Protein AF-A0A533XU72-F1 (afdb_monomer_lite)

pLDDT: mean 91.13, std 10.18, range [31.75, 98.75]

Radius of gyration: 27.31 Å; chains: 1; bounding box: 66×65×66 Å

Sequence (524 aa):
MLLQRDIQTVAKTREQRFLGKVPVTTARCHGGKHVENLREGPWLDWPNYWAAGDATSRAPARLLANAKLIGPNAQGINGALYELELQRIELIKFNLFDNNKTYEAYVRGRNGEAGPVLNTWPEMRLPQSHPDFKSVGGDRTQVCRGELIRFRTLTGICNDIRNPLMGSTHQLFARNVEFNSTFPDLGLNEMTRNRHGDRLGLLKPDPQVISRKLFTRAQSQPDRCREGYGLPGDATEAECEYKKAPFFNVLAAFWIQFMTHDWFAHLEEGHNRSEWIAVGCSTQLVKNIEQPLTGVDAKKLGCRPDDKIDAAYIAEGTEPRSFMQGGKTYLTRAPKTTANHVTAWWDASQLYGYDERSGQRVKHDPKDPAKLLLMQIGKGVGAGDKLGYLPVFEPGDPINPEWSGQEATAFPDNWSIGTSFYHNVFAREHNAFVDAFRKQATRTPDGDSGLRNPANPDHVIRYRDVTPNELFEVARLVVAAEIAKIHTIEWTTQLLYNEPLNRGMNANWSGVFEKQEVVADALQ

Structure (mmCIF, N/CA/C/O backbone):
data_AF-A0A533XU72-F1
#
_entry.id   AF-A0A533XU72-F1
#
loop_
_atom_site.group_PDB
_atom_site.id
_atom_site.type_symbol
_atom_site.label_atom_id
_atom_site.label_alt_id
_atom_site.label_comp_id
_atom_site.label_asym_id
_atom_site.label_entity_id
_atom_site.label_seq_id
_atom_site.pdbx_PDB_ins_code
_atom_site.Cartn_x
_atom_site.Cartn_y
_atom_site.Cartn_z
_atom_site.occupancy
_atom_site.B_iso_or_equiv
_atom_site.auth_seq_id
_atom_site.auth_comp_id
_atom_site.auth_asym_id
_atom_site.auth_atom_id
_atom_site.pdbx_PDB_model_num
ATOM 1 N N . MET A 1 1 ? 3.659 -31.323 29.103 1.00 31.75 1 MET A N 1
ATOM 2 C CA . MET A 1 1 ? 2.875 -32.315 28.342 1.00 31.75 1 MET A CA 1
ATOM 3 C C . MET A 1 1 ? 1.636 -31.581 27.851 1.00 31.75 1 MET A C 1
ATOM 5 O O . MET A 1 1 ? 0.726 -31.368 28.638 1.00 31.75 1 MET A O 1
ATOM 9 N N . LEU A 1 2 ? 1.672 -31.044 26.626 1.00 36.88 2 LEU A N 1
ATOM 10 C CA . LEU A 1 2 ? 0.485 -30.472 25.984 1.00 36.88 2 LEU A CA 1
ATOM 11 C C . LEU A 1 2 ? -0.472 -31.641 25.756 1.00 36.88 2 LEU A C 1
ATOM 13 O O . LEU A 1 2 ? -0.185 -32.526 24.952 1.00 36.88 2 LEU A O 1
ATOM 17 N N . LEU A 1 3 ? -1.547 -31.715 26.538 1.00 41.69 3 LEU A N 1
ATOM 18 C CA . LEU A 1 3 ? -2.625 -32.649 26.247 1.00 41.69 3 LEU A CA 1
ATOM 19 C C . LEU A 1 3 ? -3.185 -32.257 24.878 1.00 41.69 3 LEU A C 1
ATOM 21 O O . LEU A 1 3 ? -3.438 -31.084 24.621 1.00 41.69 3 LEU A O 1
ATOM 25 N N . GLN A 1 4 ? -3.409 -33.245 24.019 1.00 45.56 4 GLN A N 1
ATOM 26 C CA . GLN A 1 4 ? -3.935 -33.136 22.649 1.00 45.56 4 GLN A CA 1
ATOM 27 C C . GLN A 1 4 ? -5.249 -32.321 22.522 1.00 45.56 4 GLN A C 1
ATOM 29 O O . GLN A 1 4 ? -5.707 -32.064 21.416 1.00 45.56 4 GLN A O 1
ATOM 34 N N . ARG A 1 5 ? -5.858 -31.924 23.650 1.00 46.41 5 ARG A N 1
ATOM 35 C CA . ARG A 1 5 ? -7.073 -31.106 23.768 1.00 46.41 5 ARG A CA 1
ATOM 36 C C . ARG A 1 5 ? -6.841 -29.589 23.752 1.00 46.41 5 ARG A C 1
ATOM 38 O O . ARG A 1 5 ? -7.807 -28.874 23.523 1.00 46.41 5 ARG A O 1
ATOM 45 N N . ASP A 1 6 ? -5.611 -29.111 23.952 1.00 60.28 6 ASP A N 1
ATOM 46 C CA . ASP A 1 6 ? -5.319 -27.668 24.072 1.00 60.28 6 ASP A CA 1
ATOM 47 C C . ASP A 1 6 ? -4.704 -27.057 22.792 1.00 60.28 6 ASP A C 1
ATOM 49 O O . ASP A 1 6 ? -4.307 -25.893 22.789 1.00 60.28 6 ASP A O 1
ATOM 53 N N . ILE A 1 7 ? -4.633 -27.821 21.693 1.00 69.81 7 ILE A N 1
ATOM 54 C CA . ILE A 1 7 ? -4.212 -27.311 20.379 1.00 69.81 7 ILE A CA 1
ATOM 55 C C . ILE A 1 7 ? -5.422 -26.668 19.702 1.00 69.81 7 ILE A C 1
ATOM 57 O O . ILE A 1 7 ? -6.427 -27.333 19.447 1.00 69.81 7 ILE A O 1
ATOM 61 N N . GLN A 1 8 ? -5.321 -25.379 19.392 1.00 80.25 8 GLN A N 1
ATOM 62 C CA . GLN A 1 8 ? -6.350 -24.679 18.637 1.00 80.25 8 GLN A CA 1
ATOM 63 C C . GLN A 1 8 ? -6.306 -25.073 17.153 1.00 80.25 8 GLN A C 1
ATOM 65 O O . GLN A 1 8 ? -5.256 -25.269 16.543 1.00 80.25 8 GLN A O 1
ATOM 70 N N . THR A 1 9 ? -7.474 -25.222 16.544 1.00 85.50 9 THR A N 1
ATOM 71 C CA . THR A 1 9 ? -7.591 -25.586 15.128 1.00 85.50 9 THR A CA 1
ATOM 72 C C . THR A 1 9 ? -8.228 -24.450 14.358 1.00 85.50 9 THR A C 1
ATOM 74 O O . THR A 1 9 ? -9.149 -23.825 14.877 1.00 85.50 9 THR A O 1
ATOM 77 N N . VAL A 1 10 ? -7.810 -24.260 13.105 1.00 91.31 10 VAL A N 1
ATOM 78 C CA . VAL A 1 10 ? -8.425 -23.295 12.184 1.00 91.31 10 VAL A CA 1
ATOM 79 C C . VAL A 1 10 ? -9.934 -23.523 12.133 1.00 91.31 10 VAL A C 1
ATOM 81 O O . VAL A 1 10 ? -10.405 -24.617 11.798 1.00 91.31 10 VAL A O 1
ATOM 84 N N . ALA A 1 11 ? -10.692 -22.482 12.452 1.00 93.50 11 ALA A N 1
ATOM 85 C CA . ALA A 1 11 ? -12.137 -22.535 12.512 1.00 93.50 11 ALA A CA 1
ATOM 86 C C . ALA A 1 11 ? -12.748 -22.977 11.176 1.00 93.50 11 ALA A C 1
ATOM 88 O O . ALA A 1 11 ? -12.273 -22.651 10.079 1.00 93.50 11 ALA A O 1
ATOM 89 N N . LYS A 1 12 ? -13.845 -23.739 11.249 1.00 91.00 12 LYS A N 1
ATOM 90 C CA . LYS A 1 12 ? -14.588 -24.156 10.051 1.00 91.00 12 LYS A CA 1
ATOM 91 C C . LYS A 1 12 ? -15.447 -23.017 9.523 1.00 91.00 12 LYS A C 1
ATOM 93 O O . LYS A 1 12 ? -15.481 -22.819 8.310 1.00 91.00 12 LYS A O 1
ATOM 98 N N . THR A 1 13 ? -16.068 -22.262 10.425 1.00 90.12 13 THR A N 1
ATOM 99 C CA . THR A 1 13 ? -16.916 -21.109 10.109 1.00 90.12 13 THR A CA 1
ATOM 100 C C . THR A 1 13 ? -16.413 -19.843 10.799 1.00 90.12 13 THR A C 1
ATOM 102 O O . THR A 1 13 ? -15.652 -19.896 11.764 1.00 90.12 13 THR A O 1
ATOM 105 N N . ARG A 1 14 ? -16.854 -18.683 10.310 1.00 88.31 14 ARG A N 1
ATOM 106 C CA . ARG A 1 14 ? -16.415 -17.374 10.807 1.00 88.31 14 ARG A CA 1
ATOM 107 C C . ARG A 1 14 ? -16.878 -17.098 12.242 1.00 88.31 14 ARG A C 1
ATOM 109 O O . ARG A 1 14 ? -16.217 -16.355 12.964 1.00 88.31 14 ARG A O 1
ATOM 116 N N . GLU A 1 15 ? -18.001 -17.664 12.671 1.00 90.00 15 GLU A N 1
ATOM 117 C CA . GLU A 1 15 ? -18.548 -17.513 14.030 1.00 90.00 15 GLU A CA 1
ATOM 118 C C . GLU A 1 15 ? -17.663 -18.199 15.075 1.00 90.00 15 GLU A C 1
ATOM 120 O O . GLU A 1 15 ? -17.650 -17.793 16.231 1.00 90.00 15 GLU A O 1
ATOM 125 N N . GLN A 1 16 ? -16.905 -19.210 14.646 1.00 92.50 16 GLN A N 1
ATOM 126 C CA . GLN A 1 16 ? -15.986 -19.993 15.470 1.00 92.50 16 GLN A CA 1
ATOM 127 C C . GLN A 1 16 ? -14.553 -19.455 15.442 1.00 92.50 16 GLN A C 1
ATOM 129 O O . GLN A 1 16 ? -13.681 -20.057 16.064 1.00 92.50 16 GLN A O 1
ATOM 134 N N . ARG A 1 17 ? -14.300 -18.377 14.688 1.00 92.75 17 ARG A N 1
ATOM 135 C CA . ARG A 1 17 ? -12.955 -17.828 14.505 1.00 92.75 17 ARG A CA 1
ATOM 136 C C . ARG A 1 17 ? -12.302 -17.501 15.846 1.00 92.75 17 ARG A C 1
ATOM 138 O O . ARG A 1 17 ? -12.967 -17.057 16.783 1.00 92.75 17 ARG A O 1
ATOM 145 N N . PHE A 1 18 ? -10.995 -17.659 15.898 1.00 92.94 18 PHE A N 1
ATOM 146 C CA . PHE A 1 18 ? -10.149 -17.222 16.978 1.00 92.94 18 PHE A CA 1
ATOM 147 C C . PHE A 1 18 ? -10.288 -15.709 17.194 1.00 92.94 18 PHE A C 1
ATOM 149 O O . PHE A 1 18 ? -10.301 -14.901 16.258 1.00 92.94 18 PHE A O 1
ATOM 156 N N . LEU A 1 19 ? -10.456 -15.341 18.464 1.00 90.50 19 LEU A N 1
ATOM 157 C CA . LEU A 1 19 ? -10.659 -13.964 18.923 1.00 90.50 19 LEU A CA 1
ATOM 158 C C . LEU A 1 19 ? -9.496 -13.488 19.807 1.00 90.50 19 LEU A C 1
ATOM 160 O O . LEU A 1 19 ? -9.675 -12.575 20.610 1.00 90.50 19 LEU A O 1
ATOM 164 N N . GLY A 1 20 ? -8.326 -14.130 19.708 1.00 91.00 20 GLY A N 1
ATOM 165 C CA . GLY A 1 20 ? -7.174 -13.796 20.549 1.00 91.00 20 GLY A CA 1
ATOM 166 C C . GLY A 1 20 ? -7.291 -14.260 21.999 1.00 91.00 20 GLY A C 1
ATOM 167 O O . GLY A 1 20 ? -6.692 -13.636 22.875 1.00 91.00 20 GLY A O 1
ATOM 168 N N . LYS A 1 21 ? -8.111 -15.289 22.258 1.00 91.56 21 LYS A N 1
ATOM 169 C CA . LYS A 1 21 ? -8.429 -15.803 23.597 1.00 91.56 21 LYS A CA 1
ATOM 170 C C . LYS A 1 21 ? -8.148 -17.291 23.719 1.00 91.56 21 LYS A C 1
ATOM 172 O O . LYS A 1 21 ? -8.648 -18.080 22.914 1.00 91.56 21 LYS A O 1
ATOM 177 N N . VAL A 1 22 ? -7.413 -17.686 24.756 1.00 91.31 22 VAL A N 1
ATOM 178 C CA . VAL A 1 22 ? -7.031 -19.092 24.978 1.00 91.31 22 VAL A CA 1
ATOM 179 C C . VAL A 1 22 ? -7.660 -19.699 26.235 1.00 91.31 22 VAL A C 1
ATOM 181 O O . VAL A 1 22 ? -8.051 -18.976 27.151 1.00 91.31 22 VAL A O 1
ATOM 184 N N . PRO A 1 23 ? -7.766 -21.039 26.334 1.00 91.00 23 PRO A N 1
ATOM 185 C CA . PRO A 1 23 ? -8.190 -21.698 27.568 1.00 91.00 23 PRO A CA 1
ATOM 186 C C . PRO A 1 23 ? -7.336 -21.300 28.782 1.00 91.00 23 PRO A C 1
ATOM 188 O O . PRO A 1 23 ? -6.151 -20.995 28.656 1.00 91.00 23 PRO A O 1
ATOM 191 N N . VAL A 1 24 ? -7.922 -21.371 29.985 1.00 90.62 24 VAL A N 1
ATOM 192 C CA . VAL A 1 24 ? -7.244 -21.058 31.265 1.00 90.62 24 VAL A CA 1
ATOM 193 C C . VAL A 1 24 ? -5.912 -21.804 31.402 1.00 90.62 24 VAL A C 1
ATOM 195 O O . VAL A 1 24 ? -4.923 -21.231 31.858 1.00 90.62 24 VAL A O 1
ATOM 198 N N . THR A 1 25 ? -5.885 -23.082 31.015 1.00 90.00 25 THR A N 1
ATOM 199 C CA . THR A 1 25 ? -4.698 -23.945 31.080 1.00 90.00 25 THR A CA 1
ATOM 200 C C . THR A 1 25 ? -3.572 -23.407 30.202 1.00 90.00 25 THR A C 1
ATOM 202 O O . THR A 1 25 ? -2.445 -23.254 30.677 1.00 90.00 25 THR A O 1
ATOM 205 N N . THR A 1 26 ? -3.892 -23.042 28.962 1.00 90.44 26 THR A N 1
ATOM 206 C CA . THR A 1 26 ? -2.975 -22.444 27.986 1.00 90.44 26 THR A CA 1
ATOM 207 C C . THR A 1 26 ? -2.479 -21.070 28.442 1.00 90.44 26 THR A C 1
ATOM 209 O O . THR A 1 26 ? -1.271 -20.848 28.493 1.00 90.44 26 THR A O 1
ATOM 212 N N . ALA A 1 27 ? -3.375 -20.185 28.893 1.00 91.62 27 ALA A N 1
ATOM 213 C CA . ALA A 1 27 ? -3.014 -18.866 29.429 1.00 91.62 27 ALA A CA 1
ATOM 214 C C . ALA A 1 27 ? -2.029 -18.976 30.606 1.00 91.62 27 ALA A C 1
ATOM 216 O O . ALA A 1 27 ? -1.005 -18.287 30.652 1.00 91.62 27 ALA A O 1
ATOM 217 N N . ARG A 1 28 ? -2.297 -19.896 31.544 1.00 90.31 28 ARG A N 1
ATOM 218 C CA . ARG A 1 28 ? -1.421 -20.140 32.698 1.00 90.31 28 ARG A CA 1
ATOM 219 C C . ARG A 1 28 ? -0.064 -20.701 32.271 1.00 90.31 28 ARG A C 1
ATOM 221 O O . ARG A 1 28 ? 0.944 -20.378 32.898 1.00 90.31 28 ARG A O 1
ATOM 228 N N . CYS A 1 29 ? -0.021 -21.506 31.211 1.00 88.94 29 CYS A N 1
ATOM 229 C CA . CYS A 1 29 ? 1.227 -21.993 30.630 1.00 88.94 29 CYS A CA 1
ATOM 230 C C . CYS A 1 29 ? 2.047 -20.850 30.007 1.00 88.94 29 CYS A C 1
ATOM 232 O O . CYS A 1 29 ? 3.241 -20.741 30.280 1.00 88.94 29 CYS A O 1
ATOM 234 N N . HIS A 1 30 ? 1.415 -19.979 29.215 1.00 91.69 30 HIS A N 1
ATOM 235 C CA . HIS A 1 30 ? 2.110 -18.937 28.454 1.00 91.69 30 HIS A CA 1
ATOM 236 C C . HIS A 1 30 ? 2.485 -17.685 29.252 1.00 91.69 30 HIS A C 1
ATOM 238 O O . HIS A 1 30 ? 3.469 -17.041 28.899 1.00 91.69 30 HIS A O 1
ATOM 244 N N . GLY A 1 31 ? 1.777 -17.346 30.334 1.00 89.94 31 GLY A N 1
ATOM 245 C CA . GLY A 1 31 ? 2.104 -16.164 31.150 1.00 89.94 31 GLY A CA 1
ATOM 246 C C . GLY A 1 31 ? 1.722 -16.255 32.630 1.00 89.94 31 GLY A C 1
ATOM 247 O O . GLY A 1 31 ? 1.649 -15.250 33.338 1.00 89.94 31 GLY A O 1
ATOM 248 N N . GLY A 1 32 ? 1.485 -17.467 33.140 1.00 89.88 32 GLY A N 1
ATOM 249 C CA . GLY A 1 32 ? 1.190 -17.693 34.554 1.00 89.88 32 GLY A CA 1
ATOM 250 C C . GLY A 1 32 ? -0.150 -17.105 35.006 1.00 89.88 32 GLY A C 1
ATOM 251 O O . GLY A 1 32 ? -1.068 -16.882 34.221 1.00 89.88 32 GLY A O 1
ATOM 252 N N . LYS A 1 33 ? -0.265 -16.854 36.316 1.00 89.31 33 LYS A N 1
ATOM 253 C CA . LYS A 1 33 ? -1.503 -16.344 36.931 1.00 89.31 33 LYS A CA 1
ATOM 254 C C . LYS A 1 33 ? -1.839 -14.907 36.508 1.00 89.31 33 LYS A C 1
ATOM 256 O O . LYS A 1 33 ? -2.989 -14.501 36.594 1.00 89.31 33 LYS A O 1
ATOM 261 N N . HIS A 1 34 ? -0.846 -14.146 36.046 1.00 87.38 34 HIS A N 1
ATOM 262 C CA . HIS A 1 34 ? -1.050 -12.783 35.563 1.00 87.38 34 HIS A CA 1
ATOM 263 C C . HIS A 1 34 ? -1.992 -12.757 34.351 1.00 87.38 34 HIS A C 1
ATOM 265 O O . HIS A 1 34 ? -3.037 -12.114 34.400 1.00 87.38 34 HIS A O 1
ATOM 271 N N . VAL A 1 35 ? -1.679 -13.540 33.316 1.00 90.00 35 VAL A N 1
ATOM 272 C CA . VAL A 1 35 ? -2.502 -13.650 32.100 1.00 90.00 35 VAL A CA 1
ATOM 273 C C . VAL A 1 35 ? -3.868 -14.248 32.395 1.00 90.00 35 VAL A C 1
ATOM 275 O O . VAL A 1 35 ? -4.877 -13.774 31.885 1.00 90.00 35 VAL A O 1
ATOM 278 N N . GLU A 1 36 ? -3.918 -15.263 33.260 1.00 90.31 36 GLU A N 1
ATOM 279 C CA . GLU A 1 36 ? -5.178 -15.873 33.681 1.00 90.31 36 GLU A CA 1
ATOM 280 C C . GLU A 1 36 ? -6.178 -14.839 34.218 1.00 90.31 36 GLU A C 1
ATOM 282 O O . GLU A 1 36 ? -7.352 -14.907 33.855 1.00 90.31 36 GLU A O 1
ATOM 287 N N . ASN A 1 37 ? -5.706 -13.882 35.026 1.00 89.44 37 ASN A N 1
ATOM 288 C CA . ASN A 1 37 ? -6.533 -12.824 35.607 1.00 89.44 37 ASN A CA 1
ATOM 289 C C . ASN A 1 37 ? -6.968 -11.768 34.575 1.00 89.44 37 ASN A C 1
ATOM 291 O O . ASN A 1 37 ? -8.037 -11.185 34.714 1.00 89.44 37 ASN A O 1
ATOM 295 N N . LEU A 1 38 ? -6.150 -11.503 33.552 1.00 89.19 38 LEU A N 1
ATOM 296 C CA . LEU A 1 38 ? -6.453 -10.511 32.512 1.00 89.19 38 LEU A CA 1
ATOM 297 C C . LEU A 1 38 ? -7.372 -11.051 31.406 1.00 89.19 38 LEU A C 1
ATOM 299 O O . LEU A 1 38 ? -7.940 -10.270 30.641 1.00 89.19 38 LEU A O 1
ATOM 303 N N . ARG A 1 39 ? -7.554 -12.376 31.335 1.00 89.25 39 ARG A N 1
ATOM 304 C CA . ARG A 1 39 ? -8.305 -13.048 30.266 1.00 89.25 39 ARG A CA 1
ATOM 305 C C . ARG A 1 39 ? -9.759 -12.585 30.151 1.00 89.25 39 ARG A C 1
ATOM 307 O O . ARG A 1 39 ? -10.293 -12.566 29.046 1.00 89.25 39 ARG A O 1
ATOM 314 N N . GLU A 1 40 ? -10.395 -12.208 31.258 1.00 87.50 40 GLU A N 1
ATOM 315 C CA . GLU A 1 40 ? -11.791 -11.738 31.260 1.00 87.50 40 GLU A CA 1
ATOM 316 C C . GLU A 1 40 ? -11.978 -10.403 30.523 1.00 87.50 40 GLU A C 1
ATOM 318 O O . GLU A 1 40 ? -13.087 -10.077 30.102 1.00 87.50 40 GLU A O 1
ATOM 323 N N . GLY A 1 41 ? -10.897 -9.641 30.325 1.00 87.75 41 GLY A N 1
ATOM 324 C CA . GLY A 1 41 ? -10.925 -8.413 29.543 1.00 87.75 41 GLY A CA 1
ATOM 325 C C . GLY A 1 41 ? -11.154 -8.660 28.043 1.00 87.75 41 GLY A C 1
ATOM 326 O O . GLY A 1 41 ? -10.912 -9.755 27.538 1.00 87.75 41 GLY A O 1
ATOM 327 N N . PRO A 1 42 ? -11.561 -7.627 27.287 1.00 89.44 42 PRO A N 1
ATOM 328 C CA . PRO A 1 42 ? -11.845 -7.744 25.853 1.00 89.44 42 PRO A CA 1
ATOM 329 C C . PRO A 1 42 ? -10.586 -7.807 24.966 1.00 89.44 42 PRO A C 1
ATOM 331 O O . PRO A 1 42 ? -10.700 -7.958 23.753 1.00 89.44 42 PRO A O 1
ATOM 334 N N . TRP A 1 43 ? -9.396 -7.644 25.547 1.00 90.56 43 TRP A N 1
ATOM 335 C CA . TRP A 1 43 ? -8.120 -7.521 24.833 1.00 90.56 43 TRP A CA 1
ATOM 336 C C . TRP A 1 43 ? -7.504 -8.875 24.491 1.00 90.56 43 TRP A C 1
ATOM 338 O O . TRP A 1 43 ? -7.826 -9.861 25.135 1.00 90.56 43 TRP A O 1
ATOM 348 N N . LEU A 1 44 ? -6.589 -8.925 23.523 1.00 92.25 44 LEU A N 1
ATOM 349 C CA . LEU A 1 44 ? -5.843 -10.146 23.190 1.00 92.25 44 LEU A CA 1
ATOM 350 C C . LEU A 1 44 ? -5.049 -10.659 24.407 1.00 92.25 44 LEU A C 1
ATOM 352 O O . LEU A 1 44 ? -4.536 -9.858 25.191 1.00 92.25 44 LEU A O 1
ATOM 356 N N . ASP A 1 45 ? -4.910 -11.979 24.541 1.00 93.44 45 ASP A N 1
ATOM 357 C CA . ASP A 1 45 ? -4.172 -12.581 25.659 1.00 93.44 45 ASP A CA 1
ATOM 358 C C . ASP A 1 45 ? -2.649 -12.523 25.445 1.00 93.44 45 ASP A C 1
ATOM 360 O O . ASP A 1 45 ? -1.914 -12.171 26.375 1.00 93.44 45 ASP A O 1
ATOM 364 N N . TRP A 1 46 ? -2.180 -12.806 24.221 1.00 94.25 46 TRP A N 1
ATOM 365 C CA . TRP A 1 46 ? -0.755 -12.980 23.910 1.00 94.25 46 TRP A CA 1
ATOM 366 C C . TRP A 1 46 ? 0.184 -11.825 24.289 1.00 94.25 46 TRP A C 1
ATOM 368 O O . TRP A 1 46 ? 1.311 -12.127 24.687 1.00 94.25 46 TRP A O 1
ATOM 378 N N . PRO A 1 47 ? -0.208 -10.529 24.251 1.00 93.44 47 PRO A N 1
ATOM 379 C CA . PRO A 1 47 ? 0.688 -9.445 24.666 1.00 93.44 47 PRO A CA 1
ATOM 380 C C . PRO A 1 47 ? 1.118 -9.542 26.137 1.00 93.44 47 PRO A C 1
ATOM 382 O O . PRO A 1 47 ? 2.112 -8.941 26.532 1.00 93.44 47 PRO A O 1
ATOM 385 N N . ASN A 1 48 ? 0.382 -10.309 26.946 1.00 93.38 48 ASN A N 1
ATOM 386 C CA . ASN A 1 48 ? 0.659 -10.515 28.365 1.00 93.38 48 ASN A CA 1
ATOM 387 C C . ASN A 1 48 ? 1.478 -11.794 28.636 1.00 93.38 48 ASN A C 1
ATOM 389 O O . ASN A 1 48 ? 1.758 -12.112 29.793 1.00 93.38 48 ASN A O 1
ATOM 393 N N . TYR A 1 49 ? 1.839 -12.563 27.602 1.00 94.88 49 TYR A N 1
ATOM 394 C CA . TYR A 1 49 ? 2.634 -13.784 27.753 1.00 94.88 49 TYR A CA 1
ATOM 395 C C . TYR A 1 49 ? 4.066 -13.476 28.195 1.00 94.88 49 TYR A C 1
ATOM 397 O O . TYR A 1 49 ? 4.574 -12.364 28.034 1.00 94.88 49 TYR A O 1
ATOM 405 N N . TRP A 1 50 ? 4.745 -14.489 28.736 1.00 94.19 50 TRP A N 1
ATOM 406 C CA . TRP A 1 50 ? 6.139 -14.359 29.138 1.00 94.19 50 TRP A CA 1
ATOM 407 C C . TRP A 1 50 ? 7.006 -13.907 27.957 1.00 94.19 50 TRP A C 1
ATOM 409 O O . TRP A 1 50 ? 7.034 -14.560 26.915 1.00 94.19 50 TRP A O 1
ATOM 419 N N . ALA A 1 51 ? 7.739 -12.809 28.152 1.00 93.19 51 ALA A N 1
ATOM 420 C CA . ALA A 1 51 ? 8.608 -12.166 27.167 1.00 93.19 51 ALA A CA 1
ATOM 421 C C . ALA A 1 51 ? 7.914 -11.700 25.868 1.00 93.19 51 ALA A C 1
ATOM 423 O O . ALA A 1 51 ? 8.606 -11.418 24.890 1.00 93.19 51 ALA A O 1
ATOM 424 N N . ALA A 1 52 ? 6.580 -11.609 25.847 1.00 94.31 52 ALA A N 1
ATOM 425 C CA . ALA A 1 52 ? 5.826 -11.099 24.702 1.00 94.31 52 ALA A CA 1
ATOM 426 C C . ALA A 1 52 ? 5.581 -9.581 24.753 1.00 94.31 52 ALA A C 1
ATOM 428 O O . ALA A 1 52 ? 5.370 -8.968 23.709 1.00 94.31 52 ALA A O 1
ATOM 429 N N . GLY A 1 53 ? 5.620 -8.988 25.949 1.00 90.06 53 GLY A N 1
ATOM 430 C CA . GLY A 1 53 ? 5.528 -7.546 26.169 1.00 90.06 53 GLY A CA 1
ATOM 431 C C . GLY A 1 53 ? 6.908 -6.895 26.292 1.00 90.06 53 GLY A C 1
ATOM 432 O O . GLY A 1 53 ? 7.852 -7.247 25.586 1.00 90.06 53 GLY A O 1
ATOM 433 N N . ASP A 1 54 ? 7.046 -5.954 27.225 1.00 87.19 54 ASP A N 1
ATOM 434 C CA . ASP A 1 54 ? 8.328 -5.308 27.524 1.00 87.19 54 ASP A CA 1
ATOM 435 C C . ASP A 1 54 ? 9.233 -6.178 28.430 1.00 87.19 54 ASP A C 1
ATOM 437 O O . ASP A 1 54 ? 8.949 -7.344 28.720 1.00 87.19 54 ASP A O 1
ATOM 441 N N . ALA A 1 55 ? 10.346 -5.616 28.912 1.00 86.69 55 ALA A N 1
ATOM 442 C CA . ALA A 1 55 ? 11.276 -6.322 29.794 1.00 86.69 55 ALA A CA 1
ATOM 443 C C . ALA A 1 55 ? 10.635 -6.821 31.107 1.00 86.69 55 ALA A C 1
ATOM 445 O O . ALA A 1 55 ? 11.123 -7.801 31.677 1.00 86.69 55 ALA A O 1
ATOM 446 N N . THR A 1 56 ? 9.551 -6.190 31.571 1.00 88.56 56 THR A N 1
ATOM 447 C CA . THR A 1 56 ? 8.816 -6.585 32.784 1.00 88.56 56 THR A CA 1
ATOM 448 C C . THR A 1 56 ? 7.972 -7.839 32.567 1.00 88.56 56 THR A C 1
ATOM 450 O O . THR A 1 56 ? 7.689 -8.560 33.521 1.00 88.56 56 THR A O 1
ATOM 453 N N . SER A 1 57 ? 7.654 -8.169 31.309 1.00 90.94 57 SER A N 1
ATOM 454 C CA . SER A 1 57 ? 6.942 -9.398 30.945 1.00 90.94 57 SER A CA 1
ATOM 455 C C . SER A 1 57 ? 7.811 -10.656 31.023 1.00 90.94 57 SER A C 1
ATOM 457 O O . SER A 1 57 ? 7.327 -11.747 30.741 1.00 90.94 57 SER A O 1
ATOM 459 N N . ARG A 1 58 ? 9.105 -10.566 31.356 1.00 89.81 58 ARG A N 1
ATOM 460 C CA . ARG A 1 58 ? 9.981 -11.746 31.422 1.00 89.81 58 ARG A CA 1
ATOM 461 C C . ARG A 1 58 ? 9.670 -12.602 32.644 1.00 89.81 58 ARG A C 1
ATOM 463 O O . ARG A 1 58 ? 9.475 -12.103 33.749 1.00 89.81 58 ARG A O 1
ATOM 470 N N . ALA A 1 59 ? 9.709 -13.918 32.455 1.00 86.31 59 ALA A N 1
ATOM 471 C CA . ALA A 1 59 ? 9.598 -14.857 33.557 1.00 86.31 59 ALA A CA 1
ATOM 472 C C . ALA A 1 59 ? 10.709 -14.601 34.598 1.00 86.31 59 ALA A C 1
ATOM 474 O O . ALA A 1 59 ? 11.863 -14.382 34.208 1.00 86.31 59 ALA A O 1
ATOM 475 N N . PRO A 1 60 ? 10.400 -14.672 35.910 1.00 80.19 60 PRO A N 1
ATOM 476 C CA . PRO A 1 60 ? 11.391 -14.509 36.971 1.00 80.19 60 PRO A CA 1
ATOM 477 C C . PRO A 1 60 ? 12.589 -15.441 36.777 1.00 80.19 60 PRO A C 1
ATOM 479 O O . PRO A 1 60 ? 12.425 -16.552 36.265 1.00 80.19 60 PRO A O 1
ATOM 482 N N . ALA A 1 61 ? 13.776 -15.014 37.220 1.00 65.75 61 ALA A N 1
ATOM 483 C CA . ALA A 1 61 ? 15.028 -15.758 37.078 1.00 65.75 61 ALA A CA 1
ATOM 484 C C . ALA A 1 61 ? 14.940 -17.161 37.716 1.00 65.75 61 ALA A C 1
ATOM 486 O O . ALA A 1 61 ? 15.187 -17.359 38.903 1.00 65.75 61 ALA A O 1
ATOM 487 N N . ARG A 1 62 ? 14.559 -18.147 36.902 1.00 63.22 62 ARG A N 1
ATOM 488 C CA . ARG A 1 62 ? 14.544 -19.582 37.206 1.00 63.22 62 ARG A CA 1
ATOM 489 C C . ARG A 1 62 ? 15.578 -20.277 36.326 1.00 63.22 62 ARG A C 1
ATOM 491 O O . ARG A 1 62 ? 15.870 -19.793 35.235 1.00 63.22 62 ARG A O 1
ATOM 498 N N . LEU A 1 63 ? 16.056 -21.447 36.759 1.00 56.81 63 LEU A N 1
ATOM 499 C CA . LEU A 1 63 ? 17.122 -22.235 36.112 1.00 56.81 63 LEU A CA 1
ATOM 500 C C . LEU A 1 63 ? 16.929 -22.447 34.590 1.00 56.81 63 LEU A C 1
ATOM 502 O O . LEU A 1 63 ? 17.900 -22.621 33.866 1.00 56.81 63 LEU A O 1
ATOM 506 N N . LEU A 1 64 ? 15.683 -22.398 34.097 1.00 62.34 64 LEU A N 1
ATOM 507 C CA . LEU A 1 64 ? 15.321 -22.607 32.688 1.00 62.34 64 LEU A CA 1
ATOM 508 C C . LEU A 1 64 ? 14.676 -21.384 32.005 1.00 62.34 64 LEU A C 1
ATOM 510 O O . LEU A 1 64 ? 14.274 -21.490 30.851 1.00 62.34 64 LEU A O 1
ATOM 514 N N . ALA A 1 65 ? 14.566 -20.222 32.662 1.00 59.66 65 ALA A N 1
ATOM 515 C CA . ALA A 1 65 ? 13.888 -19.037 32.104 1.00 59.66 65 ALA A CA 1
ATOM 516 C C . ALA A 1 65 ? 14.514 -18.537 30.787 1.00 59.66 65 ALA A C 1
ATOM 518 O O . ALA A 1 65 ? 13.806 -18.035 29.915 1.00 59.66 65 ALA A O 1
ATOM 519 N N . ASN A 1 66 ? 15.823 -18.743 30.621 1.00 59.75 66 ASN A N 1
ATOM 520 C CA . ASN A 1 66 ? 16.591 -18.335 29.442 1.00 59.75 66 ASN A CA 1
ATOM 521 C C . ASN A 1 66 ? 16.864 -19.487 28.459 1.00 59.75 66 ASN A C 1
ATOM 523 O O . ASN A 1 66 ? 17.597 -19.301 27.487 1.00 59.75 66 ASN A O 1
ATOM 527 N N . ALA A 1 67 ? 16.307 -20.684 28.692 1.00 64.06 67 ALA A N 1
ATOM 528 C CA . ALA A 1 67 ? 16.445 -21.788 27.749 1.00 64.06 67 ALA A CA 1
ATOM 529 C C . ALA A 1 67 ? 15.724 -21.427 26.439 1.00 64.06 67 ALA A C 1
ATOM 531 O O . ALA A 1 67 ? 14.501 -21.283 26.422 1.00 64.06 67 ALA A O 1
ATOM 532 N N . LYS A 1 68 ? 16.491 -21.288 25.347 1.00 61.16 68 LYS A N 1
ATOM 533 C CA . LYS A 1 68 ? 16.051 -20.693 24.068 1.00 61.16 68 LYS A CA 1
ATOM 534 C C . LYS A 1 68 ? 14.845 -21.379 23.406 1.00 61.16 68 LYS A C 1
ATOM 536 O O . LYS A 1 68 ? 14.169 -20.738 22.612 1.00 61.16 68 LYS A O 1
ATOM 541 N N . LEU A 1 69 ? 14.579 -22.648 23.731 1.00 62.50 69 LEU A N 1
ATOM 542 C CA . LEU A 1 69 ? 13.536 -23.467 23.092 1.00 62.50 69 LEU A CA 1
ATOM 543 C C . LEU A 1 69 ? 12.440 -23.965 24.050 1.00 62.50 69 LEU A C 1
ATOM 545 O O . LEU A 1 69 ? 11.320 -24.199 23.612 1.00 62.50 69 LEU A O 1
ATOM 549 N N . ILE A 1 70 ? 12.737 -24.133 25.343 1.00 69.12 70 ILE A N 1
ATOM 550 C CA . ILE A 1 70 ? 11.846 -24.837 26.292 1.00 69.12 70 ILE A CA 1
ATOM 551 C C . ILE A 1 70 ? 11.539 -24.052 27.574 1.00 69.12 70 ILE A C 1
ATOM 553 O O . ILE A 1 70 ? 10.743 -24.509 28.394 1.00 69.12 70 ILE A O 1
ATOM 557 N N . GLY A 1 71 ? 12.158 -22.885 27.769 1.00 81.62 71 GLY A N 1
ATOM 558 C CA . GLY A 1 71 ? 11.922 -22.040 28.938 1.00 81.62 71 GLY A CA 1
ATOM 559 C C . GLY A 1 71 ? 10.570 -21.313 28.896 1.00 81.62 71 GLY A C 1
ATOM 560 O O . GLY A 1 71 ? 10.029 -21.120 27.809 1.00 81.62 71 GLY A O 1
ATOM 561 N N . PRO A 1 72 ? 10.044 -20.835 30.040 1.00 86.50 72 PRO A N 1
ATOM 562 C CA . PRO A 1 72 ? 8.814 -20.036 30.102 1.00 86.50 72 PRO A CA 1
ATOM 563 C C . PRO A 1 72 ? 8.752 -18.876 29.096 1.00 86.50 72 PRO A C 1
ATOM 565 O O . PRO A 1 72 ? 7.735 -18.701 28.439 1.00 86.50 72 PRO A O 1
ATOM 568 N N . ASN A 1 73 ? 9.854 -18.138 28.910 1.00 89.19 73 ASN A N 1
ATOM 569 C CA . ASN A 1 73 ? 9.932 -17.056 27.920 1.00 89.19 73 ASN A CA 1
ATOM 570 C C . ASN A 1 73 ? 9.800 -17.581 26.481 1.00 89.19 73 ASN A C 1
ATOM 572 O O . ASN A 1 73 ? 9.061 -17.020 25.681 1.00 89.19 73 ASN A O 1
ATOM 576 N N . ALA A 1 74 ? 10.482 -18.683 26.151 1.00 86.06 74 ALA A N 1
ATOM 577 C CA . ALA A 1 74 ? 10.365 -19.305 24.833 1.00 86.06 74 ALA A CA 1
ATOM 578 C C . ALA A 1 74 ? 8.940 -19.828 24.586 1.00 86.06 74 ALA A C 1
ATOM 580 O O . ALA A 1 74 ? 8.409 -19.662 23.495 1.00 86.06 74 ALA A O 1
ATOM 581 N N . GLN A 1 75 ? 8.295 -20.401 25.607 1.00 88.38 75 GLN A N 1
ATOM 582 C CA . GLN A 1 75 ? 6.904 -20.852 25.526 1.00 88.38 75 GLN A CA 1
ATOM 583 C C . GLN A 1 75 ? 5.915 -19.698 25.332 1.00 88.38 75 GLN A C 1
ATOM 585 O O . GLN A 1 75 ? 4.964 -19.863 24.574 1.00 88.38 75 GLN A O 1
ATOM 590 N N . GLY A 1 76 ? 6.117 -18.555 25.996 1.00 92.69 76 GLY A N 1
ATOM 591 C CA . GLY A 1 76 ? 5.285 -17.364 25.806 1.00 92.69 76 GLY A CA 1
ATOM 592 C C . GLY A 1 76 ? 5.408 -16.798 24.391 1.00 92.69 76 GLY A C 1
ATOM 593 O O . GLY A 1 76 ? 4.403 -16.622 23.708 1.00 92.69 76 GLY A O 1
ATOM 594 N N . ILE A 1 77 ? 6.639 -16.623 23.899 1.00 92.44 77 ILE A N 1
ATOM 595 C CA . ILE A 1 77 ? 6.897 -16.136 22.534 1.00 92.44 77 ILE A CA 1
ATOM 596 C C . ILE A 1 77 ? 6.344 -17.103 21.477 1.00 92.44 77 ILE A C 1
ATOM 598 O O . ILE A 1 77 ? 5.664 -16.674 20.548 1.00 92.44 77 ILE A O 1
ATOM 602 N N . ASN A 1 78 ? 6.597 -18.409 21.614 1.00 90.00 78 ASN A N 1
ATOM 603 C CA . ASN A 1 78 ? 6.107 -19.406 20.659 1.00 90.00 78 ASN A CA 1
ATOM 604 C C . ASN A 1 78 ? 4.573 -19.516 20.683 1.00 90.00 78 ASN A C 1
ATOM 606 O O . ASN A 1 78 ? 3.970 -19.700 19.629 1.00 90.00 78 ASN A O 1
ATOM 610 N N . GLY A 1 79 ? 3.945 -19.370 21.857 1.00 91.88 79 GLY A N 1
ATOM 611 C CA . GLY A 1 79 ? 2.487 -19.296 21.986 1.00 91.88 79 GLY A CA 1
ATOM 612 C C . GLY A 1 79 ? 1.907 -18.092 21.243 1.00 91.88 79 GLY A C 1
ATOM 613 O O . GLY A 1 79 ? 0.978 -18.248 20.457 1.00 91.88 79 GLY A O 1
ATOM 614 N N . ALA A 1 80 ? 2.519 -16.914 21.401 1.00 94.44 80 ALA A N 1
ATOM 615 C CA . ALA A 1 80 ? 2.116 -15.710 20.675 1.00 94.44 80 ALA A CA 1
ATOM 616 C C . ALA A 1 80 ? 2.247 -15.875 19.149 1.00 94.44 80 ALA A C 1
ATOM 618 O O . ALA A 1 80 ? 1.320 -15.544 18.416 1.00 94.44 80 ALA A O 1
ATOM 619 N N . LEU A 1 81 ? 3.365 -16.428 18.663 1.00 93.31 81 LEU A N 1
ATOM 620 C CA . LEU A 1 81 ? 3.571 -16.691 17.231 1.00 93.31 81 LEU A CA 1
ATOM 621 C C . LEU A 1 81 ? 2.533 -17.668 16.663 1.00 93.31 81 LEU A C 1
ATOM 623 O O . LEU A 1 81 ? 2.000 -17.440 15.581 1.00 93.31 81 LEU A O 1
ATOM 627 N N . TYR A 1 82 ? 2.223 -18.731 17.404 1.00 91.94 82 TYR A N 1
ATOM 628 C CA . TYR A 1 82 ? 1.203 -19.702 17.019 1.00 91.94 82 TYR A CA 1
ATOM 629 C C . TYR A 1 82 ? -0.195 -19.072 16.918 1.00 91.94 82 TYR A C 1
ATOM 631 O O . TYR A 1 82 ? -0.911 -19.305 15.945 1.00 91.94 82 TYR A O 1
ATOM 639 N N . GLU A 1 83 ? -0.570 -18.231 17.881 1.00 92.75 83 GLU A N 1
ATOM 640 C CA . GLU A 1 83 ? -1.851 -17.518 17.871 1.00 92.75 83 GLU A CA 1
ATOM 641 C C . GLU A 1 83 ? -1.956 -16.486 16.748 1.00 92.75 83 GLU A C 1
ATOM 643 O O . GLU A 1 83 ? -3.001 -16.378 16.105 1.00 92.75 83 GLU A O 1
ATOM 648 N N . LEU A 1 84 ? -0.875 -15.747 16.480 1.00 94.06 84 LEU A N 1
ATOM 649 C CA . LEU A 1 84 ? -0.805 -14.816 15.353 1.00 94.06 84 LEU A CA 1
ATOM 650 C C . LEU A 1 84 ? -0.977 -15.552 14.018 1.00 94.06 84 LEU A C 1
ATOM 652 O O . LEU A 1 84 ? -1.715 -15.080 13.154 1.00 94.06 84 LEU A O 1
ATOM 656 N N . GLU A 1 85 ? -0.355 -16.722 13.865 1.00 93.56 85 GLU A N 1
ATOM 657 C CA . GLU A 1 85 ? -0.478 -17.540 12.659 1.00 93.56 85 GLU A CA 1
ATOM 658 C C . GLU A 1 85 ? -1.887 -18.122 12.494 1.00 93.56 85 GLU A C 1
ATOM 660 O O . GLU A 1 85 ? -2.462 -18.064 11.405 1.00 93.56 85 GLU A O 1
ATOM 665 N N . LEU A 1 86 ? -2.494 -18.605 13.583 1.00 93.12 86 LEU A N 1
ATOM 666 C CA . LEU A 1 86 ? -3.885 -19.056 13.576 1.00 93.12 86 LEU A CA 1
ATOM 667 C C . LEU A 1 86 ? -4.831 -17.925 13.151 1.00 93.12 86 LEU A C 1
ATOM 669 O O . LEU A 1 86 ? -5.656 -18.109 12.252 1.00 93.12 86 LEU A O 1
ATOM 673 N N . GLN A 1 87 ? -4.672 -16.738 13.746 1.00 93.69 87 GLN A N 1
ATOM 674 C CA . GLN A 1 87 ? -5.451 -15.556 13.385 1.00 93.69 87 GLN A CA 1
ATOM 675 C C . GLN A 1 87 ? -5.246 -15.188 11.909 1.00 93.69 87 GLN A C 1
ATOM 677 O O . GLN A 1 87 ? -6.218 -14.891 11.216 1.00 93.69 87 GLN A O 1
ATOM 682 N N . ARG A 1 88 ? -4.004 -15.226 11.407 1.00 95.19 88 ARG A N 1
ATOM 683 C CA . ARG A 1 88 ? -3.670 -14.911 10.010 1.00 95.19 88 ARG A CA 1
ATOM 684 C C . ARG A 1 88 ? -4.357 -15.862 9.031 1.00 95.19 88 ARG A C 1
ATOM 686 O O . ARG A 1 88 ? -4.980 -15.394 8.079 1.00 95.19 88 ARG A O 1
ATOM 693 N N . ILE A 1 89 ? -4.290 -17.173 9.274 1.00 94.94 89 ILE A N 1
ATOM 694 C CA . ILE A 1 89 ? -4.941 -18.187 8.427 1.00 94.94 89 ILE A CA 1
ATOM 695 C C . ILE A 1 89 ? -6.457 -17.963 8.387 1.00 94.94 89 ILE A C 1
ATOM 697 O O . ILE A 1 89 ? -7.079 -18.027 7.325 1.00 94.94 89 ILE A O 1
ATOM 701 N N . GLU A 1 90 ? -7.067 -17.664 9.530 1.00 95.44 90 GLU A N 1
ATOM 702 C CA . GLU A 1 90 ? -8.504 -17.415 9.593 1.00 95.44 90 GLU A CA 1
ATOM 703 C C . GLU A 1 90 ? -8.917 -16.090 8.949 1.00 95.44 90 GLU A C 1
ATOM 705 O O . GLU A 1 90 ? -9.966 -16.035 8.308 1.00 95.44 90 GLU A O 1
ATOM 710 N N . LEU A 1 91 ? -8.090 -15.044 9.037 1.00 95.31 91 LEU A N 1
ATOM 711 C CA . LEU A 1 91 ? -8.307 -13.803 8.290 1.00 95.31 91 LEU A CA 1
ATOM 712 C C . LEU A 1 91 ? -8.254 -14.058 6.775 1.00 95.31 91 LEU A C 1
ATOM 714 O O . LEU A 1 91 ? -9.137 -13.603 6.053 1.00 95.31 91 LEU A O 1
ATOM 718 N N . ILE A 1 92 ? -7.298 -14.848 6.280 1.00 93.88 92 ILE A N 1
ATOM 719 C CA . ILE A 1 92 ? -7.257 -15.236 4.857 1.00 93.88 92 ILE A CA 1
ATOM 720 C C . ILE A 1 92 ? -8.542 -15.978 4.464 1.00 93.88 92 ILE A C 1
ATOM 722 O O . ILE A 1 92 ? -9.121 -15.723 3.410 1.00 93.88 92 ILE A O 1
ATOM 726 N N . LYS A 1 93 ? -9.025 -16.868 5.334 1.00 92.25 93 LYS A N 1
ATOM 727 C CA . LYS A 1 93 ? -10.214 -17.682 5.074 1.00 92.25 93 LYS A CA 1
ATOM 728 C C . LYS A 1 93 ? -11.529 -16.896 5.122 1.00 92.25 93 LYS A C 1
ATOM 730 O O . LYS A 1 93 ? -12.457 -17.229 4.390 1.00 92.25 93 LYS A O 1
ATOM 735 N N . PHE A 1 94 ? -11.649 -15.902 6.002 1.00 93.19 94 PHE A N 1
ATOM 736 C CA . PHE A 1 94 ? -12.936 -15.265 6.316 1.00 93.19 94 PHE A CA 1
ATOM 737 C C . PHE A 1 94 ? -13.002 -13.762 6.025 1.00 93.19 94 PHE A C 1
ATOM 739 O O . PHE A 1 94 ? -14.076 -13.171 6.191 1.00 93.19 94 PHE A O 1
ATOM 746 N N . ASN A 1 95 ? -11.894 -13.135 5.622 1.00 95.19 95 ASN A N 1
ATOM 747 C CA . ASN A 1 95 ? -11.757 -11.682 5.517 1.00 95.19 95 ASN A CA 1
ATOM 748 C C . ASN A 1 95 ? -11.160 -11.212 4.182 1.00 95.19 95 ASN A C 1
ATOM 750 O O . ASN A 1 95 ? -10.521 -10.164 4.147 1.00 95.19 95 ASN A O 1
ATOM 754 N N . LEU A 1 96 ? -11.379 -11.936 3.083 1.00 95.00 96 LEU A N 1
ATOM 755 C CA . LEU A 1 96 ? -11.011 -11.493 1.734 1.00 95.00 96 LEU A CA 1
ATOM 756 C C . LEU A 1 96 ? -12.262 -11.455 0.847 1.00 95.00 96 LEU A C 1
ATOM 758 O O . LEU A 1 96 ? -12.864 -12.488 0.559 1.00 95.00 96 LEU A O 1
ATOM 762 N N . PHE A 1 97 ? -12.675 -10.250 0.450 1.00 96.19 97 PHE A N 1
ATOM 763 C CA . PHE A 1 97 ? -13.869 -10.008 -0.362 1.00 96.19 97 PHE A CA 1
ATOM 764 C C . PHE A 1 97 ? -13.509 -9.100 -1.538 1.00 96.19 97 PHE A C 1
ATOM 766 O O . PHE A 1 97 ? -13.253 -7.910 -1.355 1.00 96.19 97 PHE A O 1
ATOM 773 N N . ASP A 1 98 ? -13.482 -9.649 -2.746 1.00 95.94 98 ASP A N 1
ATOM 774 C CA . ASP A 1 98 ? -13.063 -8.913 -3.938 1.00 95.94 98 ASP A CA 1
ATOM 775 C C . ASP A 1 98 ? -14.241 -8.225 -4.649 1.00 95.94 98 ASP A C 1
ATOM 777 O O . ASP A 1 98 ? -15.291 -8.827 -4.882 1.00 95.94 98 ASP A O 1
ATOM 781 N N . ASN A 1 99 ? -14.061 -6.946 -4.994 1.00 96.94 99 ASN A N 1
ATOM 782 C CA . ASN A 1 99 ? -15.087 -6.126 -5.643 1.00 96.94 99 ASN A CA 1
ATOM 783 C C . ASN A 1 99 ? -15.088 -6.248 -7.172 1.00 96.94 99 ASN A C 1
ATOM 785 O O . ASN A 1 99 ? -16.044 -5.795 -7.805 1.00 96.94 99 ASN A O 1
ATOM 789 N N . ASN A 1 100 ? -14.092 -6.901 -7.774 1.00 94.56 100 ASN A N 1
ATOM 790 C CA . ASN A 1 100 ? -13.982 -7.099 -9.221 1.00 94.56 100 ASN A CA 1
ATOM 791 C C . ASN A 1 100 ? -14.886 -8.246 -9.711 1.00 94.56 100 ASN A C 1
ATOM 793 O O . ASN A 1 100 ? -14.548 -8.973 -10.634 1.00 94.56 100 ASN A O 1
ATOM 797 N N . LYS A 1 101 ? -16.062 -8.414 -9.086 1.00 92.56 101 LYS A N 1
ATOM 798 C CA . LYS A 1 101 ? -17.122 -9.381 -9.435 1.00 92.56 101 LYS A CA 1
ATOM 799 C C . LYS A 1 101 ? -16.708 -10.861 -9.373 1.00 92.56 101 LYS A C 1
ATOM 801 O O . LYS A 1 101 ? -17.507 -11.724 -9.724 1.00 92.56 101 LYS A O 1
ATOM 806 N N . THR A 1 102 ? -15.538 -11.175 -8.819 1.00 95.38 102 THR A N 1
ATOM 807 C CA . THR A 1 102 ? -15.057 -12.554 -8.629 1.00 95.38 102 THR A CA 1
ATOM 808 C C . THR A 1 102 ? -15.737 -13.275 -7.455 1.00 95.38 102 THR A C 1
ATOM 810 O O . THR A 1 102 ? -15.833 -14.506 -7.430 1.00 95.38 102 THR A O 1
ATOM 813 N N . TYR A 1 103 ? -16.263 -12.519 -6.482 1.00 95.88 103 TYR A N 1
ATOM 814 C CA . TYR A 1 103 ? -16.706 -13.054 -5.192 1.00 95.88 103 TYR A CA 1
ATOM 815 C C . TYR A 1 103 ? -17.838 -14.088 -5.283 1.00 95.88 103 TYR A C 1
ATOM 817 O O . TYR A 1 103 ? -17.887 -15.035 -4.500 1.00 95.88 103 TYR A O 1
ATOM 825 N N . GLU A 1 104 ? -18.746 -13.967 -6.252 1.00 96.00 104 GLU A N 1
ATOM 826 C CA . GLU A 1 104 ? -19.810 -14.963 -6.410 1.00 96.00 104 GLU A CA 1
ATOM 827 C C . GLU A 1 104 ? -19.257 -16.340 -6.789 1.00 96.00 104 GLU A C 1
ATOM 829 O O . GLU A 1 104 ? -19.663 -17.343 -6.201 1.00 96.00 104 GLU A O 1
ATOM 834 N N . ALA A 1 105 ? -18.305 -16.397 -7.722 1.00 96.06 105 ALA A N 1
ATOM 835 C CA . ALA A 1 105 ? -17.649 -17.647 -8.092 1.00 96.06 105 ALA A CA 1
ATOM 836 C C . ALA A 1 105 ? -16.775 -18.183 -6.945 1.00 96.06 105 ALA A C 1
ATOM 838 O O . ALA A 1 105 ? -16.730 -19.394 -6.735 1.00 96.06 105 ALA A O 1
ATOM 839 N N . TYR A 1 106 ? -16.174 -17.306 -6.132 1.00 95.31 106 TYR A N 1
ATOM 840 C CA . TYR A 1 106 ? -15.507 -17.705 -4.887 1.00 95.31 106 TYR A CA 1
ATOM 841 C C . TYR A 1 106 ? -16.464 -18.378 -3.879 1.00 95.31 106 TYR A C 1
ATOM 843 O O . TYR A 1 106 ? -16.073 -19.304 -3.172 1.00 95.31 106 TYR A O 1
ATOM 851 N N . VAL A 1 107 ? -17.733 -17.962 -3.817 1.00 95.12 107 VAL A N 1
ATOM 852 C CA . VAL A 1 107 ? -18.729 -18.566 -2.912 1.00 95.12 107 VAL A CA 1
ATOM 853 C C . VAL A 1 107 ? -19.367 -19.828 -3.505 1.00 95.12 107 VAL A C 1
ATOM 855 O O . VAL A 1 107 ? -19.566 -20.813 -2.794 1.00 95.12 107 VAL A O 1
ATOM 858 N N . ARG A 1 108 ? -19.718 -19.812 -4.795 1.00 95.62 108 ARG A N 1
ATOM 859 C CA . ARG A 1 108 ? -20.468 -20.894 -5.460 1.00 95.62 108 ARG A CA 1
ATOM 860 C C . ARG A 1 108 ? -19.587 -22.011 -6.009 1.00 95.62 108 ARG A C 1
ATOM 862 O O . ARG A 1 108 ? -20.067 -23.131 -6.166 1.00 95.62 108 ARG A O 1
ATOM 869 N N . GLY A 1 109 ? -18.322 -21.719 -6.293 1.00 95.81 109 GLY A N 1
ATOM 870 C CA . GLY A 1 109 ? -17.504 -22.561 -7.154 1.00 95.81 109 GLY A CA 1
ATOM 871 C C . GLY A 1 109 ? -17.868 -22.411 -8.630 1.00 95.81 109 GLY A C 1
ATOM 872 O O . GLY A 1 109 ? -18.795 -21.688 -9.006 1.00 95.81 109 GLY A O 1
ATOM 873 N N . ARG A 1 110 ? -17.108 -23.093 -9.486 1.00 95.56 110 ARG A N 1
ATOM 874 C CA . ARG A 1 110 ? -17.309 -23.099 -10.940 1.00 95.56 110 ARG A CA 1
ATOM 875 C C . ARG A 1 110 ? -16.832 -24.433 -11.507 1.00 95.56 110 ARG A C 1
ATOM 877 O O . ARG A 1 110 ? -15.785 -24.922 -11.111 1.00 95.56 110 ARG A O 1
ATOM 884 N N . ASN A 1 111 ? -17.588 -25.017 -12.439 1.00 93.00 111 ASN A N 1
ATOM 885 C CA . ASN A 1 111 ? -17.229 -26.264 -13.137 1.00 93.00 111 ASN A CA 1
ATOM 886 C C . ASN A 1 111 ? -16.916 -27.461 -12.212 1.00 93.00 111 ASN A C 1
ATOM 888 O O . ASN A 1 111 ? -16.040 -28.264 -12.510 1.00 93.00 111 ASN A O 1
ATOM 892 N N . GLY A 1 112 ? -17.627 -27.584 -11.086 1.00 92.56 112 GLY A N 1
ATOM 893 C CA . GLY A 1 112 ? -17.412 -28.662 -10.111 1.00 92.56 112 GLY A CA 1
ATOM 894 C C . GLY A 1 112 ? -16.249 -28.425 -9.141 1.00 92.56 112 GLY A C 1
ATOM 895 O O . GLY A 1 112 ? -16.101 -29.187 -8.189 1.00 92.56 112 GLY A O 1
ATOM 896 N N . GLU A 1 113 ? -15.471 -27.355 -9.321 1.00 95.88 113 GLU A N 1
ATOM 897 C CA . GLU A 1 113 ? -14.444 -26.930 -8.371 1.00 95.88 113 GLU A CA 1
ATOM 898 C C . GLU A 1 113 ? -15.027 -25.985 -7.318 1.00 95.88 113 GLU A C 1
ATOM 900 O O . GLU A 1 113 ? -15.849 -25.111 -7.617 1.00 95.88 113 GLU A O 1
ATOM 905 N N . ALA A 1 114 ? -14.581 -26.141 -6.070 1.00 94.25 114 ALA A N 1
ATOM 906 C CA . ALA A 1 114 ? -14.946 -25.234 -4.992 1.00 94.25 114 ALA A CA 1
ATOM 907 C C . ALA A 1 114 ? -14.331 -23.845 -5.226 1.00 94.25 114 ALA A C 1
ATOM 909 O O . ALA A 1 114 ? -13.190 -23.718 -5.659 1.00 94.25 114 ALA A O 1
ATOM 910 N N . GLY A 1 115 ? -15.063 -22.789 -4.883 1.00 93.94 115 GLY A N 1
ATOM 911 C CA . GLY A 1 115 ? -14.611 -21.421 -5.133 1.00 93.94 115 GLY A CA 1
ATOM 912 C C . GLY A 1 115 ? -13.239 -21.059 -4.534 1.00 93.94 115 GLY A C 1
ATOM 913 O O . GLY A 1 115 ? -12.437 -20.461 -5.248 1.00 93.94 115 GLY A O 1
ATOM 914 N N . PRO A 1 116 ? -12.894 -21.481 -3.298 1.00 91.62 116 PRO A N 1
ATOM 915 C CA . PRO A 1 116 ? -11.580 -21.207 -2.708 1.00 91.62 116 PRO A CA 1
ATOM 916 C C . PRO A 1 116 ? -10.377 -21.849 -3.411 1.00 91.62 116 PRO A C 1
ATOM 918 O O . PRO A 1 116 ? -9.250 -21.488 -3.086 1.00 91.62 116 PRO A O 1
ATOM 921 N N . VAL A 1 117 ? -10.585 -22.802 -4.330 1.00 94.12 117 VAL A N 1
ATOM 922 C CA . VAL A 1 117 ? -9.495 -23.402 -5.124 1.00 94.12 117 VAL A CA 1
ATOM 923 C C . VAL A 1 117 ? -9.409 -22.837 -6.546 1.00 94.12 117 VAL A C 1
ATOM 925 O O . VAL A 1 117 ? -8.496 -23.197 -7.289 1.00 94.12 117 VAL A O 1
ATOM 928 N N . LEU A 1 118 ? -10.322 -21.935 -6.928 1.00 95.38 118 LEU A N 1
ATOM 929 C CA . LEU A 1 118 ? -10.274 -21.263 -8.224 1.00 95.38 118 LEU A CA 1
ATOM 930 C C . LEU A 1 118 ? -9.035 -20.365 -8.310 1.00 95.38 118 LEU A C 1
ATOM 932 O O . LEU A 1 118 ? -8.752 -19.575 -7.413 1.00 95.38 118 LEU A O 1
ATOM 936 N N . ASN A 1 119 ? -8.319 -20.463 -9.428 1.00 94.38 119 ASN A N 1
ATOM 937 C CA . ASN A 1 119 ? -7.056 -19.753 -9.667 1.00 94.38 119 ASN A CA 1
ATOM 938 C C . ASN A 1 119 ? -7.068 -18.887 -10.941 1.00 94.38 119 ASN A C 1
ATOM 940 O O . ASN A 1 119 ? -6.035 -18.355 -11.342 1.00 94.38 119 ASN A O 1
ATOM 944 N N . THR A 1 120 ? -8.222 -18.771 -11.598 1.00 95.19 120 THR A N 1
ATOM 945 C CA . THR A 1 120 ? -8.421 -17.985 -12.822 1.00 95.19 120 THR A CA 1
ATOM 946 C C . THR A 1 120 ? -9.752 -17.249 -12.759 1.00 95.19 120 THR A C 1
ATOM 948 O O . THR A 1 120 ? -10.778 -17.832 -12.392 1.00 95.19 120 THR A O 1
ATOM 951 N N . TRP A 1 121 ? -9.767 -15.988 -13.176 1.00 95.75 121 TRP A N 1
ATOM 952 C CA . TRP A 1 121 ? -10.938 -15.118 -13.090 1.00 95.75 121 TRP A CA 1
ATOM 953 C C . TRP A 1 121 ? -11.177 -14.428 -14.438 1.00 95.75 121 TRP A C 1
ATOM 955 O O . TRP A 1 121 ? -10.315 -13.671 -14.887 1.00 95.75 121 TRP A O 1
ATOM 965 N N . PRO A 1 122 ? -12.313 -14.676 -15.122 1.00 95.25 122 PRO A N 1
ATOM 966 C CA . PRO A 1 122 ? -12.667 -13.975 -16.357 1.00 95.25 122 PRO A CA 1
ATOM 967 C C . PRO A 1 122 ? -12.630 -12.451 -16.222 1.00 95.25 122 PRO A C 1
ATOM 969 O O . PRO A 1 122 ? -12.293 -11.755 -17.174 1.00 95.25 122 PRO A O 1
ATOM 972 N N . GLU A 1 123 ? -12.938 -11.954 -15.030 1.00 95.94 123 GLU A N 1
ATOM 973 C CA . GLU A 1 123 ? -12.941 -10.542 -14.671 1.00 95.94 123 GLU A CA 1
ATOM 974 C C . GLU A 1 123 ? -11.529 -9.936 -14.612 1.00 95.94 123 GLU A C 1
ATOM 976 O O . GLU A 1 123 ? -11.388 -8.727 -14.751 1.00 95.94 123 GLU A O 1
ATOM 981 N N . MET A 1 124 ? -10.484 -10.763 -14.475 1.00 97.31 124 MET A N 1
ATOM 982 C CA . MET A 1 124 ? -9.079 -10.334 -14.398 1.00 97.31 124 MET A CA 1
ATOM 983 C C . MET A 1 124 ? -8.330 -10.463 -15.732 1.00 97.31 124 MET A C 1
ATOM 985 O O . MET A 1 124 ? -7.099 -10.458 -15.770 1.00 97.31 124 MET A O 1
ATOM 989 N N . ARG A 1 125 ? -9.056 -10.620 -16.841 1.00 97.94 125 ARG A N 1
ATOM 990 C CA . ARG A 1 125 ? -8.493 -10.709 -18.195 1.00 97.94 125 ARG A CA 1
ATOM 991 C C . ARG A 1 125 ? -8.241 -9.320 -18.769 1.00 97.94 125 ARG A C 1
ATOM 993 O O . ARG A 1 125 ? -9.048 -8.420 -18.568 1.00 97.94 125 ARG A O 1
ATOM 1000 N N . LEU A 1 126 ? -7.199 -9.171 -19.586 1.00 98.12 126 LEU A N 1
ATOM 1001 C CA . LEU A 1 126 ? -7.035 -7.973 -20.408 1.00 98.12 126 LEU A CA 1
ATOM 1002 C C . LEU A 1 126 ? -8.240 -7.832 -21.356 1.00 98.12 126 LEU A C 1
ATOM 1004 O O . LEU A 1 126 ? -8.633 -8.830 -21.979 1.00 98.12 126 LEU A O 1
ATOM 1008 N N . PRO A 1 127 ? -8.822 -6.627 -21.494 1.00 96.88 127 PRO A N 1
ATOM 1009 C CA . PRO A 1 127 ? -9.904 -6.381 -22.440 1.00 96.88 127 PRO A CA 1
ATOM 1010 C C . PRO A 1 127 ? -9.394 -6.427 -23.887 1.00 96.88 127 PRO A C 1
ATOM 1012 O O . PRO A 1 127 ? -8.212 -6.215 -24.143 1.00 96.88 127 PRO A O 1
ATOM 1015 N N . GLN A 1 128 ? -10.297 -6.644 -24.851 1.00 97.25 128 GLN A N 1
ATOM 1016 C CA . GLN A 1 128 ? -9.962 -6.696 -26.287 1.00 97.25 128 GLN A CA 1
ATOM 1017 C C . GLN A 1 128 ? -9.269 -5.428 -26.811 1.00 97.25 128 GLN A C 1
ATOM 1019 O O . GLN A 1 128 ? -8.521 -5.496 -27.783 1.00 97.25 128 GLN A O 1
ATOM 1024 N N . SER A 1 129 ? -9.511 -4.281 -26.172 1.00 96.81 129 SER A N 1
ATOM 1025 C CA . SER A 1 129 ? -8.884 -2.998 -26.495 1.00 96.81 129 SER A CA 1
ATOM 1026 C C . SER A 1 129 ? -7.435 -2.873 -26.014 1.00 96.81 129 SER A C 1
ATOM 1028 O O . SER A 1 129 ? -6.744 -1.953 -26.442 1.00 96.81 129 SER A O 1
ATOM 1030 N N . HIS A 1 130 ? -6.967 -3.753 -25.125 1.00 97.31 130 HIS A N 1
ATOM 1031 C CA . HIS A 1 130 ? -5.618 -3.673 -24.573 1.00 97.31 130 HIS A CA 1
ATOM 1032 C C . HIS A 1 130 ? -4.571 -4.097 -25.621 1.00 97.31 130 HIS A C 1
ATOM 1034 O O . HIS A 1 130 ? -4.767 -5.126 -26.276 1.00 97.31 130 HIS A O 1
ATOM 1040 N N . PRO A 1 131 ? -3.432 -3.387 -25.757 1.00 96.19 131 PRO A N 1
ATOM 1041 C CA . PRO A 1 131 ? -2.399 -3.715 -26.749 1.00 96.19 131 PRO A CA 1
ATOM 1042 C C . PRO A 1 131 ? -1.891 -5.162 -26.632 1.00 96.19 131 PRO A C 1
ATOM 1044 O O . PRO A 1 131 ? -1.786 -5.870 -27.633 1.00 96.19 131 PRO A O 1
ATOM 1047 N N . ASP A 1 132 ? -1.681 -5.645 -25.405 1.00 96.81 132 ASP A N 1
ATOM 1048 C CA . ASP A 1 132 ? -1.220 -7.017 -25.145 1.00 96.81 132 ASP A CA 1
ATOM 1049 C C . ASP A 1 132 ? -2.305 -8.101 -25.172 1.00 96.81 132 ASP A C 1
ATOM 1051 O O . ASP A 1 132 ? -2.001 -9.269 -24.922 1.00 96.81 132 ASP A O 1
ATOM 1055 N N . PHE A 1 133 ? -3.563 -7.771 -25.496 1.00 97.81 133 PHE A N 1
ATOM 1056 C CA . PHE A 1 133 ? -4.674 -8.733 -25.479 1.00 97.81 133 PHE A CA 1
ATOM 1057 C C . PHE A 1 133 ? -4.354 -10.007 -26.268 1.00 97.81 133 PHE A C 1
ATOM 1059 O O . PHE A 1 133 ? -4.532 -11.121 -25.773 1.00 97.81 133 PHE A O 1
ATOM 1066 N N . LYS A 1 134 ? -3.840 -9.852 -27.494 1.00 96.94 134 LYS A N 1
ATOM 1067 C CA . LYS A 1 134 ? -3.456 -10.986 -28.346 1.00 96.94 134 LYS A CA 1
ATOM 1068 C C . LYS A 1 134 ? -2.244 -11.730 -27.786 1.00 96.94 134 LYS A C 1
ATOM 1070 O O . LYS A 1 134 ? -2.247 -12.959 -27.804 1.00 96.94 134 LYS A O 1
ATOM 1075 N N . SER A 1 135 ? -1.257 -11.002 -27.263 1.00 94.94 135 SER A N 1
ATOM 1076 C CA . SER A 1 135 ? -0.006 -11.545 -26.716 1.00 94.94 135 SER A CA 1
ATOM 1077 C C . SER A 1 135 ? -0.243 -12.484 -25.535 1.00 94.94 135 SER A C 1
ATOM 1079 O O . SER A 1 135 ? 0.434 -13.503 -25.415 1.00 94.94 135 SER A O 1
ATOM 1081 N N . VAL A 1 136 ? -1.246 -12.195 -24.701 1.00 96.94 136 VAL A N 1
ATOM 1082 C CA . VAL A 1 136 ? -1.610 -13.05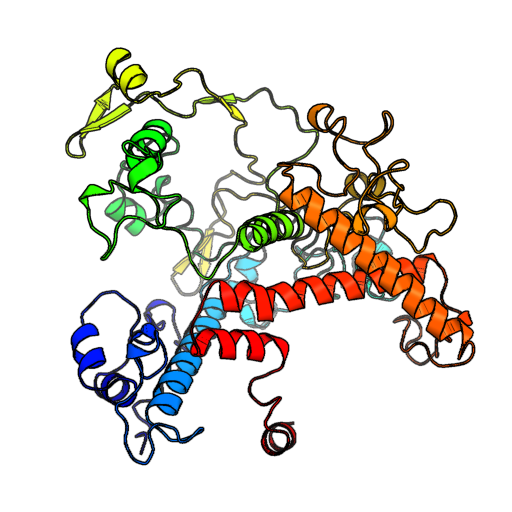9 -23.570 1.00 96.94 136 VAL A CA 1
ATOM 1083 C C . VAL A 1 136 ? -2.539 -14.215 -23.955 1.00 96.94 136 VAL A C 1
ATOM 1085 O O . VAL A 1 136 ? -2.790 -15.070 -23.119 1.00 96.94 136 VAL A O 1
ATOM 1088 N N . GLY A 1 137 ? -3.048 -14.290 -25.192 1.00 96.56 137 GLY A N 1
ATOM 1089 C CA . GLY A 1 137 ? -3.907 -15.391 -25.670 1.00 96.56 137 GLY A CA 1
ATOM 1090 C C . GLY A 1 137 ? -5.258 -14.970 -26.265 1.00 96.56 137 GLY A C 1
ATOM 1091 O O . GLY A 1 137 ? -6.002 -15.820 -26.764 1.00 96.56 137 GLY A O 1
ATOM 1092 N N . GLY A 1 138 ? -5.580 -13.676 -26.254 1.00 96.00 138 GLY A N 1
ATOM 1093 C CA . GLY A 1 138 ? -6.792 -13.119 -26.849 1.00 96.00 138 GLY A CA 1
ATOM 1094 C C . GLY A 1 138 ? -8.067 -13.641 -26.193 1.00 96.00 138 GLY A C 1
ATOM 1095 O O . GLY A 1 138 ? -8.175 -13.661 -24.968 1.00 96.00 138 GLY A O 1
ATOM 1096 N N . ASP A 1 139 ? -9.031 -14.084 -27.005 1.00 95.25 139 ASP A N 1
ATOM 1097 C CA . ASP A 1 139 ? -10.313 -14.638 -26.539 1.00 95.25 139 ASP A CA 1
ATOM 1098 C C . ASP A 1 139 ? -10.180 -16.028 -25.889 1.00 95.25 139 ASP A C 1
ATOM 1100 O O . ASP A 1 139 ? -11.099 -16.493 -25.216 1.00 95.25 139 ASP A O 1
ATOM 1104 N N . ARG A 1 140 ? -9.029 -16.698 -26.042 1.00 93.44 140 ARG A N 1
ATOM 1105 C CA . ARG A 1 140 ? -8.737 -17.973 -25.362 1.00 93.44 140 ARG A CA 1
ATOM 1106 C C . ARG A 1 140 ? -8.339 -17.723 -23.906 1.00 93.44 140 ARG A C 1
ATOM 1108 O O . ARG A 1 140 ? -8.350 -16.589 -23.430 1.00 93.44 140 ARG A O 1
ATOM 1115 N N . THR A 1 141 ? -7.985 -18.771 -23.164 1.00 93.81 141 THR A N 1
ATOM 1116 C CA . THR A 1 141 ? -7.384 -18.621 -21.828 1.00 93.81 141 THR A CA 1
ATOM 1117 C C . THR A 1 141 ? -6.178 -17.693 -21.905 1.00 93.81 141 THR A C 1
ATOM 1119 O O . THR A 1 141 ? -5.259 -17.955 -22.682 1.00 93.81 141 THR A O 1
ATOM 1122 N N . GLN A 1 142 ? -6.200 -16.617 -21.116 1.00 97.81 142 GLN A N 1
ATOM 1123 C CA . GLN A 1 142 ? -5.092 -15.679 -21.077 1.00 97.81 142 GLN A CA 1
ATOM 1124 C C . GLN A 1 142 ? -4.026 -16.172 -20.105 1.00 97.81 142 GLN A C 1
ATOM 1126 O O . GLN A 1 142 ? -4.340 -16.524 -18.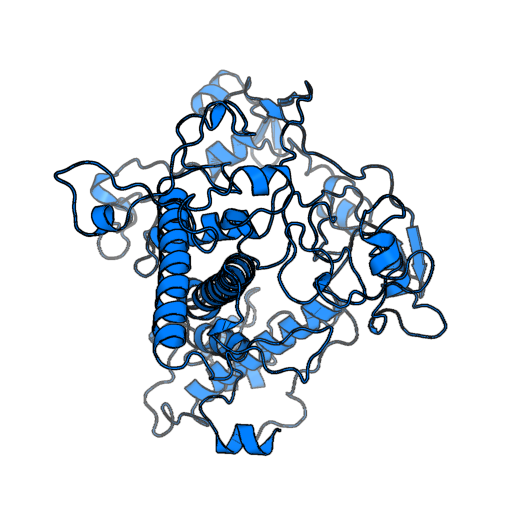970 1.00 97.81 142 GLN A O 1
ATOM 1131 N N . VAL A 1 143 ? -2.781 -16.225 -20.568 1.00 97.56 143 VAL A N 1
ATOM 1132 C CA . VAL A 1 143 ? -1.604 -16.529 -19.758 1.00 97.56 143 VAL A CA 1
ATOM 1133 C C . VAL A 1 143 ? -0.470 -15.612 -20.200 1.00 97.56 143 VAL A C 1
ATOM 1135 O O . VAL A 1 143 ? -0.042 -15.678 -21.353 1.00 97.56 143 VAL A O 1
ATOM 1138 N N . CYS A 1 144 ? 0.034 -14.783 -19.292 1.00 97.50 144 CYS A N 1
ATOM 1139 C CA . CYS A 1 144 ? 1.173 -13.909 -19.551 1.00 97.50 144 CYS A CA 1
ATOM 1140 C C . CYS A 1 144 ? 2.465 -14.717 -19.709 1.00 97.50 144 CYS A C 1
ATOM 1142 O O . CYS A 1 144 ? 2.686 -15.708 -19.009 1.00 97.50 144 CYS A O 1
ATOM 1144 N N . ARG A 1 145 ? 3.303 -14.320 -20.673 1.00 94.94 145 ARG A N 1
ATOM 1145 C CA . ARG A 1 145 ? 4.535 -15.022 -21.072 1.00 94.94 145 ARG A CA 1
ATOM 1146 C C . ARG A 1 145 ? 5.554 -14.039 -21.650 1.00 94.94 145 ARG A C 1
ATOM 1148 O O . ARG A 1 145 ? 5.196 -12.920 -22.012 1.00 94.94 145 ARG A O 1
ATOM 1155 N N . GLY A 1 146 ? 6.798 -14.495 -21.799 1.00 92.62 146 GLY A N 1
ATOM 1156 C CA . GLY A 1 146 ? 7.869 -13.728 -22.440 1.00 92.62 146 GLY A CA 1
ATOM 1157 C C . GLY A 1 146 ? 8.176 -12.433 -21.690 1.00 92.62 146 GLY A C 1
ATOM 1158 O O . GLY A 1 146 ? 8.286 -12.446 -20.465 1.00 92.62 146 GLY A O 1
ATOM 1159 N N . GLU A 1 147 ? 8.277 -11.320 -22.419 1.00 90.50 147 GLU A N 1
ATOM 1160 C CA . GLU A 1 147 ? 8.648 -10.015 -21.852 1.00 90.50 147 GLU A CA 1
ATOM 1161 C C . GLU A 1 147 ? 7.664 -9.514 -20.778 1.00 90.50 147 GLU A C 1
ATOM 1163 O O . GLU A 1 147 ? 8.091 -8.897 -19.807 1.00 90.50 147 GLU A O 1
ATOM 1168 N N . LEU A 1 148 ? 6.374 -9.867 -20.865 1.00 95.31 148 LEU A N 1
ATOM 1169 C CA . LEU A 1 148 ? 5.349 -9.459 -19.887 1.00 95.31 148 LEU A CA 1
ATOM 1170 C C . LEU A 1 148 ? 5.551 -10.040 -18.480 1.00 95.31 148 LEU A C 1
ATOM 1172 O O . LEU A 1 148 ? 4.909 -9.584 -17.540 1.00 95.31 148 LEU A O 1
ATOM 1176 N N . ILE A 1 149 ? 6.395 -11.064 -18.342 1.00 95.38 149 ILE A N 1
ATOM 1177 C CA . ILE A 1 149 ? 6.720 -11.702 -17.056 1.00 95.38 149 ILE A CA 1
ATOM 1178 C C . ILE A 1 149 ? 8.222 -11.643 -16.756 1.00 95.38 149 ILE A C 1
ATOM 1180 O O . ILE A 1 149 ? 8.709 -12.338 -15.867 1.00 95.38 149 ILE A O 1
ATOM 1184 N N . ARG A 1 150 ? 8.974 -10.857 -17.536 1.00 94.56 150 ARG A N 1
ATOM 1185 C CA . ARG A 1 150 ? 10.421 -10.704 -17.372 1.00 94.56 150 ARG A CA 1
ATOM 1186 C C . ARG A 1 150 ? 10.763 -9.638 -16.335 1.00 94.56 150 ARG A C 1
ATOM 1188 O O . ARG A 1 150 ? 11.686 -9.828 -15.549 1.00 94.56 150 ARG A O 1
ATOM 1195 N N . PHE A 1 151 ? 9.999 -8.550 -16.330 1.00 96.06 151 PHE A N 1
ATOM 1196 C CA . PHE A 1 151 ? 10.156 -7.405 -15.437 1.00 96.06 151 PHE A CA 1
ATOM 1197 C C . PHE A 1 151 ? 8.797 -6.969 -14.881 1.00 96.06 151 PHE A C 1
ATOM 1199 O O . PHE A 1 151 ? 7.753 -7.483 -15.287 1.00 96.06 151 PHE A O 1
ATOM 1206 N N . ARG A 1 152 ? 8.800 -6.012 -13.948 1.00 97.50 152 ARG A N 1
ATOM 1207 C CA . ARG A 1 152 ? 7.557 -5.393 -13.472 1.00 97.50 152 ARG A CA 1
ATOM 1208 C C . ARG A 1 152 ? 7.041 -4.450 -14.551 1.00 97.50 152 ARG A C 1
ATOM 1210 O O . ARG A 1 152 ? 7.739 -3.523 -14.942 1.00 97.50 152 ARG A O 1
ATOM 1217 N N . THR A 1 153 ? 5.827 -4.680 -15.033 1.00 97.88 153 THR A N 1
ATOM 1218 C CA . THR A 1 153 ? 5.222 -3.803 -16.041 1.00 97.88 153 THR A CA 1
ATOM 1219 C C . THR A 1 153 ? 4.847 -2.454 -15.423 1.00 97.88 153 THR A C 1
ATOM 1221 O O . THR A 1 153 ? 4.582 -2.361 -14.224 1.00 97.88 153 THR A O 1
ATOM 1224 N N . LEU A 1 154 ? 4.823 -1.392 -16.234 1.00 97.94 154 LEU A N 1
ATOM 1225 C CA . LEU A 1 154 ? 4.498 -0.034 -15.777 1.00 97.94 154 LEU A CA 1
ATOM 1226 C C . LEU A 1 154 ? 3.133 0.041 -15.077 1.00 97.94 154 LEU A C 1
ATOM 1228 O O . LEU A 1 154 ? 3.013 0.694 -14.056 1.00 97.94 154 LEU A O 1
ATOM 1232 N N . THR A 1 155 ? 2.126 -0.665 -15.592 1.00 98.12 155 THR A N 1
ATOM 1233 C CA . THR A 1 155 ? 0.758 -0.668 -15.049 1.00 98.12 155 THR A CA 1
ATOM 1234 C C . THR A 1 155 ? 0.481 -1.817 -14.080 1.00 98.12 155 THR A C 1
ATOM 1236 O O . THR A 1 155 ? -0.662 -2.000 -13.662 1.00 98.12 155 THR A O 1
ATOM 1239 N N . GLY A 1 156 ? 1.485 -2.633 -13.740 1.00 98.31 156 GLY A N 1
ATOM 1240 C CA . GLY A 1 156 ? 1.343 -3.768 -12.823 1.00 98.31 156 GLY A CA 1
ATOM 1241 C C . GLY A 1 156 ? 0.594 -4.982 -13.392 1.00 98.31 156 GLY A C 1
ATOM 1242 O O . GLY A 1 156 ? 0.301 -5.921 -12.649 1.00 98.31 156 GLY A O 1
ATOM 1243 N N . ILE A 1 157 ? 0.285 -4.995 -14.693 1.00 98.50 157 ILE A N 1
ATOM 1244 C CA . ILE A 1 157 ? -0.301 -6.164 -15.358 1.00 98.50 157 ILE A CA 1
ATOM 1245 C C . ILE A 1 157 ? 0.666 -7.356 -15.366 1.00 98.50 157 ILE A C 1
ATOM 1247 O O . ILE A 1 157 ? 1.886 -7.196 -15.299 1.00 98.50 157 ILE A O 1
ATOM 1251 N N . CYS A 1 158 ? 0.114 -8.557 -15.529 1.00 98.25 158 CYS A N 1
ATOM 1252 C CA . CYS A 1 158 ? 0.852 -9.804 -15.743 1.00 98.25 158 CYS A CA 1
ATOM 1253 C C . CYS A 1 158 ? 1.768 -10.267 -14.599 1.00 98.25 158 CYS A C 1
ATOM 1255 O O . CYS A 1 158 ? 2.534 -11.212 -14.785 1.00 98.25 158 CYS A O 1
ATOM 1257 N N . ASN A 1 159 ? 1.643 -9.679 -13.407 1.00 98.00 159 ASN A N 1
ATOM 1258 C CA . ASN A 1 159 ? 2.306 -10.183 -12.205 1.00 98.00 159 ASN A CA 1
ATOM 1259 C C . ASN A 1 159 ? 1.710 -11.542 -11.777 1.00 98.00 159 ASN A C 1
ATOM 1261 O O . ASN A 1 159 ? 2.434 -12.526 -11.634 1.00 98.00 159 ASN A O 1
ATOM 1265 N N . ASP A 1 160 ? 0.375 -11.647 -11.715 1.00 98.00 160 ASP A N 1
ATOM 1266 C CA . ASP A 1 160 ? -0.291 -12.951 -11.785 1.00 98.00 160 ASP A CA 1
ATOM 1267 C C . ASP A 1 160 ? -0.403 -13.373 -13.255 1.00 98.00 160 ASP A C 1
ATOM 1269 O O . ASP A 1 160 ? -1.191 -12.831 -14.036 1.00 98.00 160 ASP A O 1
ATOM 1273 N N . ILE A 1 161 ? 0.375 -14.388 -13.629 1.00 97.06 161 ILE A N 1
ATOM 1274 C CA . ILE A 1 161 ? 0.465 -14.848 -15.015 1.00 97.06 161 ILE A CA 1
ATOM 1275 C C . ILE A 1 161 ? -0.855 -15.402 -15.563 1.00 97.06 161 ILE A C 1
ATOM 1277 O O . ILE A 1 161 ? -0.989 -15.526 -16.776 1.00 97.06 161 ILE A O 1
ATOM 1281 N N . ARG A 1 162 ? -1.812 -15.785 -14.711 1.00 97.75 162 ARG A N 1
ATOM 1282 C CA . ARG A 1 162 ? -3.120 -16.336 -15.107 1.00 97.75 162 ARG A CA 1
ATOM 1283 C C . ARG A 1 162 ? -4.248 -15.313 -15.002 1.00 97.75 162 ARG A C 1
ATOM 1285 O O . ARG A 1 162 ? -5.314 -15.534 -15.575 1.00 97.75 162 ARG A O 1
ATOM 1292 N N . ASN A 1 163 ? -4.012 -14.212 -14.293 1.00 98.12 163 ASN A N 1
ATOM 1293 C CA . ASN A 1 163 ? -4.970 -13.141 -14.049 1.00 98.12 163 ASN A CA 1
ATOM 1294 C C . ASN A 1 163 ? -4.317 -11.793 -14.402 1.00 98.12 163 ASN A C 1
ATOM 1296 O O . ASN A 1 163 ? -3.948 -11.048 -13.497 1.00 98.12 163 ASN A O 1
ATOM 1300 N N . PRO A 1 164 ? -4.151 -11.475 -15.703 1.00 98.38 164 PRO A N 1
ATOM 1301 C CA . PRO A 1 164 ? -3.322 -10.356 -16.154 1.00 98.38 164 PRO A CA 1
ATOM 1302 C C . PRO A 1 164 ? -3.622 -8.986 -15.532 1.00 98.38 164 PRO A C 1
ATOM 1304 O O . PRO A 1 164 ? -2.705 -8.183 -15.424 1.00 98.38 164 PRO A O 1
ATOM 1307 N N . LEU A 1 165 ? -4.867 -8.698 -15.141 1.00 98.31 165 LEU A N 1
ATOM 1308 C CA . LEU A 1 165 ? -5.246 -7.431 -14.501 1.00 98.31 165 LEU A CA 1
ATOM 1309 C C . LEU A 1 165 ? -5.043 -7.410 -12.980 1.00 98.31 165 LEU A C 1
ATOM 1311 O O . LEU A 1 165 ? -5.206 -6.365 -12.360 1.00 98.31 165 LEU A O 1
ATOM 1315 N N . MET A 1 166 ? -4.725 -8.537 -12.343 1.00 98.06 166 MET A N 1
ATOM 1316 C CA . MET A 1 166 ? -4.644 -8.598 -10.886 1.00 98.06 166 MET A CA 1
ATOM 1317 C C . MET A 1 166 ? -3.589 -7.625 -10.352 1.00 98.06 166 MET A C 1
ATOM 1319 O O . MET A 1 166 ? -2.438 -7.647 -10.779 1.00 98.06 166 MET A O 1
ATOM 1323 N N . GLY A 1 167 ? -4.005 -6.767 -9.417 1.00 97.38 167 GLY A N 1
ATOM 1324 C CA . GLY A 1 167 ? -3.144 -5.764 -8.789 1.00 97.38 167 GLY A CA 1
ATOM 1325 C C . GLY A 1 167 ? -2.678 -4.634 -9.713 1.00 97.38 167 GLY A C 1
ATOM 1326 O O . GLY A 1 167 ? -1.897 -3.794 -9.270 1.00 97.38 167 GLY A O 1
ATOM 1327 N N . SER A 1 168 ? -3.145 -4.588 -10.965 1.00 98.31 168 SER A N 1
ATOM 1328 C CA . SER A 1 168 ? -2.815 -3.506 -11.889 1.00 98.31 168 SER A CA 1
ATOM 1329 C C . SER A 1 168 ? -3.455 -2.186 -11.457 1.00 98.31 168 SER A C 1
ATOM 1331 O O . SER A 1 168 ? -4.419 -2.153 -10.685 1.00 98.31 168 SER A O 1
ATOM 1333 N N . THR A 1 169 ? -2.980 -1.090 -12.035 1.00 97.38 169 THR A N 1
ATOM 1334 C CA . THR A 1 169 ? -3.647 0.212 -11.938 1.00 97.38 169 THR A CA 1
ATOM 1335 C C . THR A 1 169 ? -5.110 0.107 -12.390 1.00 97.38 169 THR A C 1
ATOM 1337 O O . THR A 1 169 ? -5.446 -0.675 -13.288 1.00 97.38 169 THR A O 1
ATOM 1340 N N . HIS A 1 170 ? -5.986 0.871 -11.737 1.00 95.81 170 HIS A N 1
ATOM 1341 C CA . HIS A 1 170 ? -7.446 0.930 -11.897 1.00 95.81 170 HIS A CA 1
ATOM 1342 C C . HIS A 1 170 ? -8.256 -0.282 -11.412 1.00 95.81 170 HIS A C 1
ATOM 1344 O O . HIS A 1 170 ? -9.482 -0.279 -11.553 1.00 95.81 170 HIS A O 1
ATOM 1350 N N . GLN A 1 171 ? -7.639 -1.293 -10.790 1.00 97.25 171 GLN A N 1
ATOM 1351 C CA . GLN A 1 171 ? -8.415 -2.356 -10.142 1.00 97.25 171 GLN A CA 1
ATOM 1352 C C . GLN A 1 171 ? -9.205 -1.833 -8.937 1.00 97.25 171 GLN A C 1
ATOM 1354 O O . GLN A 1 171 ? -8.777 -0.918 -8.229 1.00 97.25 171 GLN A O 1
ATOM 1359 N N . LEU A 1 172 ? -10.372 -2.429 -8.674 1.00 97.38 172 LEU A N 1
ATOM 1360 C CA . LEU A 1 172 ? -11.196 -2.036 -7.531 1.00 97.38 172 LEU A CA 1
ATOM 1361 C C . LEU A 1 172 ? -10.567 -2.497 -6.216 1.00 97.38 172 LEU A C 1
ATOM 1363 O O . LEU A 1 172 ? -10.128 -3.643 -6.098 1.00 97.38 172 LEU A O 1
ATOM 1367 N N . PHE A 1 173 ? -10.622 -1.644 -5.189 1.00 97.69 173 PHE A N 1
ATOM 1368 C CA . PHE A 1 173 ? -10.230 -2.042 -3.839 1.00 97.69 173 PHE A CA 1
ATOM 1369 C C . PHE A 1 173 ? -11.099 -3.194 -3.346 1.00 97.69 173 PHE A C 1
ATOM 1371 O O . PHE A 1 173 ? -12.329 -3.093 -3.318 1.00 97.69 173 PHE A O 1
ATOM 1378 N N . ALA A 1 174 ? -10.460 -4.258 -2.870 1.00 96.56 174 ALA A N 1
ATOM 1379 C CA . ALA A 1 174 ? -11.122 -5.313 -2.117 1.00 96.56 174 ALA A CA 1
ATOM 1380 C C . ALA A 1 174 ? -11.598 -4.813 -0.733 1.00 96.56 174 ALA A C 1
ATOM 1382 O O . ALA A 1 174 ? -11.412 -3.657 -0.332 1.00 96.56 174 ALA A O 1
ATOM 1383 N N . ARG A 1 175 ? -12.260 -5.691 0.018 1.00 97.44 175 ARG A N 1
ATOM 1384 C CA . ARG A 1 175 ? -12.706 -5.457 1.397 1.00 97.44 175 ARG A CA 1
ATOM 1385 C C . ARG A 1 175 ? -12.223 -6.590 2.291 1.00 97.44 175 ARG A C 1
ATOM 1387 O O . ARG A 1 175 ? -12.152 -7.740 1.865 1.00 97.44 175 ARG A O 1
ATOM 1394 N N . ASN A 1 176 ? -11.990 -6.271 3.564 1.00 96.50 176 ASN A N 1
ATOM 1395 C CA . ASN A 1 176 ? -11.715 -7.273 4.600 1.00 96.50 176 ASN A CA 1
ATOM 1396 C C . ASN A 1 176 ? -12.914 -7.583 5.505 1.00 96.50 176 ASN A C 1
ATOM 1398 O O . ASN A 1 176 ? -12.816 -8.333 6.479 1.00 96.50 176 ASN A O 1
ATOM 1402 N N . VAL A 1 177 ? -14.070 -7.011 5.186 1.00 93.12 177 VAL A N 1
ATOM 1403 C CA . VAL A 1 177 ? -15.333 -7.211 5.898 1.00 93.12 177 VAL A CA 1
ATOM 1404 C C . VAL A 1 177 ? -16.430 -7.549 4.894 1.00 93.12 177 VAL A C 1
ATOM 1406 O O . VAL A 1 177 ? -16.341 -7.164 3.729 1.00 93.12 177 VAL A O 1
ATOM 1409 N N . GLU A 1 178 ? -17.457 -8.273 5.346 1.00 92.12 178 GLU A N 1
ATOM 1410 C CA . GLU A 1 178 ? -18.578 -8.676 4.491 1.00 92.12 178 GLU A CA 1
ATOM 1411 C C . GLU A 1 178 ? -19.257 -7.447 3.869 1.00 92.12 178 GLU A C 1
ATOM 1413 O O . GLU A 1 178 ? -19.492 -6.445 4.545 1.00 92.12 178 GLU A O 1
ATOM 1418 N N . PHE A 1 179 ? -19.618 -7.533 2.586 1.00 94.62 179 PHE A N 1
ATOM 1419 C CA . PHE A 1 179 ? -20.185 -6.411 1.826 1.00 94.62 179 PHE A CA 1
ATOM 1420 C C . PHE A 1 179 ? -21.449 -5.802 2.441 1.00 94.62 179 PHE A C 1
ATOM 1422 O O . PHE A 1 179 ? -21.660 -4.596 2.361 1.00 94.62 179 PHE A O 1
ATOM 1429 N N . ASN A 1 180 ? -22.279 -6.610 3.102 1.00 89.06 180 ASN A N 1
ATOM 1430 C CA . ASN A 1 180 ? -23.484 -6.131 3.785 1.00 89.06 180 ASN A CA 1
ATOM 1431 C C . ASN A 1 180 ? -23.184 -5.270 5.031 1.00 89.06 180 ASN A C 1
ATOM 1433 O O . ASN A 1 180 ? -24.107 -4.693 5.602 1.00 89.06 180 ASN A O 1
ATOM 1437 N N . SER A 1 181 ? -21.917 -5.203 5.449 1.00 90.38 181 SER A N 1
ATOM 1438 C CA . SER A 1 181 ? -21.436 -4.498 6.638 1.00 90.38 181 SER A CA 1
ATOM 1439 C C . SER A 1 181 ? -20.478 -3.346 6.305 1.00 90.38 181 SER A C 1
ATOM 1441 O O . SER A 1 181 ? -20.061 -2.639 7.217 1.00 90.38 181 SER A O 1
ATOM 1443 N N . THR A 1 182 ? -20.120 -3.125 5.031 1.00 92.62 182 THR A N 1
ATOM 1444 C CA . THR A 1 182 ? -19.168 -2.064 4.637 1.00 92.62 182 THR A CA 1
ATOM 1445 C C . THR A 1 182 ? -19.772 -0.656 4.669 1.00 92.62 182 THR A C 1
ATOM 1447 O O . THR A 1 182 ? -19.021 0.308 4.725 1.00 92.62 182 THR A O 1
ATOM 1450 N N . PHE A 1 183 ? -21.104 -0.536 4.622 1.00 92.69 183 PHE A N 1
ATOM 1451 C CA . PHE A 1 183 ? -21.845 0.735 4.679 1.00 92.69 183 PHE A CA 1
ATOM 1452 C C . PHE A 1 183 ? -22.985 0.623 5.704 1.00 92.69 183 PHE A C 1
ATOM 1454 O O . PHE A 1 183 ? -24.138 0.385 5.333 1.00 92.69 183 PHE A O 1
ATOM 1461 N N . PRO A 1 184 ? -22.668 0.668 7.012 1.00 92.38 184 PRO A N 1
ATOM 1462 C CA . PRO A 1 184 ? -23.656 0.455 8.070 1.00 92.38 184 PRO A CA 1
ATOM 1463 C C . PRO A 1 184 ? -24.735 1.547 8.129 1.00 92.38 184 PRO A C 1
ATOM 1465 O O . PRO A 1 184 ? -25.831 1.269 8.609 1.00 92.38 184 PRO A O 1
ATOM 1468 N N . ASP A 1 185 ? -24.453 2.742 7.607 1.00 92.19 185 ASP A N 1
ATOM 1469 C CA . ASP A 1 185 ? -25.390 3.862 7.443 1.00 92.19 185 ASP A CA 1
ATOM 1470 C C . ASP A 1 185 ? -26.554 3.534 6.495 1.00 92.19 185 ASP A C 1
ATOM 1472 O O . ASP A 1 185 ? -27.661 4.030 6.679 1.00 92.19 185 ASP A O 1
ATOM 1476 N N . LEU A 1 186 ? -26.344 2.632 5.531 1.00 91.44 186 LEU A N 1
ATOM 1477 C CA . LEU A 1 186 ? -27.398 2.180 4.618 1.00 91.44 186 LEU A CA 1
ATOM 1478 C C . LEU A 1 186 ? -28.385 1.197 5.268 1.00 91.44 186 LEU A C 1
ATOM 1480 O O . LEU A 1 186 ? -29.382 0.836 4.648 1.00 91.44 186 LEU A O 1
ATOM 1484 N N . GLY A 1 187 ? -28.106 0.703 6.483 1.00 89.81 187 GLY A N 1
ATOM 1485 C CA . GLY A 1 187 ? -29.022 -0.183 7.207 1.00 89.81 187 GLY A CA 1
ATOM 1486 C C . GLY A 1 187 ? -29.408 -1.457 6.440 1.00 89.81 187 GLY A C 1
ATOM 1487 O O . GLY A 1 187 ? -30.523 -1.954 6.597 1.00 89.81 187 GLY A O 1
ATOM 1488 N N . LEU A 1 188 ? -28.514 -1.990 5.596 1.00 86.69 188 LEU A N 1
ATOM 1489 C CA . LEU A 1 188 ? -28.831 -3.076 4.651 1.00 86.69 188 LEU A CA 1
ATOM 1490 C C . LEU A 1 188 ? -29.162 -4.421 5.312 1.00 86.69 188 LEU A C 1
ATOM 1492 O O . LEU A 1 188 ? -29.704 -5.312 4.661 1.00 86.69 188 LEU A O 1
ATOM 1496 N N . ASN A 1 189 ? -28.853 -4.600 6.595 1.00 86.00 189 ASN A N 1
ATOM 1497 C CA . ASN A 1 189 ? -29.199 -5.808 7.332 1.00 86.00 189 ASN A CA 1
ATOM 1498 C C . ASN A 1 189 ? -29.704 -5.475 8.742 1.00 86.00 189 ASN A C 1
ATOM 1500 O O . ASN A 1 189 ? -29.541 -4.364 9.244 1.00 86.00 189 ASN A O 1
ATOM 1504 N N . GLU A 1 190 ? -30.357 -6.444 9.379 1.00 89.50 190 GLU A N 1
ATOM 1505 C CA . GLU A 1 190 ? -30.950 -6.257 10.703 1.00 89.50 190 GLU A CA 1
ATOM 1506 C C . GLU A 1 190 ? -29.908 -5.885 11.765 1.00 89.50 190 GLU A C 1
ATOM 1508 O O . GLU A 1 190 ? -30.151 -4.995 12.575 1.00 89.50 190 GLU A O 1
ATOM 1513 N N . MET A 1 191 ? -28.722 -6.500 11.732 1.00 87.56 191 MET A N 1
ATOM 1514 C CA . MET A 1 191 ? -27.663 -6.212 12.696 1.00 87.56 191 MET A CA 1
ATOM 1515 C C . MET A 1 191 ? -27.183 -4.762 12.586 1.00 87.56 191 MET A C 1
ATOM 1517 O O . MET A 1 191 ? -27.014 -4.105 13.612 1.00 87.56 191 MET A O 1
ATOM 1521 N N . THR A 1 192 ? -26.984 -4.237 11.373 1.00 89.25 192 THR A N 1
ATOM 1522 C CA . THR A 1 192 ? -26.552 -2.844 11.186 1.00 89.25 192 THR A CA 1
ATOM 1523 C C . THR A 1 192 ? -27.640 -1.863 11.608 1.00 89.25 192 THR A C 1
ATOM 1525 O O . THR A 1 192 ? -27.329 -0.912 12.325 1.00 89.25 192 THR A O 1
ATOM 1528 N N . ARG A 1 193 ? -28.912 -2.135 11.283 1.00 91.38 193 ARG A N 1
ATOM 1529 C CA . ARG A 1 193 ? -30.051 -1.324 11.753 1.00 91.38 193 ARG A CA 1
ATOM 1530 C C . ARG A 1 193 ? -30.171 -1.318 13.274 1.00 91.38 193 ARG A C 1
ATOM 1532 O O . ARG A 1 193 ? -30.208 -0.247 13.867 1.00 91.38 193 ARG A O 1
ATOM 1539 N N . ASN A 1 194 ? -30.158 -2.488 13.911 1.00 93.56 194 ASN A N 1
ATOM 1540 C CA . ASN A 1 194 ? -30.303 -2.609 15.364 1.00 93.56 194 ASN A CA 1
ATOM 1541 C C . ASN A 1 194 ? -29.108 -2.001 16.106 1.00 93.56 194 ASN A C 1
ATOM 1543 O O . ASN A 1 194 ? -29.271 -1.374 17.150 1.00 93.56 194 ASN A O 1
ATOM 1547 N N . ARG A 1 195 ? -27.892 -2.172 15.571 1.00 90.94 195 ARG A N 1
ATOM 1548 C CA . ARG A 1 195 ? -26.679 -1.647 16.198 1.00 90.94 195 ARG A CA 1
ATOM 1549 C C . ARG A 1 195 ? -26.561 -0.143 16.035 1.00 90.94 195 ARG A C 1
ATOM 1551 O O . ARG A 1 195 ? -26.147 0.510 16.985 1.00 90.94 195 ARG A O 1
ATOM 1558 N N . HIS A 1 196 ? -26.845 0.410 14.860 1.00 90.75 196 HIS A N 1
ATOM 1559 C CA . HIS A 1 196 ? -26.507 1.800 14.546 1.00 90.75 196 HIS A CA 1
ATOM 1560 C C . HIS A 1 196 ? -27.716 2.732 14.493 1.00 90.75 196 HIS A C 1
ATOM 1562 O O . HIS A 1 196 ? -27.568 3.881 14.908 1.00 90.75 196 HIS A O 1
ATOM 1568 N N . GLY A 1 197 ? -28.894 2.255 14.088 1.00 87.56 197 GLY A N 1
ATOM 1569 C CA . GLY A 1 197 ? -30.078 3.093 13.897 1.00 87.56 197 GLY A CA 1
ATOM 1570 C C . GLY A 1 197 ? -29.803 4.223 12.905 1.00 87.56 197 GLY A C 1
ATOM 1571 O O . GLY A 1 197 ? -29.170 4.013 11.876 1.00 87.56 197 GLY A O 1
ATOM 1572 N N . ASP A 1 198 ? -30.219 5.435 13.253 1.00 87.12 198 ASP A N 1
ATOM 1573 C CA . ASP A 1 198 ? -30.016 6.665 12.481 1.00 87.12 198 ASP A CA 1
ATOM 1574 C C . ASP A 1 198 ? -28.751 7.445 12.900 1.00 87.12 198 ASP A C 1
ATOM 1576 O O . ASP A 1 198 ? -28.592 8.615 12.551 1.00 87.12 198 ASP A O 1
ATOM 1580 N N . ARG A 1 199 ? -27.852 6.834 13.686 1.00 89.25 199 ARG A N 1
ATOM 1581 C CA . ARG A 1 199 ? -26.714 7.531 14.322 1.00 89.25 199 ARG A CA 1
ATOM 1582 C C . ARG A 1 199 ? -25.523 7.789 13.401 1.00 89.25 199 ARG A C 1
ATOM 1584 O O . ARG A 1 199 ? -24.573 8.431 13.839 1.00 89.25 199 ARG A O 1
ATOM 1591 N N . LEU A 1 200 ? -25.540 7.249 12.185 1.00 91.06 200 LEU A N 1
ATOM 1592 C CA . LEU A 1 200 ? -24.435 7.322 11.233 1.00 91.06 200 LEU A CA 1
ATOM 1593 C C . LEU A 1 200 ? -24.869 8.016 9.945 1.00 91.06 200 LEU A C 1
ATOM 1595 O O . LEU A 1 200 ? -25.978 7.811 9.460 1.00 91.06 200 LEU A O 1
ATOM 1599 N N . GLY A 1 201 ? -23.956 8.786 9.374 1.00 90.69 201 GLY A N 1
ATOM 1600 C CA . GLY A 1 201 ? -24.064 9.384 8.052 1.00 90.69 201 GLY A CA 1
ATOM 1601 C C . GLY A 1 201 ? -22.785 10.146 7.724 1.00 90.69 201 GLY A C 1
ATOM 1602 O O . GLY A 1 201 ? -21.933 10.341 8.587 1.00 90.69 201 GLY A O 1
ATOM 1603 N N . LEU A 1 202 ? -22.652 10.610 6.481 1.00 90.81 202 LEU A N 1
ATOM 1604 C CA . LEU A 1 202 ? -21.445 11.318 6.037 1.00 90.81 202 LEU A CA 1
ATOM 1605 C C . LEU A 1 202 ? -21.122 12.553 6.901 1.00 90.81 202 LEU A C 1
ATOM 1607 O O . LEU A 1 202 ? -19.959 12.808 7.193 1.00 90.81 202 LEU A O 1
ATOM 1611 N N . LEU A 1 203 ? -22.155 13.285 7.334 1.00 93.75 203 LEU A N 1
ATOM 1612 C CA . LEU A 1 203 ? -22.047 14.458 8.211 1.00 93.75 203 LEU A CA 1
ATOM 1613 C C . LEU A 1 203 ? -22.647 14.215 9.609 1.00 93.75 203 LEU A C 1
ATOM 1615 O O . LEU A 1 203 ? -22.972 15.170 10.309 1.00 93.75 203 LEU A O 1
ATOM 1619 N N . LYS A 1 204 ? -22.835 12.947 10.006 1.00 92.50 204 LYS A N 1
ATOM 1620 C CA . LYS A 1 204 ? -23.485 12.572 11.270 1.00 92.50 204 LYS A CA 1
ATOM 1621 C C . LYS A 1 204 ? -22.710 11.454 11.986 1.00 92.50 204 LYS A C 1
ATOM 1623 O O . LYS A 1 204 ? -22.724 10.317 11.510 1.00 92.50 204 LYS A O 1
ATOM 1628 N N . PRO A 1 205 ? -22.098 11.724 13.155 1.00 94.00 205 PRO A N 1
ATOM 1629 C CA . PRO A 1 205 ? -21.915 13.043 13.768 1.00 94.00 205 PRO A CA 1
ATOM 1630 C C . PRO A 1 205 ? -21.037 13.974 12.917 1.00 94.00 205 PRO A C 1
ATOM 1632 O O . PRO A 1 205 ? -20.289 13.519 12.056 1.00 94.00 205 PRO A O 1
ATOM 1635 N N . ASP A 1 206 ? -21.132 15.279 13.172 1.00 96.38 206 ASP A N 1
ATOM 1636 C CA . ASP A 1 206 ? -20.462 16.308 12.376 1.00 96.38 206 ASP A CA 1
ATOM 1637 C C . ASP A 1 206 ? -18.920 16.148 12.371 1.00 96.38 206 ASP A C 1
ATOM 1639 O O . ASP A 1 206 ? -18.289 16.246 13.433 1.00 96.38 206 ASP A O 1
ATOM 1643 N N . PRO A 1 207 ? -18.284 15.909 11.206 1.00 95.75 207 PRO A N 1
ATOM 1644 C CA . PRO A 1 207 ? -16.870 15.537 11.130 1.00 95.75 207 PRO A CA 1
ATOM 1645 C C . PRO A 1 207 ? -15.920 16.665 11.542 1.00 95.75 207 PRO A C 1
ATOM 1647 O O . PRO A 1 207 ? -14.882 16.402 12.157 1.00 95.75 207 PRO A O 1
ATOM 1650 N N . GLN A 1 208 ? -16.274 17.925 11.279 1.00 96.06 208 GLN A N 1
ATOM 1651 C CA . GLN A 1 208 ? -15.480 19.062 11.737 1.00 96.06 208 GLN A CA 1
ATOM 1652 C C . GLN A 1 208 ? -15.542 19.206 13.255 1.00 96.06 208 GLN A C 1
ATOM 1654 O O . GLN A 1 208 ? -14.506 19.405 13.892 1.00 96.06 208 GLN A O 1
ATOM 1659 N N . VAL A 1 209 ? -16.721 19.045 13.860 1.00 96.38 209 VAL A N 1
ATOM 1660 C CA . VAL A 1 209 ? -16.848 19.082 15.325 1.00 96.38 209 VAL A CA 1
ATOM 1661 C C . VAL A 1 209 ? -16.092 17.924 15.976 1.00 96.38 209 VAL A C 1
ATOM 1663 O O . VAL A 1 209 ? -15.428 18.138 16.992 1.00 96.38 209 VAL A O 1
ATOM 1666 N N . ILE A 1 210 ? -16.130 16.725 15.382 1.00 95.44 210 ILE A N 1
ATOM 1667 C CA . ILE A 1 210 ? -15.311 15.579 15.809 1.00 95.44 210 ILE A CA 1
ATOM 1668 C C . ILE A 1 210 ? -13.822 15.940 15.760 1.00 95.44 210 ILE A C 1
ATOM 1670 O O . ILE A 1 210 ? -13.131 15.788 16.766 1.00 95.44 210 ILE A O 1
ATOM 1674 N N . SER A 1 211 ? -13.332 16.459 14.628 1.00 95.12 211 SER A N 1
ATOM 1675 C CA . SER A 1 211 ? -11.937 16.891 14.468 1.00 95.12 211 SER A CA 1
ATOM 1676 C C . SER A 1 211 ? -11.536 17.908 15.535 1.00 95.12 211 SER A C 1
ATOM 1678 O O . SER A 1 211 ? -10.566 17.697 16.269 1.00 95.12 211 SER A O 1
ATOM 1680 N N . ARG A 1 212 ? -12.338 18.964 15.708 1.00 94.06 212 ARG A N 1
ATOM 1681 C CA . ARG A 1 212 ? -12.046 20.037 16.660 1.00 94.06 212 ARG A CA 1
ATOM 1682 C C . ARG A 1 212 ? -12.047 19.576 18.112 1.00 94.06 212 ARG A C 1
ATOM 1684 O O . ARG A 1 212 ? -11.165 20.003 18.852 1.00 94.06 212 ARG A O 1
ATOM 1691 N N . LYS A 1 213 ? -12.982 18.710 18.515 1.00 92.19 213 LYS A N 1
ATOM 1692 C CA . LYS A 1 213 ? -13.109 18.257 19.910 1.00 92.19 213 LYS A CA 1
ATOM 1693 C C . LYS A 1 213 ? -12.199 17.081 20.271 1.00 92.19 213 LYS A C 1
ATOM 1695 O O . LYS A 1 213 ? -11.810 16.994 21.428 1.00 92.19 213 LYS A O 1
ATOM 1700 N N . LEU A 1 214 ? -11.908 16.173 19.335 1.00 92.38 214 LEU A N 1
ATOM 1701 C CA . LEU A 1 214 ? -11.234 14.899 19.640 1.00 92.38 214 LEU A CA 1
ATOM 1702 C C . LEU A 1 214 ? -9.832 14.757 19.040 1.00 92.38 214 LEU A C 1
ATOM 1704 O O . LEU A 1 214 ? -9.047 13.967 19.555 1.00 92.38 214 LEU A O 1
ATOM 1708 N N . PHE A 1 215 ? -9.512 15.476 17.961 1.00 93.19 215 PHE A N 1
ATOM 1709 C CA . PHE A 1 215 ? -8.242 15.306 17.245 1.00 93.19 215 PHE A CA 1
ATOM 1710 C C . PHE A 1 215 ? -7.319 16.529 17.318 1.00 93.19 215 PHE A C 1
ATOM 1712 O O . PHE A 1 215 ? -6.127 16.407 17.026 1.00 93.19 215 PHE A O 1
ATOM 1719 N N . THR A 1 216 ? -7.826 17.694 17.734 1.00 90.81 216 THR A N 1
ATOM 1720 C CA . THR A 1 216 ? -6.987 18.872 17.991 1.00 90.81 216 THR A CA 1
ATOM 1721 C C . THR A 1 216 ? -6.017 18.586 19.134 1.00 90.81 216 THR A C 1
ATOM 1723 O O . THR A 1 216 ? -6.434 18.349 20.262 1.00 90.81 216 THR A O 1
ATOM 1726 N N . ARG A 1 217 ? -4.715 18.686 18.861 1.00 87.88 217 ARG A N 1
ATOM 1727 C CA . ARG A 1 217 ? -3.659 18.613 19.881 1.00 87.88 217 ARG A CA 1
ATOM 1728 C C . ARG A 1 217 ? -3.357 20.017 20.394 1.00 87.88 217 ARG A C 1
ATOM 1730 O O . ARG A 1 217 ? -2.445 20.678 19.901 1.00 87.88 217 ARG A O 1
ATOM 1737 N N . ALA A 1 218 ? -4.181 20.513 21.311 1.00 83.62 218 ALA A N 1
ATOM 1738 C CA . ALA A 1 218 ? -3.930 21.804 21.943 1.00 83.62 218 ALA A CA 1
ATOM 1739 C C . ALA A 1 218 ? -2.705 21.686 22.857 1.00 83.62 218 ALA A C 1
ATOM 1741 O O . ALA A 1 218 ? -2.643 20.779 23.668 1.00 83.62 218 ALA A O 1
ATOM 1742 N N . GLN A 1 219 ? -1.732 22.588 22.754 1.00 85.88 219 GLN A N 1
ATOM 1743 C CA . GLN A 1 219 ? -0.582 22.569 23.657 1.00 85.88 219 GLN A CA 1
ATOM 1744 C C . GLN A 1 219 ? -0.585 23.833 24.511 1.00 85.88 219 GLN A C 1
ATOM 1746 O O . GLN A 1 219 ? 0.047 24.826 24.162 1.00 85.88 219 GLN A O 1
ATOM 1751 N N . SER A 1 220 ? -1.335 23.799 25.618 1.00 86.31 220 SER A N 1
ATOM 1752 C CA . SER A 1 220 ? -1.477 24.920 26.561 1.00 86.31 220 SER A CA 1
ATOM 1753 C C . SER A 1 220 ? -0.168 25.243 27.286 1.00 86.31 220 SER A C 1
ATOM 1755 O O . SER A 1 220 ? 0.087 26.404 27.598 1.00 86.31 220 SER A O 1
ATOM 1757 N N . GLN A 1 221 ? 0.670 24.229 27.536 1.00 89.19 221 GLN A N 1
ATOM 1758 C CA . GLN A 1 221 ? 1.935 24.357 28.270 1.00 89.19 221 GLN A CA 1
ATOM 1759 C C . GLN A 1 221 ? 3.112 23.740 27.490 1.00 89.19 221 GLN A C 1
ATOM 1761 O O . GLN A 1 221 ? 3.641 22.697 27.885 1.00 89.19 221 GLN A O 1
ATOM 1766 N N . PRO A 1 222 ? 3.528 24.326 26.350 1.00 90.06 222 PRO A N 1
ATOM 1767 C CA . PRO A 1 222 ? 4.556 23.737 25.483 1.00 90.06 222 PRO A CA 1
ATOM 1768 C C . PRO A 1 222 ? 5.896 23.528 26.200 1.00 90.06 222 PRO A C 1
ATOM 1770 O O . PRO A 1 222 ? 6.503 22.466 26.054 1.00 90.06 222 PRO A O 1
ATOM 1773 N N . ASP A 1 223 ? 6.295 24.470 27.057 1.00 92.62 223 ASP A N 1
ATOM 1774 C CA . ASP A 1 223 ? 7.540 24.383 27.829 1.00 92.62 223 ASP A CA 1
ATOM 1775 C C . ASP A 1 223 ? 7.548 23.189 28.794 1.00 92.62 223 ASP A C 1
ATOM 1777 O O . ASP A 1 223 ? 8.571 22.526 28.960 1.00 92.62 223 ASP A O 1
ATOM 1781 N N . ARG A 1 224 ? 6.401 22.872 29.415 1.00 91.31 224 ARG A N 1
ATOM 1782 C CA . ARG A 1 224 ? 6.288 21.727 30.337 1.00 91.31 224 ARG A CA 1
ATOM 1783 C C . ARG A 1 224 ? 6.119 20.400 29.613 1.00 91.31 224 ARG A C 1
ATOM 1785 O O . ARG A 1 224 ? 6.591 19.376 30.103 1.00 91.31 224 ARG A O 1
ATOM 1792 N N . CYS A 1 225 ? 5.494 20.419 28.440 1.00 90.19 225 CYS A N 1
ATOM 1793 C CA . CYS A 1 225 ? 5.400 19.247 27.580 1.00 90.19 225 CYS A CA 1
ATOM 1794 C C . CYS A 1 225 ? 6.763 18.830 27.018 1.00 90.19 225 CYS A C 1
ATOM 1796 O O . CYS A 1 225 ? 6.938 17.654 26.705 1.00 90.19 225 CYS A O 1
ATOM 1798 N N . ARG A 1 226 ? 7.742 19.751 26.946 1.00 90.06 226 ARG A N 1
ATOM 1799 C CA . ARG A 1 226 ? 9.132 19.476 26.537 1.00 90.06 226 ARG A CA 1
ATOM 1800 C C . ARG A 1 226 ? 9.177 18.618 25.273 1.00 90.06 226 ARG A C 1
ATOM 1802 O O . ARG A 1 226 ? 9.677 17.505 25.312 1.00 90.06 226 ARG A O 1
ATOM 1809 N N . GLU A 1 227 ? 8.573 19.082 24.182 1.00 87.50 227 GLU A N 1
ATOM 1810 C CA . GLU A 1 227 ? 8.524 18.344 22.902 1.00 87.50 227 GLU A CA 1
ATOM 1811 C C . GLU A 1 227 ? 7.946 16.912 23.000 1.00 87.50 227 GLU A C 1
ATOM 1813 O O . GLU A 1 227 ? 8.383 15.986 22.309 1.00 87.50 227 GLU A O 1
ATOM 1818 N N . GLY A 1 228 ? 6.971 16.701 23.887 1.00 87.44 228 GLY A N 1
ATOM 1819 C CA . GLY A 1 228 ? 6.333 15.399 24.089 1.00 87.44 228 GLY A CA 1
ATOM 1820 C C . GLY A 1 228 ? 7.021 14.501 25.118 1.00 87.44 228 GLY A C 1
ATOM 1821 O O . GLY A 1 228 ? 6.577 13.368 25.306 1.00 87.44 228 GLY A O 1
ATOM 1822 N N . TYR A 1 229 ? 8.094 14.962 25.773 1.00 88.00 229 TYR A N 1
ATOM 1823 C CA . TYR A 1 229 ? 8.759 14.233 26.862 1.00 88.00 229 TYR A CA 1
ATOM 1824 C C . TYR A 1 229 ? 8.057 14.387 28.221 1.00 88.00 229 TYR A C 1
ATOM 1826 O O . TYR A 1 229 ? 8.388 13.660 29.157 1.00 88.00 229 TYR A O 1
ATOM 1834 N N . GLY A 1 230 ? 7.116 15.326 28.351 1.00 89.00 230 GLY A N 1
ATOM 1835 C CA . GLY A 1 230 ? 6.384 15.587 29.590 1.00 89.00 230 GLY A CA 1
ATOM 1836 C C . GLY A 1 230 ? 7.297 15.966 30.760 1.00 89.00 230 GLY A C 1
ATOM 1837 O O . GLY A 1 230 ? 8.461 16.329 30.577 1.00 89.00 230 GLY A O 1
ATOM 1838 N N . LEU A 1 231 ? 6.784 15.870 31.985 1.00 90.12 231 LEU A N 1
ATOM 1839 C CA . LEU A 1 231 ? 7.545 16.036 33.229 1.00 90.12 231 LEU A CA 1
ATOM 1840 C C . LEU A 1 231 ? 7.970 14.668 33.803 1.00 90.12 231 LEU A C 1
ATOM 1842 O O . LEU A 1 231 ? 7.403 13.645 33.414 1.00 90.12 231 LEU A O 1
ATOM 1846 N N . PRO A 1 232 ? 8.967 14.606 34.711 1.00 88.94 232 PRO A N 1
ATOM 1847 C CA . PRO A 1 232 ? 9.366 13.349 35.347 1.00 88.94 232 PRO A CA 1
ATOM 1848 C C . PRO A 1 232 ? 8.174 12.602 35.960 1.00 88.94 232 PRO A C 1
ATOM 1850 O O . PRO A 1 232 ? 7.350 13.206 36.640 1.00 88.94 232 PRO A O 1
ATOM 1853 N N . GLY A 1 233 ? 8.101 11.289 35.727 1.00 85.44 233 GLY A N 1
ATOM 1854 C CA . GLY A 1 233 ? 7.012 10.450 36.236 1.00 85.44 233 GLY A CA 1
ATOM 1855 C C . GLY A 1 233 ? 5.669 10.634 35.522 1.00 85.44 233 GLY A C 1
ATOM 1856 O O . GLY A 1 233 ? 4.649 10.286 36.106 1.00 85.44 233 GLY A O 1
ATOM 1857 N N . ASP A 1 234 ? 5.655 11.174 34.295 1.00 84.25 234 ASP A N 1
ATOM 1858 C CA . ASP A 1 234 ? 4.434 11.454 33.523 1.00 84.25 234 ASP A CA 1
ATOM 1859 C C . ASP A 1 234 ? 3.445 12.371 34.269 1.00 84.25 234 ASP A C 1
ATOM 1861 O O . ASP A 1 234 ? 2.227 12.213 34.171 1.00 84.25 234 ASP A O 1
ATOM 1865 N N . ALA A 1 235 ? 3.980 13.336 35.025 1.00 87.06 235 ALA A N 1
ATOM 1866 C CA . ALA A 1 235 ? 3.187 14.251 35.839 1.00 87.06 235 ALA A CA 1
ATOM 1867 C C . ALA A 1 235 ? 2.155 15.010 34.975 1.00 87.06 235 ALA A C 1
ATOM 1869 O O . ALA A 1 235 ? 2.503 15.639 33.967 1.00 87.06 235 ALA A O 1
ATOM 1870 N N . THR A 1 236 ? 0.875 14.929 35.353 1.00 87.38 236 THR A N 1
ATOM 1871 C CA . THR A 1 236 ? -0.256 15.445 34.561 1.00 87.38 236 THR A CA 1
ATOM 1872 C C . THR A 1 236 ? -0.256 16.967 34.417 1.00 87.38 236 THR A C 1
ATOM 1874 O O . THR A 1 236 ? -0.846 17.499 33.482 1.00 87.38 236 THR A O 1
ATOM 1877 N N . GLU A 1 237 ? 0.462 17.671 35.291 1.00 88.75 237 GLU A N 1
ATOM 1878 C CA . GLU A 1 237 ? 0.656 19.125 35.284 1.00 88.75 237 GLU A CA 1
ATOM 1879 C C . GLU A 1 237 ? 1.387 19.628 34.033 1.00 88.75 237 GLU A C 1
ATOM 1881 O O . GLU A 1 237 ? 1.410 20.834 33.775 1.00 88.75 237 GLU A O 1
ATOM 1886 N N . ALA A 1 238 ? 2.012 18.720 33.274 1.00 85.75 238 ALA A N 1
ATOM 1887 C CA . ALA A 1 238 ? 2.622 19.031 31.991 1.00 85.75 238 ALA A CA 1
ATOM 1888 C C . ALA A 1 238 ? 1.593 19.387 30.906 1.00 85.75 238 ALA A C 1
ATOM 1890 O O . ALA A 1 238 ? 1.985 20.020 29.927 1.00 85.75 238 ALA A O 1
ATOM 1891 N N . GLU A 1 239 ? 0.329 18.950 31.051 1.00 87.19 239 GLU A N 1
ATOM 1892 C CA . GLU A 1 239 ? -0.746 19.114 30.051 1.00 87.19 239 GLU A CA 1
ATOM 1893 C C . GLU A 1 239 ? -0.249 18.828 28.621 1.00 87.19 239 GLU A C 1
ATOM 1895 O O . GLU A 1 239 ? -0.399 19.611 27.683 1.00 87.19 239 GLU A O 1
ATOM 1900 N N . CYS A 1 240 ? 0.478 17.722 28.483 1.00 87.75 240 CYS A N 1
ATOM 1901 C CA . CYS A 1 240 ? 1.136 17.333 27.246 1.00 87.75 240 CYS A CA 1
ATOM 1902 C C . CYS A 1 240 ? 0.190 16.406 26.476 1.00 87.75 240 CYS A C 1
ATOM 1904 O O . CYS A 1 240 ? 0.151 15.201 26.723 1.00 87.75 240 CYS A O 1
ATOM 1906 N N . GLU A 1 241 ? -0.601 16.985 25.566 1.00 86.81 241 GLU A N 1
ATOM 1907 C CA . GLU A 1 241 ? -1.652 16.285 24.801 1.00 86.81 241 GLU A CA 1
ATOM 1908 C C . GLU A 1 241 ? -1.096 15.254 23.800 1.00 86.81 241 GLU A C 1
ATOM 1910 O O . GLU A 1 241 ? -1.840 14.498 23.174 1.00 86.81 241 GLU A O 1
ATOM 1915 N N . TYR A 1 242 ? 0.226 15.199 23.629 1.00 87.56 242 TYR A N 1
ATOM 1916 C CA . TYR A 1 242 ? 0.906 14.152 22.880 1.00 87.56 242 TYR A CA 1
ATOM 1917 C C . TYR A 1 242 ? 2.116 13.638 23.655 1.00 87.56 242 TYR A C 1
ATOM 1919 O O . TYR A 1 242 ? 2.836 14.396 24.296 1.00 87.56 242 TYR A O 1
ATOM 1927 N N . LYS A 1 243 ? 2.375 12.334 23.548 1.00 84.44 243 LYS A N 1
ATOM 1928 C CA . LYS A 1 243 ? 3.592 11.711 24.070 1.00 84.44 243 LYS A CA 1
ATOM 1929 C C . LYS A 1 243 ? 4.501 11.334 22.914 1.00 84.44 243 LYS A C 1
ATOM 1931 O O . LYS A 1 243 ? 4.048 10.762 21.920 1.00 84.44 243 LYS A O 1
ATOM 1936 N N . LYS A 1 244 ? 5.787 11.644 23.043 1.00 85.81 244 LYS A N 1
ATOM 1937 C CA . LYS A 1 244 ? 6.793 11.226 22.068 1.00 85.81 244 LYS A CA 1
ATOM 1938 C C . LYS A 1 244 ? 6.976 9.709 22.134 1.00 85.81 244 LYS A C 1
ATOM 1940 O O . LYS A 1 244 ? 7.095 9.150 23.220 1.00 85.81 244 LYS A O 1
ATOM 1945 N N . ALA A 1 245 ? 7.054 9.049 20.980 1.00 86.69 245 ALA A N 1
ATOM 1946 C CA . ALA A 1 245 ? 7.506 7.663 20.897 1.00 86.69 245 ALA A CA 1
ATOM 1947 C C . ALA A 1 245 ? 9.048 7.646 20.939 1.00 86.69 245 ALA A C 1
ATOM 1949 O O . ALA A 1 245 ? 9.678 8.090 19.980 1.00 86.69 245 ALA A O 1
ATOM 1950 N N . PRO A 1 246 ? 9.696 7.177 22.023 1.00 82.62 246 PRO A N 1
ATOM 1951 C CA . PRO A 1 246 ? 11.147 7.319 22.178 1.00 82.62 246 PRO A CA 1
ATOM 1952 C C . PRO A 1 246 ? 11.952 6.416 21.231 1.00 82.62 246 PRO A C 1
ATOM 1954 O O . PRO A 1 246 ? 13.128 6.676 21.000 1.00 82.62 246 PRO A O 1
ATOM 1957 N N . PHE A 1 247 ? 11.324 5.373 20.685 1.00 84.69 247 PHE A N 1
ATOM 1958 C CA . PHE A 1 247 ? 11.937 4.388 19.789 1.00 84.69 247 PHE A CA 1
ATOM 1959 C C . PHE A 1 247 ? 11.605 4.613 18.303 1.00 84.69 247 PHE A C 1
ATOM 1961 O O . PHE A 1 247 ? 12.200 3.965 17.450 1.00 84.69 247 PHE A O 1
ATOM 1968 N N . PHE A 1 248 ? 10.676 5.521 17.971 1.00 87.50 248 PHE A N 1
ATOM 1969 C CA . PHE A 1 248 ? 10.184 5.715 16.603 1.00 87.50 248 PHE A CA 1
ATOM 1970 C C . PHE A 1 248 ? 10.415 7.161 16.156 1.00 87.50 248 PHE A C 1
ATOM 1972 O O . PHE A 1 248 ? 9.862 8.101 16.727 1.00 87.50 248 PHE A O 1
ATOM 1979 N N . ASN A 1 249 ? 11.284 7.351 15.162 1.00 91.94 249 ASN A N 1
ATOM 1980 C CA . ASN A 1 249 ? 11.711 8.677 14.713 1.00 91.94 249 ASN A CA 1
ATOM 1981 C C . ASN A 1 249 ? 10.839 9.216 13.559 1.00 91.94 249 ASN A C 1
ATOM 1983 O O . ASN A 1 249 ? 9.973 8.526 13.024 1.00 91.94 249 ASN A O 1
ATOM 1987 N N . VAL A 1 250 ? 11.081 10.469 13.158 1.00 92.94 250 VAL A N 1
ATOM 1988 C CA . VAL A 1 250 ? 10.314 11.124 12.083 1.00 92.94 250 VAL A CA 1
ATOM 1989 C C . VAL A 1 250 ? 10.540 10.489 10.707 1.00 92.94 250 VAL A C 1
ATOM 1991 O O . VAL A 1 250 ? 9.624 10.477 9.890 1.00 92.94 250 VAL A O 1
ATOM 1994 N N . LEU A 1 251 ? 11.715 9.899 10.459 1.00 96.12 251 LEU A N 1
ATOM 1995 C CA . LEU A 1 251 ? 11.982 9.185 9.208 1.00 96.12 251 LEU A CA 1
ATOM 1996 C C . LEU A 1 251 ? 11.028 8.000 9.062 1.00 96.12 251 LEU A C 1
ATOM 1998 O O . LEU A 1 251 ? 10.467 7.796 7.995 1.00 96.12 251 LEU A O 1
ATOM 2002 N N . ALA A 1 252 ? 10.737 7.289 10.151 1.00 95.88 252 ALA A N 1
ATOM 2003 C CA . ALA A 1 252 ? 9.767 6.205 10.129 1.00 95.88 252 ALA A CA 1
ATOM 2004 C C . ALA A 1 252 ? 8.330 6.689 9.825 1.00 95.88 252 ALA A C 1
ATOM 2006 O O . ALA A 1 252 ? 7.568 5.970 9.180 1.00 95.88 252 ALA A O 1
ATOM 2007 N N . ALA A 1 253 ? 7.961 7.915 10.213 1.00 94.88 253 ALA A N 1
ATOM 2008 C CA . ALA A 1 253 ? 6.686 8.518 9.810 1.00 94.88 253 ALA A CA 1
ATOM 2009 C C . ALA A 1 253 ? 6.667 8.897 8.316 1.00 94.88 253 ALA A C 1
ATOM 2011 O O . ALA A 1 253 ? 5.677 8.665 7.627 1.00 94.88 253 ALA A O 1
ATOM 2012 N N . PHE A 1 254 ? 7.773 9.424 7.792 1.00 97.44 254 PHE A N 1
ATOM 2013 C CA . PHE A 1 254 ? 7.909 9.710 6.362 1.00 97.44 254 PHE A CA 1
ATOM 2014 C C . PHE A 1 254 ? 7.978 8.440 5.507 1.00 97.44 254 PHE A C 1
ATOM 2016 O O . PHE A 1 254 ? 7.451 8.426 4.399 1.00 97.44 254 PHE A O 1
ATOM 2023 N N . TRP A 1 255 ? 8.557 7.358 6.034 1.00 98.25 255 TRP A N 1
ATOM 2024 C CA . TRP A 1 255 ? 8.628 6.064 5.361 1.00 98.25 255 TRP A CA 1
ATOM 2025 C C . TRP A 1 255 ? 7.234 5.554 5.036 1.00 98.25 255 TRP A C 1
ATOM 2027 O O . TRP A 1 255 ? 6.969 5.188 3.899 1.00 98.25 255 TRP A O 1
ATOM 2037 N N . ILE A 1 256 ? 6.316 5.563 6.008 1.00 97.69 256 ILE A N 1
ATOM 2038 C CA . ILE A 1 256 ? 4.973 5.036 5.759 1.00 97.69 256 ILE A CA 1
ATOM 2039 C C . ILE A 1 256 ? 4.190 5.897 4.768 1.00 97.69 256 ILE A C 1
ATOM 2041 O O . ILE A 1 256 ? 3.461 5.337 3.958 1.00 97.69 256 ILE A O 1
ATOM 2045 N N . GLN A 1 257 ? 4.403 7.219 4.743 1.00 97.38 257 GLN A N 1
ATOM 2046 C CA . GLN A 1 257 ? 3.859 8.067 3.679 1.00 97.38 257 GLN A CA 1
ATOM 2047 C C . GLN A 1 257 ? 4.428 7.661 2.307 1.00 97.38 257 GLN A C 1
ATOM 2049 O O . GLN A 1 257 ? 3.670 7.404 1.372 1.00 97.38 257 GLN A O 1
ATOM 2054 N N . PHE A 1 258 ? 5.752 7.515 2.206 1.00 98.25 258 PHE A N 1
ATOM 2055 C CA . PHE A 1 258 ? 6.426 7.064 0.987 1.00 98.25 258 PHE A CA 1
ATOM 2056 C C . PHE A 1 258 ? 5.924 5.687 0.509 1.00 98.25 258 PHE A C 1
ATOM 2058 O O . PHE A 1 258 ? 5.789 5.475 -0.691 1.00 98.25 258 PHE A O 1
ATOM 2065 N N . MET A 1 259 ? 5.580 4.775 1.426 1.00 98.50 259 MET A N 1
ATOM 2066 C CA . MET A 1 259 ? 4.978 3.476 1.089 1.00 98.50 259 MET A CA 1
ATOM 2067 C C . MET A 1 259 ? 3.530 3.601 0.616 1.00 98.50 259 MET A C 1
ATOM 2069 O O . MET A 1 259 ? 3.136 2.927 -0.327 1.00 98.50 259 MET A O 1
ATOM 2073 N N . THR A 1 260 ? 2.722 4.469 1.234 1.00 97.75 260 THR A N 1
ATOM 2074 C CA . THR A 1 260 ? 1.334 4.663 0.782 1.00 97.75 260 THR A CA 1
ATOM 2075 C C . THR A 1 260 ? 1.255 5.173 -0.656 1.00 97.75 260 THR A C 1
ATOM 2077 O O . THR A 1 260 ? 0.332 4.783 -1.362 1.00 97.75 260 THR A O 1
ATOM 2080 N N . HIS A 1 261 ? 2.247 5.951 -1.110 1.00 97.62 261 HIS A N 1
ATOM 2081 C CA . HIS A 1 261 ? 2.347 6.411 -2.501 1.00 97.62 261 HIS A CA 1
ATOM 2082 C C . HIS A 1 261 ? 2.664 5.271 -3.494 1.00 97.62 261 HIS A C 1
ATOM 2084 O O . HIS A 1 261 ? 2.423 5.439 -4.684 1.00 97.62 261 HIS A O 1
ATOM 2090 N N . ASP A 1 262 ? 3.196 4.135 -3.021 1.00 98.50 262 ASP A N 1
ATOM 2091 C CA . ASP A 1 262 ? 3.393 2.908 -3.814 1.00 98.50 262 ASP A CA 1
ATOM 2092 C C . ASP A 1 262 ? 2.105 2.081 -3.885 1.00 98.50 262 ASP A C 1
ATOM 2094 O O . ASP A 1 262 ? 1.740 1.545 -4.918 1.00 98.50 262 ASP A O 1
ATOM 2098 N N . TRP A 1 263 ? 1.410 1.952 -2.751 1.00 98.19 263 TRP A N 1
ATOM 2099 C CA . TRP A 1 263 ? 0.385 0.923 -2.589 1.00 98.19 263 TRP A CA 1
ATOM 2100 C C . TRP A 1 263 ? -0.994 1.329 -3.085 1.00 98.19 263 TRP A C 1
ATOM 2102 O O . TRP A 1 263 ? -1.751 0.478 -3.568 1.00 98.19 263 TRP A O 1
ATOM 2112 N N . PHE A 1 264 ? -1.396 2.581 -2.842 1.00 96.94 264 PHE A N 1
ATOM 2113 C CA . PHE A 1 264 ? -2.759 2.987 -3.140 1.00 96.94 264 PHE A CA 1
ATOM 2114 C C . PHE A 1 264 ? -2.990 4.491 -3.297 1.00 96.94 264 PHE A C 1
ATOM 2116 O O . PHE A 1 264 ? -2.495 5.311 -2.531 1.00 96.94 264 PHE A O 1
ATOM 2123 N N . ALA A 1 265 ? -3.902 4.837 -4.206 1.00 95.31 265 ALA A N 1
ATOM 2124 C CA . ALA A 1 265 ? -4.482 6.166 -4.329 1.00 95.31 265 ALA A CA 1
ATOM 2125 C C . ALA A 1 265 ? -5.948 6.081 -4.760 1.00 95.31 265 ALA A C 1
ATOM 2127 O O . ALA A 1 265 ? -6.306 5.339 -5.671 1.00 95.31 265 ALA A O 1
ATOM 2128 N N . HIS A 1 266 ? -6.799 6.869 -4.101 1.00 93.62 266 HIS A N 1
ATOM 2129 C CA . HIS A 1 266 ? -8.182 7.101 -4.539 1.00 93.62 266 HIS A CA 1
ATOM 2130 C C . HIS A 1 266 ? -8.300 8.319 -5.468 1.00 93.62 266 HIS A C 1
ATOM 2132 O O . HIS A 1 266 ? -9.379 8.571 -5.996 1.00 93.62 266 HIS A O 1
ATOM 2138 N N . LEU A 1 267 ? -7.224 9.099 -5.616 1.00 86.50 267 LEU A N 1
ATOM 2139 C CA . LEU A 1 267 ? -7.193 10.280 -6.467 1.00 86.50 267 LEU A CA 1
ATOM 2140 C C . LEU A 1 267 ? -7.150 9.860 -7.938 1.00 86.50 267 LEU A C 1
ATOM 2142 O O . LEU A 1 267 ? -6.284 9.083 -8.330 1.00 86.50 267 LEU A O 1
ATOM 2146 N N . GLU A 1 268 ? -8.040 10.430 -8.744 1.00 85.94 268 GLU A N 1
ATOM 2147 C CA . GLU A 1 268 ? -7.994 10.339 -10.200 1.00 85.94 268 GLU A CA 1
ATOM 2148 C C . GLU A 1 268 ? -7.449 11.654 -10.765 1.00 85.94 268 GLU A C 1
ATOM 2150 O O . GLU A 1 268 ? -8.103 12.698 -10.717 1.00 85.94 268 GLU A O 1
ATOM 2155 N N . GLU A 1 269 ? -6.215 11.628 -11.261 1.00 80.88 269 GLU A N 1
ATOM 2156 C CA . GLU A 1 269 ? -5.552 12.838 -11.736 1.00 80.88 269 GLU A CA 1
ATOM 2157 C C . GLU A 1 269 ? -6.187 13.393 -13.022 1.00 80.88 269 GLU A C 1
ATOM 2159 O O . GLU A 1 269 ? -6.464 12.665 -13.974 1.00 80.88 269 GLU A O 1
ATOM 2164 N N . GLY A 1 270 ? -6.350 14.719 -13.084 1.00 74.06 270 GLY A N 1
ATOM 2165 C CA . GLY A 1 270 ? -6.904 15.411 -14.251 1.00 74.06 270 GLY A CA 1
ATOM 2166 C C . GLY A 1 270 ? -8.430 15.393 -14.302 1.00 74.06 270 GLY A C 1
ATOM 2167 O O . GLY A 1 270 ? -9.023 15.900 -15.257 1.00 74.06 270 GLY A O 1
ATOM 2168 N N . HIS A 1 271 ? -9.073 14.847 -13.271 1.00 74.31 271 HIS A N 1
ATOM 2169 C CA . HIS A 1 271 ? -10.517 14.826 -13.152 1.00 74.31 271 HIS A CA 1
ATOM 2170 C C . HIS A 1 271 ? -11.037 16.069 -12.425 1.00 74.31 271 HIS A C 1
ATOM 2172 O O . HIS A 1 271 ? -10.993 16.168 -11.204 1.00 74.31 271 HIS A O 1
ATOM 2178 N N . ASN A 1 272 ? -11.572 17.018 -13.194 1.00 68.62 272 ASN A N 1
ATOM 2179 C CA . ASN A 1 272 ? -12.139 18.265 -12.679 1.00 68.62 272 ASN A CA 1
ATOM 2180 C C . ASN A 1 272 ? -13.674 18.195 -12.669 1.00 68.62 272 ASN A C 1
ATOM 2182 O O . ASN A 1 272 ? -14.324 18.621 -13.628 1.00 68.62 272 ASN A O 1
ATOM 2186 N N . ARG A 1 273 ? -14.278 17.664 -11.596 1.00 71.38 273 ARG A N 1
ATOM 2187 C CA . ARG A 1 273 ? -15.726 17.822 -11.358 1.00 71.38 273 ARG A CA 1
ATOM 2188 C C . ARG A 1 273 ? -16.003 19.083 -10.547 1.00 71.38 273 ARG A C 1
ATOM 2190 O O . ARG A 1 273 ? -15.209 19.494 -9.719 1.00 71.38 273 ARG A O 1
ATOM 2197 N N . SER A 1 274 ? -17.163 19.694 -10.775 1.00 72.12 274 SER A N 1
ATOM 2198 C CA . SER A 1 274 ? -17.621 20.880 -10.037 1.00 72.12 274 SER A CA 1
ATOM 2199 C C . SER A 1 274 ? -18.395 20.544 -8.753 1.00 72.12 274 SER A C 1
ATOM 2201 O O . SER A 1 274 ? -18.942 21.441 -8.109 1.00 72.12 274 SER A O 1
ATOM 2203 N N . GLU A 1 275 ? -18.488 19.262 -8.392 1.00 85.56 275 GLU A N 1
ATOM 2204 C CA . GLU A 1 275 ? -19.286 18.780 -7.264 1.00 85.56 275 GLU A CA 1
ATOM 2205 C C . GLU A 1 275 ? -18.488 18.826 -5.960 1.00 85.56 275 GLU A C 1
ATOM 2207 O O . GLU A 1 275 ? -17.780 17.890 -5.591 1.00 85.56 275 GLU A O 1
ATOM 2212 N N . TRP A 1 276 ? -18.669 19.924 -5.236 1.00 89.69 276 TRP A N 1
ATOM 2213 C CA . TRP A 1 276 ? -18.112 20.130 -3.907 1.00 89.69 276 TRP A CA 1
ATOM 2214 C C . TRP A 1 276 ? -19.134 19.764 -2.830 1.00 89.69 276 TRP A C 1
ATOM 2216 O O . TRP A 1 276 ? -20.285 20.210 -2.882 1.00 89.69 276 TRP A O 1
ATOM 2226 N N . ILE A 1 277 ? -18.711 19.017 -1.813 1.00 93.31 277 ILE A N 1
ATOM 2227 C CA . ILE A 1 277 ? -19.530 18.681 -0.643 1.00 93.31 277 ILE A CA 1
ATOM 2228 C C . ILE A 1 277 ? -19.070 19.463 0.588 1.00 93.31 277 ILE A C 1
ATOM 2230 O O . ILE A 1 277 ? -17.884 19.742 0.762 1.00 93.31 277 ILE A O 1
ATOM 2234 N N . ALA A 1 278 ? -20.015 19.825 1.457 1.00 94.75 278 ALA A N 1
ATOM 2235 C CA . ALA A 1 278 ? -19.701 20.449 2.739 1.00 94.75 278 ALA A CA 1
ATOM 2236 C C . ALA A 1 278 ? -18.965 19.464 3.657 1.00 94.75 278 ALA A C 1
ATOM 2238 O O . ALA A 1 278 ? -19.248 18.266 3.634 1.00 94.75 278 ALA A O 1
ATOM 2239 N N . VAL A 1 279 ? -18.080 19.976 4.517 1.00 95.12 279 VAL A N 1
ATOM 2240 C CA . VAL A 1 279 ? -17.318 19.156 5.480 1.00 95.12 279 VAL A CA 1
ATOM 2241 C C . VAL A 1 279 ? -17.800 19.314 6.928 1.00 95.12 279 VAL A C 1
ATOM 2243 O O . VAL A 1 279 ? -17.046 19.080 7.864 1.00 95.12 279 VAL A O 1
ATOM 2246 N N . GLY A 1 280 ? -19.058 19.708 7.145 1.00 95.25 280 GLY A N 1
ATOM 2247 C CA . GLY A 1 280 ? -19.681 19.803 8.476 1.00 95.25 280 GLY A CA 1
ATOM 2248 C C . GLY A 1 280 ? -19.698 21.220 9.058 1.00 95.25 280 GLY A C 1
ATOM 2249 O O . GLY A 1 280 ? -19.897 22.184 8.327 1.00 95.25 280 GLY 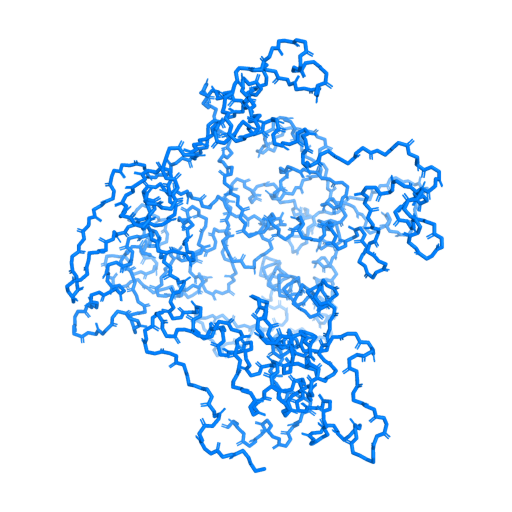A O 1
ATOM 2250 N N . CYS A 1 281 ? -19.507 21.341 10.374 1.00 95.75 281 CYS A N 1
ATOM 2251 C CA . CYS A 1 281 ? -19.699 22.543 11.192 1.00 95.75 281 CYS A CA 1
ATOM 2252 C C . CYS A 1 281 ? -21.167 23.028 11.290 1.00 95.75 281 CYS A C 1
ATOM 2254 O O . CYS A 1 281 ? -21.451 24.221 11.390 1.00 95.75 281 CYS A O 1
ATOM 2256 N N . SER A 1 282 ? -22.128 22.110 11.293 1.00 95.56 282 SER A N 1
ATOM 2257 C CA . SER A 1 282 ? -23.560 22.446 11.342 1.00 95.56 282 SER A CA 1
ATOM 2258 C C . SER A 1 282 ? -24.267 21.941 12.598 1.00 95.56 282 SER A C 1
ATOM 2260 O O . SER A 1 282 ? -25.193 22.591 13.090 1.00 95.56 282 SER A O 1
ATOM 2262 N N . THR A 1 283 ? -23.817 20.820 13.162 1.00 96.06 283 THR A N 1
ATOM 2263 C CA . THR A 1 283 ? -24.440 20.197 14.335 1.00 96.06 283 THR A CA 1
ATOM 2264 C C . THR A 1 283 ? -23.400 19.760 15.360 1.00 96.06 283 THR A C 1
ATOM 2266 O O . THR A 1 283 ? -22.209 19.648 15.081 1.00 96.06 283 THR A O 1
ATOM 2269 N N . GLN A 1 284 ? -23.842 19.524 16.593 1.00 95.56 284 GLN A N 1
ATOM 2270 C CA . GLN A 1 284 ? -23.042 18.891 17.635 1.00 95.56 284 GLN A CA 1
ATOM 2271 C C . GLN A 1 284 ? -23.891 17.942 18.476 1.00 95.56 284 GLN A C 1
ATOM 2273 O O . GLN A 1 284 ? -25.095 18.130 18.627 1.00 95.56 284 GLN A O 1
ATOM 2278 N N . LEU A 1 285 ? -23.243 16.951 19.087 1.00 92.81 285 LEU A N 1
ATOM 2279 C CA . LEU A 1 285 ? -23.876 16.108 20.095 1.00 92.81 285 LEU A CA 1
ATOM 2280 C C . LEU A 1 285 ? -23.692 16.717 21.490 1.00 92.81 285 LEU A C 1
ATOM 2282 O O . LEU A 1 285 ? -22.563 16.914 21.947 1.00 92.81 285 LEU A O 1
ATOM 2286 N N . VAL A 1 286 ? -24.801 16.952 22.190 1.00 91.50 286 VAL A N 1
ATOM 2287 C CA . VAL A 1 286 ? -24.834 17.311 23.614 1.00 91.50 286 VAL A CA 1
ATOM 2288 C C . VAL A 1 286 ? -25.611 16.224 24.344 1.00 91.50 286 VAL A C 1
ATOM 2290 O O . VAL A 1 286 ? -26.792 16.018 24.085 1.00 91.50 286 VAL A O 1
ATOM 2293 N N . LYS A 1 287 ? -24.939 15.486 25.240 1.00 91.00 287 LYS A N 1
ATOM 2294 C CA . LYS A 1 287 ? -25.508 14.300 25.916 1.00 91.00 287 LYS A CA 1
ATOM 2295 C C . LYS A 1 287 ? -26.123 13.291 24.926 1.00 91.00 287 LYS A C 1
ATOM 2297 O O . LYS A 1 287 ? -27.204 12.767 25.163 1.00 91.00 287 LYS A O 1
ATOM 2302 N N . ASN A 1 288 ? -25.421 13.035 23.817 1.00 87.12 288 ASN A N 1
ATOM 2303 C CA . ASN A 1 288 ? -25.849 12.169 22.706 1.00 87.12 288 ASN A CA 1
ATOM 2304 C C . ASN A 1 288 ? -27.107 12.628 21.947 1.00 87.12 288 ASN A C 1
ATOM 2306 O O . ASN A 1 288 ? -27.641 11.858 21.154 1.00 87.12 288 ASN A O 1
ATOM 2310 N N . ILE A 1 289 ? -27.555 13.867 22.147 1.00 90.12 289 ILE A N 1
ATOM 2311 C CA . ILE A 1 289 ? -28.642 14.469 21.376 1.00 90.12 289 ILE A CA 1
ATOM 2312 C C . ILE A 1 289 ? -28.030 15.443 20.377 1.00 90.12 289 ILE A C 1
ATOM 2314 O O . ILE A 1 289 ? -27.242 16.310 20.759 1.00 90.12 289 ILE A O 1
ATOM 2318 N N . GLU A 1 290 ? -28.371 15.281 19.102 1.00 92.56 290 GLU A N 1
ATOM 2319 C CA . GLU A 1 290 ? -27.956 16.196 18.041 1.00 92.56 290 GLU A CA 1
ATOM 2320 C C . GLU A 1 290 ? -28.660 17.544 18.190 1.00 92.56 290 GLU A C 1
ATOM 2322 O O . GLU A 1 290 ? -29.873 17.619 18.380 1.00 92.56 290 GLU A O 1
ATOM 2327 N N . GLN A 1 291 ? -27.873 18.614 18.147 1.00 94.94 291 GLN A N 1
ATOM 2328 C CA . GLN A 1 291 ? -28.330 19.991 18.272 1.00 94.94 291 GLN A CA 1
ATOM 2329 C C . GLN A 1 291 ? -27.627 20.851 17.216 1.00 94.94 291 GLN A C 1
ATOM 2331 O O . GLN A 1 291 ? -26.461 20.585 16.905 1.00 94.94 291 GLN A O 1
ATOM 2336 N N . PRO A 1 292 ? -28.283 21.899 16.687 1.00 96.50 292 PRO A N 1
ATOM 2337 C CA . PRO A 1 292 ? -27.622 22.867 15.820 1.00 96.50 292 PRO A CA 1
ATOM 2338 C C . PRO A 1 292 ? -26.400 23.492 16.502 1.00 96.50 292 PRO A C 1
ATOM 2340 O O . PRO A 1 292 ? -26.430 23.815 17.693 1.00 96.50 292 PRO A O 1
ATOM 2343 N N . LEU A 1 293 ? -25.324 23.686 15.743 1.00 95.81 293 LEU A N 1
ATOM 2344 C CA . LEU A 1 293 ? -24.147 24.415 16.199 1.00 95.81 293 LEU A CA 1
ATOM 2345 C C . LEU A 1 293 ? -24.323 25.901 15.868 1.00 95.81 293 LEU A C 1
ATOM 2347 O O . LEU A 1 293 ? -24.415 26.278 14.702 1.00 95.81 293 LEU A O 1
ATOM 2351 N N . THR A 1 294 ? -24.390 26.759 16.889 1.00 94.31 294 THR A N 1
ATOM 2352 C CA . THR A 1 294 ? -24.527 28.205 16.666 1.00 94.31 294 THR A CA 1
ATOM 2353 C C . THR A 1 294 ? -23.249 28.786 16.056 1.00 94.31 294 THR A C 1
ATOM 2355 O O . THR A 1 294 ? -22.158 28.263 16.277 1.00 94.31 294 THR A O 1
ATOM 2358 N N . GLY A 1 295 ? -23.343 29.917 15.346 1.00 93.06 295 GLY A N 1
ATOM 2359 C CA . GLY A 1 295 ? -22.156 30.584 14.790 1.00 93.06 295 GLY A CA 1
ATOM 2360 C C . GLY A 1 295 ? -21.124 30.990 15.854 1.00 93.06 295 GLY A C 1
ATOM 2361 O O . GLY A 1 295 ? -19.920 30.953 15.601 1.00 93.06 295 GLY A O 1
ATOM 2362 N N . VAL A 1 296 ? -21.579 31.317 17.070 1.00 94.75 296 VAL A N 1
ATOM 2363 C CA . VAL A 1 296 ? -20.699 31.621 18.212 1.00 94.75 296 VAL A CA 1
ATOM 2364 C C . VAL A 1 296 ? -19.935 30.373 18.654 1.00 94.75 296 VAL A C 1
ATOM 2366 O O . VAL A 1 296 ? -18.718 30.434 18.837 1.00 94.75 296 VAL A O 1
ATOM 2369 N N . ASP A 1 297 ? -20.619 29.235 18.773 1.00 94.56 297 ASP A N 1
ATOM 2370 C CA . ASP A 1 297 ? -19.998 27.973 19.184 1.00 94.56 297 ASP A CA 1
ATOM 2371 C C . ASP A 1 297 ? -19.072 27.409 18.102 1.00 94.56 297 ASP A C 1
ATOM 2373 O O . ASP A 1 297 ? -17.969 26.958 18.411 1.00 94.56 297 ASP A O 1
ATOM 2377 N N . ALA A 1 298 ? -19.474 27.495 16.832 1.00 95.19 298 ALA A N 1
ATOM 2378 C CA . ALA A 1 298 ? -18.645 27.134 15.686 1.00 95.19 298 ALA A CA 1
ATOM 2379 C C . ALA A 1 298 ? -17.326 27.916 15.689 1.00 95.19 298 ALA A C 1
ATOM 2381 O O . ALA A 1 298 ? -16.248 27.320 15.614 1.00 95.19 298 ALA A O 1
ATOM 2382 N N . LYS A 1 299 ? -17.402 29.242 15.875 1.00 95.00 299 LYS A N 1
ATOM 2383 C CA . LYS A 1 299 ? -16.222 30.108 15.979 1.00 95.00 299 LYS A CA 1
ATOM 2384 C C . LYS A 1 299 ? -15.368 29.764 17.198 1.00 95.00 299 LYS A C 1
ATOM 2386 O O . LYS A 1 299 ? -14.148 29.703 17.079 1.00 95.00 299 LYS A O 1
ATOM 2391 N N . LYS A 1 300 ? -15.987 29.495 18.352 1.00 94.69 300 LYS A N 1
ATOM 2392 C CA . LYS A 1 300 ? -15.280 29.085 19.577 1.00 94.69 300 LYS A CA 1
ATOM 2393 C C . LYS A 1 300 ? -14.520 27.767 19.396 1.00 94.69 300 LYS A C 1
ATOM 2395 O O . LYS A 1 300 ? -13.426 27.626 19.928 1.00 94.69 300 LYS A O 1
ATOM 2400 N N . LEU A 1 301 ? -15.076 26.823 18.638 1.00 93.75 301 LEU A N 1
ATOM 2401 C CA . LEU A 1 301 ? -14.421 25.558 18.287 1.00 93.75 301 LEU A CA 1
ATOM 2402 C C . LEU A 1 301 ? -13.383 25.705 17.160 1.00 93.75 301 LEU A C 1
ATOM 2404 O O . LEU A 1 301 ? -12.666 24.750 16.868 1.00 93.75 301 LEU A O 1
ATOM 2408 N N . GLY A 1 302 ? -13.313 26.865 16.501 1.00 94.25 302 GLY A N 1
ATOM 2409 C CA . GLY A 1 302 ? -12.469 27.087 15.328 1.00 94.25 302 GLY A CA 1
ATOM 2410 C C . GLY A 1 302 ? -12.953 26.345 14.080 1.00 94.25 302 GLY A C 1
ATOM 2411 O O . GLY A 1 302 ? -12.158 26.058 13.187 1.00 94.25 302 GLY A O 1
ATOM 2412 N N . CYS A 1 303 ? -14.224 25.966 14.009 1.00 95.06 303 CYS A N 1
ATOM 2413 C CA . CYS A 1 303 ? -14.762 25.297 12.831 1.00 95.06 303 CYS A CA 1
ATOM 2414 C C . CYS A 1 303 ? -14.875 26.269 11.635 1.00 95.06 303 CYS A C 1
ATOM 2416 O O . CYS A 1 303 ? -14.937 27.487 11.813 1.00 95.06 303 CYS A O 1
ATOM 2418 N N . ARG A 1 304 ? -14.883 25.721 10.418 1.00 95.31 304 ARG A N 1
ATOM 2419 C CA . ARG A 1 304 ? -14.909 26.438 9.138 1.00 95.31 304 ARG A CA 1
ATOM 2420 C C . ARG A 1 304 ? -16.121 25.954 8.319 1.00 95.31 304 ARG A C 1
ATOM 2422 O O . ARG A 1 304 ? -16.013 24.969 7.593 1.00 95.31 304 ARG A O 1
ATOM 2429 N N . PRO A 1 305 ? -17.302 26.581 8.475 1.00 93.75 305 PRO A N 1
ATO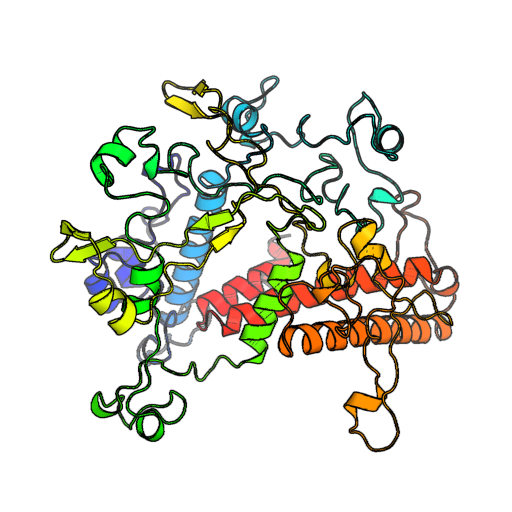M 2430 C CA . PRO A 1 305 ? -18.548 26.099 7.861 1.00 93.75 305 PRO A CA 1
ATOM 2431 C C . PRO A 1 305 ? -18.580 26.215 6.335 1.00 93.75 305 PRO A C 1
ATOM 2433 O O . PRO A 1 305 ? -19.326 25.485 5.689 1.00 93.75 305 PRO A O 1
ATOM 2436 N N . ASP A 1 306 ? -17.761 27.098 5.766 1.00 94.81 306 ASP A N 1
ATOM 2437 C CA . ASP A 1 306 ? -17.690 27.316 4.321 1.00 94.81 306 ASP A CA 1
ATOM 2438 C C . ASP A 1 306 ? -16.710 26.365 3.615 1.00 94.81 306 ASP A C 1
ATOM 2440 O O . ASP A 1 306 ? -16.683 26.329 2.383 1.00 94.81 306 ASP A O 1
ATOM 2444 N N . ASP A 1 307 ? -15.920 25.591 4.373 1.00 95.06 307 ASP A N 1
ATOM 2445 C CA . ASP A 1 307 ? -15.009 24.600 3.805 1.00 95.06 307 ASP A CA 1
ATOM 2446 C C . ASP A 1 307 ? -15.796 23.542 3.025 1.00 95.06 307 ASP A C 1
ATOM 2448 O O . ASP A 1 307 ? -16.815 22.998 3.477 1.00 95.06 307 ASP A O 1
ATOM 2452 N N . LYS A 1 308 ? -15.260 23.199 1.858 1.00 93.06 308 LYS A N 1
ATOM 2453 C CA . LYS A 1 308 ? -15.765 22.124 1.015 1.00 93.06 308 LYS A CA 1
ATOM 2454 C C . LYS A 1 308 ? -14.617 21.244 0.551 1.00 93.06 308 LYS A C 1
ATOM 2456 O O . LYS A 1 308 ? -13.464 21.664 0.553 1.00 93.06 308 LYS A O 1
ATOM 2461 N N . ILE A 1 309 ? -14.960 20.030 0.154 1.00 91.06 309 ILE A N 1
ATOM 2462 C CA . ILE A 1 309 ? -14.043 19.060 -0.441 1.00 91.06 309 ILE A CA 1
ATOM 2463 C C . ILE A 1 309 ? -14.707 18.428 -1.660 1.00 91.06 309 ILE A C 1
ATOM 2465 O O . ILE A 1 309 ? -15.937 18.440 -1.769 1.00 91.06 309 ILE A O 1
ATOM 2469 N N . ASP A 1 310 ? -13.909 17.880 -2.565 1.00 87.75 310 ASP A N 1
ATOM 2470 C CA . ASP A 1 310 ? -14.415 17.070 -3.664 1.00 87.75 310 ASP A CA 1
ATOM 2471 C C . ASP A 1 310 ? -15.213 15.868 -3.149 1.00 87.75 310 ASP A C 1
ATOM 2473 O O . ASP A 1 310 ? -14.877 15.230 -2.142 1.00 87.75 310 ASP A O 1
ATOM 2477 N N . ALA A 1 311 ? -16.293 15.540 -3.855 1.00 88.75 311 ALA A N 1
ATOM 2478 C CA . ALA A 1 311 ? -17.012 14.302 -3.607 1.00 88.75 311 ALA A CA 1
ATOM 2479 C C . ALA A 1 311 ? -16.122 13.088 -3.932 1.00 88.75 311 ALA A C 1
ATOM 2481 O O . ALA A 1 311 ? -15.468 13.038 -4.971 1.00 88.75 311 ALA A O 1
ATOM 2482 N N . ALA A 1 312 ? -16.140 12.073 -3.062 1.00 88.12 312 ALA A N 1
ATOM 2483 C CA . ALA A 1 312 ? -15.373 10.850 -3.280 1.00 88.12 312 ALA A CA 1
ATOM 2484 C C . ALA A 1 312 ? -15.772 10.146 -4.590 1.00 88.12 312 ALA A C 1
ATOM 2486 O O . ALA A 1 312 ? -16.960 9.970 -4.879 1.00 88.12 312 ALA A O 1
ATOM 2487 N N . TYR A 1 313 ? -14.778 9.668 -5.339 1.00 88.62 313 TYR A N 1
ATOM 2488 C CA . TYR A 1 313 ? -14.992 8.974 -6.605 1.00 88.62 313 TYR A CA 1
ATOM 2489 C C . TYR A 1 313 ? -15.508 7.557 -6.389 1.00 88.62 313 TYR A C 1
ATOM 2491 O O . TYR A 1 313 ? -14.807 6.682 -5.886 1.00 88.62 313 TYR A O 1
ATOM 2499 N N . ILE A 1 314 ? -16.759 7.326 -6.778 1.00 93.00 314 ILE A N 1
ATOM 2500 C CA . ILE A 1 314 ? -17.388 6.011 -6.700 1.00 93.00 314 ILE A CA 1
ATOM 2501 C C . ILE A 1 314 ? -17.358 5.371 -8.086 1.00 93.00 314 ILE A C 1
ATOM 2503 O O . ILE A 1 314 ? -18.040 5.836 -8.996 1.00 93.00 314 ILE A O 1
ATOM 2507 N N . ALA A 1 315 ? -16.598 4.284 -8.223 1.00 94.25 315 ALA A N 1
ATOM 2508 C CA . ALA A 1 315 ? -16.497 3.525 -9.467 1.00 94.25 315 ALA A CA 1
ATOM 2509 C C . ALA A 1 315 ? -17.820 2.812 -9.794 1.00 94.25 315 ALA A C 1
ATOM 2511 O O . ALA A 1 315 ? -18.293 2.838 -10.928 1.00 94.25 315 ALA A O 1
ATOM 2512 N N . GLU A 1 316 ? -18.460 2.209 -8.788 1.00 95.19 316 GLU A N 1
ATOM 2513 C CA . GLU A 1 316 ? -19.795 1.627 -8.914 1.00 95.19 316 GLU A CA 1
ATOM 2514 C C . GLU A 1 316 ? -20.611 1.902 -7.644 1.00 95.19 316 GLU A C 1
ATOM 2516 O O . GLU A 1 316 ? -20.212 1.513 -6.546 1.00 95.19 316 GLU A O 1
ATOM 2521 N N . GLY A 1 317 ? -21.742 2.601 -7.789 1.00 93.56 317 GLY A N 1
ATOM 2522 C CA . GLY A 1 317 ? -22.607 3.022 -6.675 1.00 93.56 317 GLY A CA 1
ATOM 2523 C C . GLY A 1 317 ? -24.070 2.592 -6.800 1.00 93.56 317 GLY A C 1
ATOM 2524 O O . GLY A 1 317 ? -24.882 2.943 -5.947 1.00 93.56 317 GLY A O 1
ATOM 2525 N N . THR A 1 318 ? -24.420 1.856 -7.858 1.00 93.50 318 THR A N 1
ATOM 2526 C CA . THR A 1 318 ? -25.750 1.252 -8.017 1.00 93.50 318 THR A CA 1
ATOM 2527 C C . THR A 1 318 ? -25.952 0.121 -7.010 1.00 93.50 318 THR A C 1
ATOM 2529 O O . THR A 1 318 ? -24.980 -0.426 -6.480 1.00 93.50 318 THR A O 1
ATOM 2532 N N . GLU A 1 319 ? -27.206 -0.251 -6.748 1.00 93.81 319 GLU A N 1
ATOM 2533 C CA . GLU A 1 319 ? -27.516 -1.352 -5.835 1.00 93.81 319 GLU A CA 1
ATOM 2534 C C . GLU A 1 319 ? -26.837 -2.657 -6.301 1.00 93.81 319 GLU A C 1
ATOM 2536 O O . GLU A 1 319 ? -26.994 -3.056 -7.461 1.00 93.81 319 GLU A O 1
ATOM 2541 N N . PRO A 1 320 ? -26.043 -3.320 -5.440 1.00 95.25 320 PRO A N 1
ATOM 2542 C CA . PRO A 1 320 ? -25.349 -4.538 -5.820 1.00 95.25 320 PRO A CA 1
ATOM 2543 C C . PRO A 1 320 ? -26.340 -5.694 -5.948 1.00 95.25 320 PRO A C 1
ATOM 2545 O O . PRO A 1 320 ? -27.227 -5.874 -5.114 1.00 95.25 320 PRO A O 1
ATOM 2548 N N . ARG A 1 321 ? -26.140 -6.548 -6.955 1.00 95.50 321 ARG A N 1
ATOM 2549 C CA . ARG A 1 321 ? -26.926 -7.776 -7.088 1.00 95.50 321 ARG A CA 1
ATOM 2550 C C . ARG A 1 321 ? -26.698 -8.687 -5.877 1.00 95.50 321 ARG A C 1
ATOM 2552 O O . ARG A 1 321 ? -25.576 -8.824 -5.382 1.00 95.50 321 ARG A O 1
ATOM 2559 N N . SER A 1 322 ? -27.759 -9.361 -5.445 1.00 95.31 322 SER A N 1
ATOM 2560 C CA . SER A 1 322 ? -27.698 -10.407 -4.428 1.00 95.31 322 SER A CA 1
ATOM 2561 C C . SER A 1 322 ? -27.795 -11.810 -5.033 1.00 95.31 322 SER A C 1
ATOM 2563 O O . SER A 1 322 ? -28.268 -12.006 -6.156 1.00 95.31 322 SER A O 1
ATOM 2565 N N . PHE A 1 323 ? -27.309 -12.806 -4.295 1.00 95.81 323 PHE A N 1
ATOM 2566 C CA . PHE A 1 323 ? -27.433 -14.217 -4.650 1.00 95.81 323 PHE A CA 1
ATOM 2567 C C . PHE A 1 323 ? -27.525 -15.091 -3.395 1.00 95.81 323 PHE A C 1
ATOM 2569 O O . PHE A 1 323 ? -27.062 -14.705 -2.324 1.00 95.81 323 PHE A O 1
ATOM 2576 N N . MET A 1 324 ? -28.122 -16.278 -3.519 1.00 95.62 324 MET A N 1
ATOM 2577 C CA . MET A 1 324 ? -28.213 -17.249 -2.423 1.00 95.62 324 MET A CA 1
ATOM 2578 C C . MET A 1 324 ? -27.226 -18.403 -2.615 1.00 95.62 324 MET A C 1
ATOM 2580 O O . MET A 1 324 ? -27.031 -18.868 -3.744 1.00 95.62 324 MET A O 1
ATOM 2584 N N . GLN A 1 325 ? -26.644 -18.871 -1.509 1.00 94.44 325 GLN A N 1
ATOM 2585 C CA . GLN A 1 325 ? -25.857 -20.103 -1.410 1.00 94.44 325 GLN A CA 1
ATOM 2586 C C . GLN A 1 325 ? -26.025 -20.681 0.003 1.00 94.44 325 GLN A C 1
ATOM 2588 O O . GLN A 1 325 ? -25.881 -19.958 0.985 1.00 94.44 325 GLN A O 1
ATOM 2593 N N . GLY A 1 326 ? -26.357 -21.971 0.126 1.00 90.44 326 GLY A N 1
ATOM 2594 C CA . GLY A 1 326 ? -26.452 -22.638 1.435 1.00 90.44 326 GLY A CA 1
ATOM 2595 C C . GLY A 1 326 ? -27.427 -21.982 2.428 1.00 90.44 326 GLY A C 1
ATOM 2596 O O . GLY A 1 326 ? -27.144 -21.946 3.619 1.00 90.44 326 GLY A O 1
ATOM 2597 N N . GLY A 1 327 ? -28.537 -21.407 1.947 1.00 91.44 327 GLY A N 1
ATOM 2598 C CA . GLY A 1 327 ? -29.527 -20.719 2.790 1.00 91.44 327 GLY A CA 1
ATOM 2599 C C . GLY A 1 327 ? -29.121 -19.320 3.276 1.00 91.44 327 GLY A C 1
ATOM 2600 O O . GLY A 1 327 ? -29.889 -18.693 4.001 1.00 91.44 327 GLY A O 1
ATOM 2601 N N . LYS A 1 328 ? -27.952 -18.805 2.869 1.00 90.62 328 LYS A N 1
ATOM 2602 C CA . LYS A 1 328 ? -27.495 -17.437 3.154 1.00 90.62 328 LYS A CA 1
ATOM 2603 C C . LYS A 1 328 ? -27.553 -16.572 1.892 1.00 90.62 328 LYS A C 1
ATOM 2605 O O . LYS A 1 328 ? -27.229 -17.031 0.795 1.00 90.62 328 LYS A O 1
ATOM 2610 N N . THR A 1 329 ? -27.949 -15.312 2.067 1.00 93.06 329 THR A N 1
ATOM 2611 C CA . THR A 1 329 ? -27.913 -14.280 1.022 1.00 93.06 329 THR A CA 1
ATOM 2612 C C . THR A 1 329 ? -26.582 -13.536 1.062 1.00 93.06 329 THR A C 1
ATOM 2614 O O . THR A 1 329 ? -26.124 -13.114 2.125 1.00 93.06 329 THR A O 1
ATOM 2617 N N . TYR A 1 330 ? -25.988 -13.346 -0.109 1.00 94.25 330 TYR A N 1
ATOM 2618 C CA . TYR A 1 330 ? -24.723 -12.658 -0.336 1.00 94.25 330 TYR A CA 1
ATOM 2619 C C . TYR A 1 330 ? -24.921 -11.506 -1.322 1.00 94.25 330 TYR A C 1
ATOM 2621 O O . TYR A 1 330 ? -25.865 -11.517 -2.112 1.00 94.25 330 TYR A O 1
ATOM 2629 N N . LEU A 1 331 ? -24.011 -10.532 -1.292 1.00 95.69 331 LEU A N 1
ATOM 2630 C CA . LEU A 1 331 ? -23.892 -9.493 -2.317 1.00 95.69 331 LEU A CA 1
ATOM 2631 C C . LEU A 1 331 ? -22.732 -9.839 -3.253 1.00 95.69 331 LEU A C 1
ATOM 2633 O O . LEU A 1 331 ? -21.745 -10.429 -2.815 1.00 95.69 331 LEU A O 1
ATOM 2637 N N . THR A 1 332 ? -22.824 -9.459 -4.525 1.00 96.06 332 THR A N 1
ATOM 2638 C CA . THR A 1 332 ? -21.738 -9.681 -5.498 1.00 96.06 332 THR A CA 1
ATOM 2639 C C . THR A 1 332 ? -20.563 -8.719 -5.328 1.00 96.06 332 THR A C 1
ATOM 2641 O O . THR A 1 332 ? -19.473 -9.011 -5.804 1.00 96.06 332 THR A O 1
ATOM 2644 N N . ARG A 1 333 ? -20.797 -7.568 -4.690 1.00 96.69 333 ARG A N 1
ATOM 2645 C CA . ARG A 1 333 ? -19.812 -6.524 -4.375 1.00 96.69 333 ARG A CA 1
ATOM 2646 C C . ARG A 1 333 ? -20.312 -5.649 -3.225 1.00 96.69 333 ARG A C 1
ATOM 2648 O O . ARG A 1 333 ? -21.473 -5.748 -2.817 1.00 96.69 333 ARG A O 1
ATOM 2655 N N . ALA A 1 334 ? -19.464 -4.747 -2.748 1.00 96.88 334 ALA A N 1
ATOM 2656 C CA . ALA A 1 334 ? -19.861 -3.695 -1.824 1.00 96.88 334 ALA A CA 1
ATOM 2657 C C . ALA A 1 334 ? -20.848 -2.698 -2.485 1.00 96.88 334 ALA A C 1
ATOM 2659 O O . ALA A 1 334 ? -20.732 -2.438 -3.687 1.00 96.88 334 ALA A O 1
ATOM 2660 N N . PRO A 1 335 ? -21.782 -2.095 -1.719 1.00 95.75 335 PRO A N 1
ATOM 2661 C CA . PRO A 1 335 ? -22.715 -1.076 -2.215 1.00 95.75 335 PRO A CA 1
ATOM 2662 C C . PRO A 1 335 ? -22.060 0.072 -2.988 1.00 95.75 335 PRO A C 1
ATOM 2664 O O . PRO A 1 335 ? -22.566 0.465 -4.035 1.00 95.75 335 PRO A O 1
ATOM 2667 N N . LYS A 1 336 ? -20.911 0.558 -2.504 1.00 96.25 336 LYS A N 1
ATOM 2668 C CA . LYS A 1 336 ? -20.041 1.487 -3.229 1.00 96.25 336 LYS A CA 1
ATOM 2669 C C . LYS A 1 336 ? -18.630 0.914 -3.349 1.00 96.25 336 LYS A C 1
ATOM 2671 O O . LYS A 1 336 ? -18.067 0.422 -2.359 1.00 96.25 336 LYS A O 1
ATOM 2676 N N . THR A 1 337 ? -18.059 1.002 -4.544 1.00 96.88 337 THR A N 1
ATOM 2677 C CA . THR A 1 337 ? -16.682 0.589 -4.850 1.00 96.88 337 THR A CA 1
ATOM 2678 C C . THR A 1 337 ? -15.835 1.785 -5.277 1.00 96.88 337 THR A C 1
ATOM 2680 O O . THR A 1 337 ? -16.352 2.784 -5.774 1.00 96.88 337 THR A O 1
ATOM 2683 N N . THR A 1 338 ? -14.530 1.682 -5.052 1.00 96.19 338 THR A N 1
ATOM 2684 C CA . THR A 1 338 ? -13.519 2.683 -5.408 1.00 96.19 338 THR A CA 1
ATOM 2685 C C . THR A 1 338 ? -12.392 1.976 -6.156 1.00 96.19 338 THR A C 1
ATOM 2687 O O . THR A 1 338 ? -12.095 0.815 -5.852 1.00 96.19 338 THR A O 1
ATOM 2690 N N . ALA A 1 339 ? -11.800 2.645 -7.144 1.00 96.69 339 ALA A N 1
ATOM 2691 C CA . ALA A 1 339 ? -10.644 2.138 -7.876 1.00 96.69 339 ALA A CA 1
ATOM 2692 C C . ALA A 1 339 ? -9.346 2.565 -7.185 1.00 96.69 339 ALA A C 1
ATOM 2694 O O . ALA A 1 339 ? -9.296 3.629 -6.567 1.00 96.69 339 ALA A O 1
ATOM 2695 N N . ASN A 1 340 ? -8.314 1.732 -7.293 1.00 97.50 340 ASN A N 1
ATOM 2696 C CA . ASN A 1 340 ? -6.948 2.126 -6.990 1.00 97.50 340 ASN A CA 1
ATOM 2697 C C . ASN A 1 340 ? -6.316 2.735 -8.245 1.00 97.50 340 ASN A C 1
ATOM 2699 O O . ASN A 1 340 ? -6.271 2.075 -9.278 1.00 97.50 340 ASN A O 1
ATOM 2703 N N . HIS A 1 341 ? -5.838 3.973 -8.178 1.00 96.44 341 HIS A N 1
ATOM 2704 C CA . HIS A 1 341 ? -5.245 4.679 -9.321 1.00 96.44 341 HIS A CA 1
ATOM 2705 C C . HIS A 1 341 ? -3.717 4.544 -9.405 1.00 96.44 341 HIS A C 1
ATOM 2707 O O . HIS A 1 341 ? -3.100 5.155 -10.269 1.00 96.44 341 HIS A O 1
ATOM 2713 N N . VAL A 1 342 ? -3.128 3.697 -8.559 1.00 97.69 342 VAL A N 1
ATOM 2714 C CA . VAL A 1 342 ? -1.755 3.188 -8.693 1.00 97.69 342 VAL A CA 1
ATOM 2715 C C . VAL A 1 342 ? -1.771 1.656 -8.729 1.00 97.69 342 VAL A C 1
ATOM 2717 O O . VAL A 1 342 ? -2.830 1.037 -8.562 1.00 97.69 342 VAL A O 1
ATOM 2720 N N . THR A 1 343 ? -0.616 1.028 -8.945 1.00 98.25 343 THR A N 1
ATOM 2721 C CA . THR A 1 343 ? -0.478 -0.428 -8.842 1.00 98.25 343 THR A CA 1
ATOM 2722 C C . THR A 1 343 ? -0.633 -0.865 -7.381 1.00 98.25 343 THR A C 1
ATOM 2724 O O . THR A 1 343 ? -0.206 -0.189 -6.457 1.00 98.25 343 THR A O 1
ATOM 2727 N N . ALA A 1 344 ? -1.284 -2.003 -7.130 1.00 98.19 344 ALA A N 1
ATOM 2728 C CA . ALA A 1 344 ? -1.408 -2.544 -5.768 1.00 98.19 344 ALA A CA 1
ATOM 2729 C C . ALA A 1 344 ? -0.183 -3.379 -5.350 1.00 98.19 344 ALA A C 1
ATOM 2731 O O . ALA A 1 344 ? -0.099 -3.860 -4.218 1.00 98.19 344 ALA A O 1
ATOM 2732 N N . TRP A 1 345 ? 0.730 -3.629 -6.289 1.00 98.56 345 TRP A N 1
ATOM 2733 C CA . TRP A 1 345 ? 1.946 -4.389 -6.053 1.00 98.56 345 TRP A CA 1
ATOM 2734 C C . TRP A 1 345 ? 2.975 -3.561 -5.297 1.00 98.56 345 TRP A C 1
ATOM 2736 O O . TRP A 1 345 ? 3.032 -2.349 -5.422 1.00 98.56 345 TRP A O 1
ATOM 2746 N N . TRP A 1 346 ? 3.857 -4.242 -4.568 1.00 98.56 346 TRP A N 1
ATOM 2747 C CA . TRP A 1 346 ? 5.066 -3.606 -4.057 1.00 98.56 346 TRP A CA 1
ATOM 2748 C C . TRP A 1 346 ? 6.113 -3.529 -5.170 1.00 98.56 346 TRP A C 1
ATOM 2750 O O . TRP A 1 346 ? 6.938 -4.437 -5.335 1.00 98.56 346 TRP A O 1
ATOM 2760 N N . ASP A 1 347 ? 6.007 -2.505 -6.010 1.00 98.56 347 ASP A N 1
ATOM 2761 C CA . ASP A 1 347 ? 6.818 -2.345 -7.219 1.00 98.56 347 ASP A CA 1
ATOM 2762 C C . ASP A 1 347 ? 7.549 -1.000 -7.307 1.00 98.56 347 ASP A C 1
ATOM 2764 O O . ASP A 1 347 ? 8.201 -0.727 -8.327 1.00 98.56 347 ASP A O 1
ATOM 2768 N N . ALA A 1 348 ? 7.508 -0.231 -6.214 1.00 98.56 348 ALA A N 1
ATOM 2769 C CA . ALA A 1 348 ? 8.089 1.094 -6.091 1.00 98.56 348 ALA A CA 1
ATOM 2770 C C . ALA A 1 348 ? 7.543 2.070 -7.153 1.00 98.56 348 ALA A C 1
ATOM 2772 O O . ALA A 1 348 ? 8.280 2.908 -7.686 1.00 98.56 348 ALA A O 1
ATOM 2773 N N . SER A 1 349 ? 6.254 1.955 -7.484 1.00 98.19 349 SER A N 1
ATOM 2774 C CA . SER A 1 349 ? 5.565 2.768 -8.491 1.00 98.19 349 SER A CA 1
ATOM 2775 C C . SER A 1 349 ? 5.618 4.268 -8.201 1.00 98.19 349 SER A C 1
ATOM 2777 O O . SER A 1 349 ? 5.633 5.071 -9.133 1.00 98.19 349 SER A O 1
ATOM 2779 N N . GLN A 1 350 ? 5.759 4.678 -6.940 1.00 97.44 350 GLN A N 1
ATOM 2780 C CA . GLN A 1 350 ? 5.999 6.071 -6.564 1.00 97.44 350 GLN A CA 1
ATOM 2781 C C . GLN A 1 350 ? 7.302 6.634 -7.151 1.00 97.44 350 GLN A C 1
ATOM 2783 O O . GLN A 1 350 ? 7.413 7.845 -7.359 1.00 97.44 350 GLN A O 1
ATOM 2788 N N . LEU A 1 351 ? 8.287 5.775 -7.435 1.00 97.81 351 LEU A N 1
ATOM 2789 C CA . LEU A 1 351 ? 9.541 6.147 -8.092 1.00 97.81 351 LEU A CA 1
ATOM 2790 C C . LEU A 1 351 ? 9.527 5.839 -9.599 1.00 97.81 351 LEU A C 1
ATOM 2792 O O . LEU A 1 351 ? 10.061 6.631 -10.369 1.00 97.81 351 LEU A O 1
ATOM 2796 N N . TYR A 1 352 ? 8.926 4.718 -10.012 1.00 98.38 352 TYR A N 1
ATOM 2797 C CA . TYR A 1 352 ? 9.050 4.182 -11.378 1.00 98.38 352 TYR A CA 1
ATOM 2798 C C . TYR A 1 352 ? 7.824 4.372 -12.282 1.00 98.38 352 TYR A C 1
ATOM 2800 O O . TYR A 1 352 ? 7.916 4.107 -13.479 1.00 98.38 352 TYR A O 1
ATOM 2808 N N . GLY A 1 353 ? 6.694 4.826 -11.744 1.00 97.69 353 GLY A N 1
ATOM 2809 C CA . GLY A 1 353 ? 5.440 4.963 -12.482 1.00 97.69 353 GLY A CA 1
ATOM 2810 C C . GLY A 1 353 ? 4.475 3.802 -12.257 1.00 97.69 353 GLY A C 1
ATOM 2811 O O . GLY A 1 353 ? 4.874 2.684 -11.930 1.00 97.69 353 GLY A O 1
ATOM 2812 N N . TYR A 1 354 ? 3.195 4.106 -12.457 1.00 97.50 354 TYR A N 1
ATOM 2813 C CA . TYR A 1 354 ? 2.045 3.196 -12.373 1.00 97.50 354 TYR A CA 1
ATOM 2814 C C . TYR A 1 354 ? 1.130 3.286 -13.612 1.00 97.50 354 TYR A C 1
ATOM 2816 O O . TYR A 1 354 ? 0.168 2.531 -13.746 1.00 97.50 354 TYR A O 1
ATOM 2824 N N . ASP A 1 355 ? 1.396 4.207 -14.535 1.00 96.31 355 ASP A N 1
ATOM 2825 C CA . ASP A 1 355 ? 0.703 4.379 -15.812 1.00 96.31 355 ASP A CA 1
ATOM 2826 C C . ASP A 1 355 ? 1.583 5.176 -16.793 1.00 96.31 355 ASP A C 1
ATOM 2828 O O . ASP A 1 355 ? 2.682 5.613 -16.449 1.00 96.31 355 ASP A O 1
ATOM 2832 N N . GLU A 1 356 ? 1.122 5.365 -18.032 1.00 95.19 356 GLU A N 1
ATOM 2833 C CA . GLU A 1 356 ? 1.890 6.094 -19.052 1.00 95.19 356 GLU A CA 1
ATOM 2834 C C . GLU A 1 356 ? 2.204 7.536 -18.623 1.00 95.19 356 GLU A C 1
ATOM 2836 O O . GLU A 1 356 ? 3.316 8.023 -18.833 1.00 95.19 356 GLU A O 1
ATOM 2841 N N . ARG A 1 357 ? 1.247 8.209 -17.975 1.00 95.19 357 ARG A N 1
ATOM 2842 C CA . ARG A 1 357 ? 1.391 9.598 -17.535 1.00 95.19 357 ARG A CA 1
ATOM 2843 C C . ARG A 1 357 ? 2.456 9.742 -16.446 1.00 95.19 357 ARG A C 1
ATOM 2845 O O . ARG A 1 357 ? 3.331 10.596 -16.556 1.00 95.19 357 ARG A O 1
ATOM 2852 N N . SER A 1 358 ? 2.389 8.924 -15.401 1.00 96.69 358 SER A N 1
ATOM 2853 C CA . SER A 1 358 ? 3.371 8.899 -14.313 1.00 96.69 358 SER A CA 1
ATOM 2854 C C . SER A 1 358 ? 4.740 8.428 -14.803 1.00 96.69 358 SER A C 1
ATOM 2856 O O . SER A 1 358 ? 5.751 8.979 -14.376 1.00 96.69 358 SER A O 1
ATOM 2858 N N . GLY A 1 359 ? 4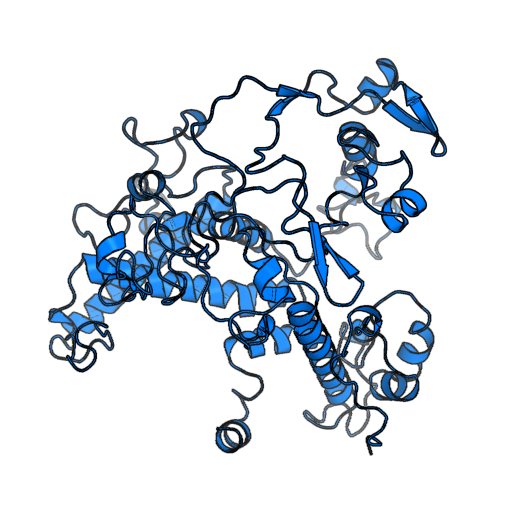.796 7.498 -15.763 1.00 96.62 359 GLY A N 1
ATOM 2859 C CA . GLY A 1 359 ? 6.042 7.075 -16.407 1.00 96.62 359 GLY A CA 1
ATOM 2860 C C . GLY A 1 359 ? 6.771 8.222 -17.119 1.00 96.62 359 GLY A C 1
ATOM 2861 O O . GLY A 1 359 ? 7.984 8.351 -16.989 1.00 96.62 359 GLY A O 1
ATOM 2862 N N . GLN A 1 360 ? 6.045 9.125 -17.791 1.00 96.38 360 GLN A N 1
ATOM 2863 C CA . GLN A 1 360 ? 6.630 10.307 -18.456 1.00 96.38 360 GLN A CA 1
ATOM 2864 C C . GLN A 1 360 ? 7.292 11.306 -17.486 1.00 96.38 360 GLN A C 1
ATOM 2866 O O . GLN A 1 360 ? 8.109 12.134 -17.900 1.00 96.38 360 GLN A O 1
ATOM 2871 N N . ARG A 1 361 ? 6.964 11.237 -16.191 1.00 96.75 361 ARG A N 1
ATOM 2872 C CA . ARG A 1 361 ? 7.584 12.067 -15.147 1.00 96.75 361 ARG A CA 1
ATOM 2873 C C . ARG A 1 361 ? 8.956 11.560 -14.732 1.00 96.75 361 ARG A C 1
ATOM 2875 O O . ARG A 1 361 ? 9.777 12.350 -14.270 1.00 96.75 361 ARG A O 1
ATOM 2882 N N . VAL A 1 362 ? 9.203 10.260 -14.884 1.00 97.00 362 VAL A N 1
ATOM 2883 C CA . VAL A 1 362 ? 10.447 9.617 -14.462 1.00 97.00 362 VAL A CA 1
ATOM 2884 C C . VAL A 1 362 ? 11.576 10.062 -15.387 1.00 97.00 362 VAL A C 1
ATOM 2886 O O . VAL A 1 362 ? 11.598 9.764 -16.581 1.00 97.00 362 VAL A O 1
ATOM 2889 N N . LYS A 1 363 ? 12.531 10.815 -14.839 1.00 97.06 363 LYS A N 1
ATOM 2890 C CA . LYS A 1 363 ? 13.652 11.356 -15.610 1.00 97.06 363 LYS A CA 1
ATOM 2891 C C . LYS A 1 363 ? 14.804 10.364 -15.623 1.00 97.06 363 LYS A C 1
ATOM 2893 O O . LYS A 1 363 ? 15.426 10.122 -14.593 1.00 97.06 363 LYS A O 1
ATOM 2898 N N . HIS A 1 364 ? 15.111 9.824 -16.796 1.00 96.88 364 HIS A N 1
ATOM 2899 C CA . HIS A 1 364 ? 16.321 9.035 -17.026 1.00 96.88 364 HIS A CA 1
ATOM 2900 C C . HIS A 1 364 ? 17.511 9.956 -17.307 1.00 96.88 364 HIS A C 1
ATOM 2902 O O . HIS A 1 364 ? 17.337 11.040 -17.869 1.00 96.88 364 HIS A O 1
ATOM 2908 N N . ASP A 1 365 ? 18.724 9.530 -16.948 1.00 97.19 365 ASP A N 1
ATOM 2909 C CA . ASP A 1 365 ? 19.937 10.257 -17.323 1.00 97.19 365 ASP A CA 1
ATOM 2910 C C . ASP A 1 365 ? 20.110 10.206 -18.857 1.00 97.19 365 ASP A C 1
ATOM 2912 O O . ASP A 1 365 ? 20.257 9.120 -19.425 1.00 97.19 365 ASP A O 1
ATOM 2916 N N . PRO A 1 366 ? 20.137 11.352 -19.568 1.00 96.00 366 PRO A N 1
ATOM 2917 C CA . PRO A 1 366 ? 20.300 11.372 -21.024 1.00 96.00 366 PRO A CA 1
ATOM 2918 C C . PRO A 1 366 ? 21.611 10.748 -21.517 1.00 96.00 366 PRO A C 1
ATOM 2920 O O . PRO A 1 366 ? 21.723 10.382 -22.687 1.00 96.00 366 PRO A O 1
ATOM 2923 N N . LYS A 1 367 ? 22.629 10.660 -20.653 1.00 96.31 367 LYS A N 1
ATOM 2924 C CA . LYS A 1 367 ? 23.917 10.027 -20.967 1.00 96.31 367 LYS A CA 1
ATOM 2925 C C . LYS A 1 367 ? 23.912 8.533 -20.669 1.00 96.31 367 LYS A C 1
ATOM 2927 O O . LYS A 1 367 ? 24.821 7.829 -21.109 1.00 96.31 367 LYS A O 1
ATOM 2932 N N . ASP A 1 368 ? 22.930 8.067 -19.906 1.00 97.50 368 ASP A N 1
ATOM 2933 C CA . ASP A 1 368 ? 22.869 6.712 -19.395 1.00 97.50 368 ASP A CA 1
ATOM 2934 C C . ASP A 1 368 ? 21.424 6.285 -19.077 1.00 97.50 368 ASP A C 1
ATOM 2936 O O . ASP A 1 368 ? 20.973 6.424 -17.940 1.00 97.50 368 ASP A O 1
ATOM 2940 N N . PRO A 1 369 ? 20.701 5.693 -20.045 1.00 97.12 369 PRO A N 1
ATOM 2941 C CA . PRO A 1 369 ? 19.306 5.287 -19.856 1.00 97.12 369 PRO A CA 1
ATOM 2942 C C . PRO A 1 369 ? 19.082 4.261 -18.736 1.00 97.12 369 PRO A C 1
ATOM 2944 O O . PRO A 1 369 ? 17.950 4.098 -18.282 1.00 97.12 369 PRO A O 1
ATOM 2947 N N . ALA A 1 370 ? 20.145 3.584 -18.276 1.00 98.50 370 ALA A N 1
ATOM 2948 C CA . ALA A 1 370 ? 20.074 2.668 -17.143 1.00 98.50 370 ALA A CA 1
ATOM 2949 C C . ALA A 1 370 ? 19.922 3.386 -15.795 1.00 98.50 370 ALA A C 1
ATOM 2951 O O . ALA A 1 370 ? 19.675 2.712 -14.805 1.00 98.50 370 ALA A O 1
ATOM 2952 N N . LYS A 1 371 ? 20.117 4.711 -15.735 1.00 98.62 371 LYS A N 1
ATOM 2953 C CA . LYS A 1 371 ? 20.102 5.511 -14.506 1.00 98.62 371 LYS A CA 1
ATOM 2954 C C . LYS A 1 371 ? 18.952 6.506 -14.476 1.00 98.62 371 LYS A C 1
ATOM 2956 O O . LYS A 1 371 ? 18.536 7.039 -15.503 1.00 98.62 371 LYS A O 1
ATOM 2961 N N . LEU A 1 372 ? 18.525 6.835 -13.262 1.00 98.44 372 LEU A N 1
ATOM 2962 C CA . LEU A 1 372 ? 17.691 8.000 -12.982 1.00 98.44 372 LEU A CA 1
ATOM 2963 C C . LEU A 1 372 ? 18.548 9.273 -13.016 1.00 98.44 372 LEU A C 1
ATOM 2965 O O . LEU A 1 372 ? 19.689 9.285 -12.544 1.00 98.44 372 LEU A O 1
ATOM 2969 N N . LEU A 1 373 ? 18.000 10.360 -13.553 1.00 97.62 373 LEU A N 1
ATOM 2970 C CA . LEU A 1 373 ? 18.674 11.650 -13.624 1.00 97.62 373 LEU A CA 1
ATOM 2971 C C . LEU A 1 373 ? 18.819 12.241 -12.219 1.00 97.62 373 LEU A C 1
ATOM 2973 O O . LEU A 1 373 ? 17.830 12.524 -11.546 1.00 97.62 373 LEU A O 1
ATOM 2977 N N . LEU A 1 374 ? 20.063 12.484 -11.807 1.00 96.06 374 LEU A N 1
ATOM 2978 C CA . LEU A 1 374 ? 20.389 13.223 -10.591 1.00 96.06 374 LEU A CA 1
ATOM 2979 C C . LEU A 1 374 ? 21.220 14.459 -10.946 1.00 96.06 374 LEU A C 1
ATOM 2981 O O . LEU A 1 374 ? 22.300 14.364 -11.531 1.00 96.06 374 LEU A O 1
ATOM 2985 N N . MET A 1 375 ? 20.720 15.633 -10.575 1.00 92.75 375 MET A N 1
ATOM 2986 C CA . MET A 1 375 ? 21.370 16.921 -10.780 1.00 92.75 375 MET A CA 1
ATOM 2987 C C . MET A 1 375 ? 22.200 17.304 -9.558 1.00 92.75 375 MET A C 1
ATOM 2989 O O . MET A 1 375 ? 21.719 17.285 -8.426 1.00 92.75 375 MET A O 1
ATOM 2993 N N . GLN A 1 376 ? 23.453 17.698 -9.775 1.00 85.62 376 GLN A N 1
ATOM 2994 C CA . GLN A 1 376 ? 24.254 18.295 -8.710 1.00 85.62 376 GLN A CA 1
ATOM 2995 C C . GLN A 1 376 ? 23.754 19.705 -8.400 1.00 85.62 376 GLN A C 1
ATOM 2997 O O . GLN A 1 376 ? 23.547 20.515 -9.305 1.00 85.62 376 GLN A O 1
ATOM 3002 N N . ILE A 1 377 ? 23.616 20.013 -7.114 1.00 79.56 377 ILE A N 1
ATOM 3003 C CA . ILE A 1 377 ? 23.380 21.382 -6.647 1.00 79.56 377 ILE A CA 1
ATOM 3004 C C . ILE A 1 377 ? 24.744 22.099 -6.565 1.00 79.56 377 ILE A C 1
ATOM 3006 O O . ILE A 1 377 ? 25.780 21.451 -6.416 1.00 79.56 377 ILE A O 1
ATOM 3010 N N . GLY A 1 378 ? 24.762 23.425 -6.761 1.00 65.31 378 GLY A N 1
ATOM 3011 C CA . GLY A 1 378 ? 25.970 24.246 -6.955 1.00 65.31 378 GLY A CA 1
ATOM 3012 C C . GLY A 1 378 ? 27.056 24.156 -5.863 1.00 65.31 378 GLY A C 1
ATOM 3013 O O . GLY A 1 378 ? 26.927 23.474 -4.856 1.00 65.31 378 GLY A O 1
ATOM 3014 N N . LYS A 1 379 ? 28.185 24.858 -6.051 1.00 59.19 379 LYS A N 1
ATOM 3015 C CA . LYS A 1 379 ? 29.346 24.779 -5.136 1.00 59.19 379 LYS A CA 1
ATOM 3016 C C . LYS A 1 379 ? 29.009 25.286 -3.720 1.00 59.19 379 LYS A C 1
ATOM 3018 O O . LYS A 1 379 ? 28.491 26.387 -3.584 1.00 59.19 379 LYS A O 1
ATOM 3023 N N . GLY A 1 380 ? 29.411 24.536 -2.685 1.00 61.31 380 GLY A N 1
ATOM 3024 C CA . GLY A 1 380 ? 29.355 24.963 -1.271 1.00 61.31 380 GLY A CA 1
ATOM 3025 C C . GLY A 1 380 ? 28.535 24.074 -0.329 1.00 61.31 380 GLY A C 1
ATOM 3026 O O . GLY A 1 380 ? 28.403 24.401 0.845 1.00 61.31 380 GLY A O 1
ATOM 3027 N N . VAL A 1 381 ? 28.002 22.961 -0.827 1.00 64.62 381 VAL A N 1
ATOM 3028 C CA . VAL A 1 381 ? 27.084 22.077 -0.098 1.00 64.62 381 VAL A CA 1
ATOM 3029 C C . VAL A 1 381 ? 27.755 20.781 0.407 1.00 64.62 381 VAL A C 1
ATOM 3031 O O . VAL A 1 381 ? 28.895 20.468 0.045 1.00 64.62 381 VAL A O 1
ATOM 3034 N N . GLY A 1 382 ? 27.082 20.068 1.316 1.00 67.88 382 GLY A N 1
ATOM 3035 C CA . GLY A 1 382 ? 27.604 18.929 2.073 1.00 67.88 382 GLY A CA 1
ATOM 3036 C C . GLY A 1 382 ? 27.877 17.674 1.232 1.00 67.88 382 GLY A C 1
ATOM 3037 O O . GLY A 1 382 ? 27.673 17.628 0.022 1.00 67.88 382 GLY A O 1
ATOM 3038 N N . ALA A 1 383 ? 28.374 16.610 1.874 1.00 71.19 383 ALA A N 1
ATOM 3039 C CA . ALA A 1 383 ? 28.745 15.372 1.178 1.00 71.19 383 ALA A CA 1
ATOM 3040 C C . ALA A 1 383 ? 27.567 14.713 0.431 1.00 71.19 383 ALA A C 1
ATOM 3042 O O . ALA A 1 383 ? 27.778 14.162 -0.647 1.00 71.19 383 ALA A O 1
ATOM 3043 N N . GLY A 1 384 ? 26.345 14.808 0.971 1.00 68.69 384 GLY A N 1
ATOM 3044 C CA . GLY A 1 384 ? 25.135 14.272 0.340 1.00 68.69 384 GLY A CA 1
ATOM 3045 C C . GLY A 1 384 ? 24.756 14.987 -0.958 1.00 68.69 384 GLY A C 1
ATOM 3046 O O . GLY A 1 384 ? 24.276 14.350 -1.888 1.00 68.69 384 GLY A O 1
ATOM 3047 N N . ASP A 1 385 ? 25.058 16.279 -1.074 1.00 77.12 385 ASP A N 1
ATOM 3048 C CA . ASP A 1 385 ? 24.721 17.077 -2.256 1.00 77.12 385 ASP A CA 1
ATOM 3049 C C . ASP A 1 385 ? 25.578 16.724 -3.479 1.00 77.12 385 ASP A C 1
ATOM 3051 O O . ASP A 1 385 ? 25.170 16.929 -4.622 1.00 77.12 385 ASP A O 1
ATOM 3055 N N . LYS A 1 386 ? 26.747 16.108 -3.250 1.00 80.19 386 LYS A N 1
ATOM 3056 C CA . LYS A 1 386 ? 27.607 15.571 -4.317 1.00 80.19 386 LYS A CA 1
ATOM 3057 C C . LYS A 1 386 ? 26.980 14.377 -5.037 1.00 80.19 386 LYS A C 1
ATOM 3059 O O . LYS A 1 386 ? 27.356 14.109 -6.176 1.00 80.19 386 LYS A O 1
ATOM 3064 N N . LEU A 1 387 ? 26.053 13.673 -4.380 1.00 83.50 387 LEU A N 1
ATOM 3065 C CA . LEU A 1 387 ? 25.312 12.549 -4.960 1.00 83.50 387 LEU A CA 1
ATOM 3066 C C . LEU A 1 387 ? 24.176 13.016 -5.883 1.00 83.50 387 LEU A C 1
ATOM 3068 O O . LEU A 1 387 ? 23.598 12.198 -6.589 1.00 83.50 387 LEU A O 1
ATOM 3072 N N . GLY A 1 388 ? 23.881 14.320 -5.895 1.00 91.06 388 GLY A N 1
ATOM 3073 C CA . GLY A 1 388 ? 22.828 14.919 -6.705 1.00 91.06 388 GLY A CA 1
ATOM 3074 C C . GLY A 1 388 ? 21.420 14.656 -6.173 1.00 91.06 388 GLY A C 1
ATOM 3075 O O . GLY A 1 388 ? 21.215 13.870 -5.244 1.00 91.06 388 GLY A O 1
ATOM 3076 N N . TYR A 1 389 ? 20.454 15.351 -6.758 1.00 94.38 389 TYR A N 1
ATOM 3077 C CA . TYR A 1 389 ? 19.033 15.263 -6.434 1.00 94.38 389 TYR A CA 1
ATOM 3078 C C . TYR A 1 389 ? 18.213 15.047 -7.698 1.00 94.38 389 TYR A C 1
ATOM 3080 O O . TYR A 1 389 ? 18.652 15.424 -8.785 1.00 94.38 389 TYR A O 1
ATOM 3088 N N . LEU A 1 390 ? 17.022 14.475 -7.560 1.00 96.12 390 LEU A N 1
ATOM 3089 C CA . LEU A 1 390 ? 16.042 14.462 -8.638 1.00 96.12 390 LEU A CA 1
ATOM 3090 C C . LEU A 1 390 ? 15.810 15.900 -9.140 1.00 96.12 390 LEU A C 1
ATOM 3092 O O . LEU A 1 390 ? 15.793 16.835 -8.329 1.00 96.12 390 LEU A O 1
ATOM 3096 N N . PRO A 1 391 ? 15.677 16.100 -10.462 1.00 95.75 391 PRO A N 1
ATOM 3097 C CA . PRO A 1 391 ? 15.356 17.407 -11.022 1.00 95.75 391 PRO A CA 1
ATOM 3098 C C . PRO A 1 391 ? 13.977 17.865 -10.537 1.00 95.75 391 PRO A C 1
ATOM 3100 O O . PRO A 1 391 ? 13.189 17.060 -10.052 1.00 95.75 391 PRO A O 1
ATOM 3103 N N . VAL A 1 392 ? 13.663 19.147 -10.696 1.00 95.44 392 VAL A N 1
ATOM 3104 C CA . VAL A 1 392 ? 12.282 19.635 -10.556 1.00 95.44 392 VAL A CA 1
ATOM 3105 C C . VAL A 1 392 ? 11.496 19.388 -11.841 1.00 95.44 392 VAL A C 1
ATOM 3107 O O . VAL A 1 392 ? 12.101 19.236 -12.904 1.00 95.44 392 VAL A O 1
ATOM 3110 N N . PHE A 1 393 ? 10.166 19.377 -11.757 1.00 96.19 393 PHE A N 1
ATOM 3111 C CA . PHE A 1 393 ? 9.320 19.323 -12.951 1.00 96.19 393 PHE A CA 1
ATOM 3112 C C . PHE A 1 393 ? 9.594 20.488 -13.911 1.00 96.19 393 PHE A C 1
ATOM 3114 O O . PHE A 1 393 ? 9.730 21.645 -13.500 1.00 96.19 393 PHE A O 1
ATOM 3121 N N . GLU A 1 394 ? 9.631 20.176 -15.203 1.00 95.06 394 GLU A N 1
ATOM 3122 C CA . GLU A 1 394 ? 9.773 21.142 -16.289 1.00 95.06 394 GLU A CA 1
ATOM 3123 C C . GLU A 1 394 ? 8.396 21.571 -16.837 1.00 95.06 394 GLU A C 1
ATOM 3125 O O . GLU A 1 394 ? 7.424 20.828 -16.711 1.00 95.06 394 GLU A O 1
ATOM 3130 N N . PRO A 1 395 ? 8.272 22.737 -17.508 1.00 91.94 395 PRO A N 1
ATOM 3131 C CA . PRO A 1 395 ? 6.986 23.224 -18.027 1.00 91.94 395 PRO A CA 1
ATOM 3132 C C . PRO A 1 395 ? 6.246 22.285 -18.998 1.00 91.94 395 PRO A C 1
ATOM 3134 O O . PRO A 1 395 ? 5.058 22.481 -19.234 1.00 91.94 395 PRO A O 1
ATOM 3137 N N . GLY A 1 396 ? 6.942 21.314 -19.599 1.00 91.50 396 GLY A N 1
ATOM 3138 C CA . GLY A 1 396 ? 6.358 20.316 -20.500 1.00 91.50 396 GLY A CA 1
ATOM 3139 C C . GLY A 1 396 ? 5.912 19.025 -19.812 1.00 91.50 396 GLY A C 1
ATOM 3140 O O . GLY A 1 396 ? 5.370 18.149 -20.485 1.00 91.50 396 GLY A O 1
ATOM 3141 N N . ASP A 1 397 ? 6.147 18.887 -18.507 1.00 95.38 397 ASP A N 1
ATOM 3142 C CA . ASP A 1 397 ? 5.841 17.656 -17.789 1.00 95.38 397 ASP A CA 1
ATOM 3143 C C . ASP A 1 397 ? 4.338 17.494 -17.553 1.00 95.38 397 ASP A C 1
ATOM 3145 O O . ASP A 1 397 ? 3.637 18.473 -17.277 1.00 95.38 397 ASP A O 1
ATOM 3149 N N . PRO A 1 398 ? 3.808 16.259 -17.641 1.00 94.25 398 PRO A N 1
ATOM 3150 C CA . PRO A 1 398 ? 2.388 16.014 -17.456 1.00 94.25 398 PRO A CA 1
ATOM 3151 C C . PRO A 1 398 ? 2.057 16.040 -15.961 1.00 94.25 398 PRO A C 1
ATOM 3153 O O . PRO A 1 398 ? 2.008 14.996 -15.313 1.00 94.25 398 PRO A O 1
ATOM 3156 N N . ILE A 1 399 ? 1.857 17.232 -15.400 1.00 93.31 399 ILE A N 1
ATOM 3157 C CA . ILE A 1 399 ? 1.592 17.450 -13.971 1.00 93.31 399 ILE A CA 1
ATOM 3158 C C . ILE A 1 399 ? 0.338 18.291 -13.733 1.00 93.31 399 ILE A C 1
ATOM 3160 O O . ILE A 1 399 ? -0.084 19.071 -14.589 1.00 93.31 399 ILE A O 1
ATOM 3164 N N . ASN A 1 400 ? -0.226 18.186 -12.530 1.00 89.88 400 ASN A N 1
ATOM 3165 C CA . ASN A 1 400 ? -1.080 19.245 -12.005 1.00 89.88 400 ASN A CA 1
ATOM 3166 C C . ASN A 1 400 ? -0.218 20.516 -11.807 1.00 89.88 400 ASN A C 1
ATOM 3168 O O . ASN A 1 400 ? 0.859 20.414 -11.213 1.00 89.88 400 ASN A O 1
ATOM 3172 N N . PRO A 1 401 ? -0.655 21.707 -12.270 1.00 89.56 401 PRO A N 1
ATOM 3173 C CA . PRO A 1 401 ? 0.073 22.963 -12.071 1.00 89.56 401 PRO A CA 1
ATOM 3174 C C . PRO A 1 401 ? 0.492 23.256 -10.622 1.00 89.56 401 PRO A C 1
ATOM 3176 O O . PRO A 1 401 ? 1.511 23.911 -10.406 1.00 89.56 401 PRO A O 1
ATOM 3179 N N . GLU A 1 402 ? -0.249 22.753 -9.630 1.00 88.94 402 GLU A N 1
ATOM 3180 C CA . GLU A 1 402 ? 0.079 22.891 -8.201 1.00 88.94 402 GLU A CA 1
ATOM 3181 C C . GLU A 1 402 ? 1.389 22.192 -7.798 1.00 88.94 402 GLU A C 1
ATOM 3183 O O . GLU A 1 402 ? 1.976 22.514 -6.764 1.00 88.94 402 GLU A O 1
ATOM 3188 N N . TRP A 1 403 ? 1.880 21.264 -8.623 1.00 92.94 403 TRP A N 1
ATOM 3189 C CA . TRP A 1 403 ? 3.142 20.558 -8.401 1.00 92.94 403 TRP A CA 1
ATOM 3190 C C . TRP A 1 403 ? 4.350 21.267 -9.025 1.00 92.94 403 TRP A C 1
ATOM 3192 O O . TRP A 1 403 ? 5.479 20.791 -8.915 1.00 92.94 403 TRP A O 1
ATOM 3202 N N . SER A 1 404 ? 4.149 22.424 -9.665 1.00 92.94 404 SER A N 1
ATOM 3203 C CA . SER A 1 404 ? 5.242 23.215 -10.230 1.00 92.94 404 SER A CA 1
ATOM 3204 C C . SER A 1 404 ? 6.282 23.572 -9.161 1.00 92.94 404 SER A C 1
ATOM 3206 O O . SER A 1 404 ? 5.962 24.165 -8.132 1.00 92.94 404 SER A O 1
ATOM 3208 N N . GLY A 1 405 ? 7.549 23.257 -9.434 1.00 91.88 405 GLY A N 1
ATOM 3209 C CA . GLY A 1 405 ? 8.668 23.480 -8.512 1.00 91.88 405 GLY A CA 1
ATOM 3210 C C . GLY A 1 405 ? 8.927 22.340 -7.520 1.00 91.88 405 GLY A C 1
ATOM 3211 O O . GLY A 1 405 ? 9.885 22.434 -6.756 1.00 91.88 405 GLY A O 1
ATOM 3212 N N . GLN A 1 406 ? 8.124 21.272 -7.542 1.00 94.12 406 GLN A N 1
ATOM 3213 C CA . GLN A 1 406 ? 8.408 20.027 -6.820 1.00 94.12 406 GLN A CA 1
ATOM 3214 C C . GLN A 1 406 ? 9.384 19.142 -7.607 1.00 94.12 406 GLN A C 1
ATOM 3216 O O . GLN A 1 406 ? 9.569 19.330 -8.815 1.00 94.12 406 GLN A O 1
ATOM 3221 N N . GLU A 1 407 ? 10.019 18.179 -6.928 1.00 94.12 407 GLU A N 1
ATOM 3222 C CA . GLU A 1 407 ? 10.853 17.184 -7.605 1.00 94.12 407 GLU A CA 1
ATOM 3223 C C . GLU A 1 407 ? 10.055 16.340 -8.613 1.00 94.12 407 GLU A C 1
ATOM 3225 O O . GLU A 1 407 ? 8.901 15.987 -8.383 1.00 94.12 407 GLU A O 1
ATOM 3230 N N . ALA A 1 408 ? 10.693 15.986 -9.727 1.00 96.06 408 ALA A N 1
ATOM 3231 C CA . ALA A 1 408 ? 10.118 15.146 -10.758 1.00 96.06 408 ALA A CA 1
ATOM 3232 C C . ALA A 1 408 ? 10.111 13.682 -10.302 1.00 96.06 408 ALA A C 1
ATOM 3234 O O . ALA A 1 408 ? 11.134 12.990 -10.330 1.00 96.06 408 ALA A O 1
ATOM 3235 N N . THR A 1 409 ? 8.940 13.218 -9.875 1.00 95.56 409 THR A N 1
ATOM 3236 C CA . THR A 1 409 ? 8.678 11.844 -9.430 1.00 95.56 409 THR A CA 1
ATOM 3237 C C . THR A 1 409 ? 7.438 11.288 -10.121 1.00 95.56 409 THR A C 1
ATOM 3239 O O . THR A 1 409 ? 6.618 12.027 -10.670 1.00 95.56 409 THR A O 1
ATOM 3242 N N . ALA A 1 410 ? 7.277 9.965 -10.089 1.00 96.38 410 ALA A N 1
ATOM 3243 C CA . ALA A 1 410 ? 6.080 9.328 -10.626 1.00 96.38 410 ALA A CA 1
ATOM 3244 C C . ALA A 1 410 ? 4.816 9.680 -9.818 1.00 96.38 410 ALA A C 1
ATOM 3246 O O . ALA A 1 410 ? 3.763 9.946 -10.408 1.00 96.38 410 ALA A O 1
ATOM 3247 N N . PHE A 1 411 ? 4.929 9.734 -8.484 1.00 96.19 411 PHE A N 1
ATOM 3248 C CA . PHE A 1 411 ? 3.853 10.143 -7.576 1.00 96.19 411 PHE A CA 1
ATOM 3249 C C . PHE A 1 411 ? 4.194 11.459 -6.848 1.00 96.19 411 PHE A C 1
ATOM 3251 O O . PHE A 1 411 ? 4.887 11.425 -5.829 1.00 96.19 411 PHE A O 1
ATOM 3258 N N . PRO A 1 412 ? 3.701 12.611 -7.337 1.00 93.38 412 PRO A N 1
ATOM 3259 C CA . PRO A 1 412 ? 4.020 13.923 -6.760 1.00 93.38 412 PRO A CA 1
ATOM 3260 C C . PRO A 1 412 ? 3.010 14.447 -5.723 1.00 93.38 412 PRO A C 1
ATOM 3262 O O . PRO A 1 412 ? 3.306 15.397 -5.004 1.00 93.38 412 PRO A O 1
ATOM 3265 N N . ASP A 1 413 ? 1.811 13.867 -5.633 1.00 92.12 413 ASP A N 1
ATOM 3266 C CA . ASP A 1 413 ? 0.756 14.399 -4.763 1.00 92.12 413 ASP A CA 1
ATOM 3267 C C . ASP A 1 413 ? 1.081 14.256 -3.258 1.00 92.12 413 ASP A C 1
ATOM 3269 O O . ASP A 1 413 ? 1.860 13.394 -2.854 1.00 92.12 413 ASP A O 1
ATOM 3273 N N . ASN A 1 414 ? 0.469 15.098 -2.413 1.00 91.06 414 ASN A N 1
ATOM 3274 C CA . ASN A 1 414 ? 0.668 15.144 -0.954 1.00 91.06 414 ASN A CA 1
ATOM 3275 C C . ASN A 1 414 ? 2.145 15.247 -0.519 1.00 91.06 414 ASN A C 1
ATOM 3277 O O . ASN A 1 414 ? 2.574 14.631 0.462 1.00 91.06 414 ASN A O 1
ATOM 3281 N N . TRP A 1 415 ? 2.922 16.048 -1.244 1.00 93.81 415 TRP A N 1
ATOM 3282 C CA . TRP A 1 415 ? 4.355 16.229 -1.034 1.00 93.81 415 TRP A CA 1
ATOM 3283 C C . TRP A 1 415 ? 4.747 16.659 0.393 1.00 93.81 415 TRP A C 1
ATOM 3285 O O . TRP A 1 415 ? 4.109 17.508 1.023 1.00 93.81 415 TRP A O 1
ATOM 3295 N N . SER A 1 416 ? 5.867 16.121 0.888 1.00 94.38 416 SER A N 1
ATOM 3296 C CA . SER A 1 416 ? 6.570 16.607 2.076 1.00 94.38 416 SER A CA 1
ATOM 3297 C C . SER A 1 416 ? 8.092 16.521 1.904 1.00 94.38 416 SER A C 1
ATOM 3299 O O . SER A 1 416 ? 8.612 15.790 1.063 1.00 94.38 416 SER A O 1
ATOM 3301 N N . ILE A 1 417 ? 8.856 17.197 2.770 1.00 93.81 417 ILE A N 1
ATOM 3302 C CA . ILE A 1 417 ? 10.323 17.037 2.791 1.00 93.81 417 ILE A CA 1
ATOM 3303 C C . ILE A 1 417 ? 10.746 15.574 3.026 1.00 93.81 417 ILE A C 1
ATOM 3305 O O . ILE A 1 417 ? 11.811 15.144 2.589 1.00 93.81 417 ILE A O 1
ATOM 3309 N N . GLY A 1 418 ? 9.894 14.797 3.701 1.00 96.12 418 GLY A N 1
ATOM 3310 C CA . GLY A 1 418 ? 10.092 13.379 3.948 1.00 96.12 418 GLY A CA 1
ATOM 3311 C C . GLY A 1 418 ? 9.952 12.511 2.705 1.00 96.12 418 GLY A C 1
ATOM 3312 O O . GLY A 1 418 ? 10.779 11.625 2.490 1.00 96.12 418 GLY A O 1
ATOM 3313 N N . THR A 1 419 ? 8.943 12.777 1.869 1.00 95.12 419 THR A N 1
ATOM 3314 C CA . THR A 1 419 ? 8.792 12.079 0.583 1.00 95.12 419 THR A CA 1
ATOM 3315 C C . THR A 1 419 ? 9.953 12.428 -0.338 1.00 95.12 419 THR A C 1
ATOM 3317 O O . THR A 1 419 ? 10.580 11.522 -0.885 1.00 95.12 419 THR A O 1
ATOM 3320 N N . SER A 1 420 ? 10.332 13.710 -0.402 1.00 95.19 420 SER A N 1
ATOM 3321 C CA . SER A 1 420 ? 11.496 14.168 -1.171 1.00 95.19 420 SER A CA 1
ATOM 3322 C C . SER A 1 420 ? 12.784 13.462 -0.736 1.00 95.19 420 SER A C 1
ATOM 3324 O O . SER A 1 420 ? 13.544 12.968 -1.573 1.00 95.19 420 SER A O 1
ATOM 3326 N N . PHE A 1 421 ? 13.010 13.321 0.577 1.00 96.00 421 PHE A N 1
ATOM 3327 C CA . PHE A 1 421 ? 14.149 12.573 1.111 1.00 96.00 421 PHE A CA 1
ATOM 3328 C C . PHE A 1 421 ? 14.187 11.128 0.590 1.00 96.00 421 PHE A C 1
ATOM 3330 O O . PHE A 1 421 ? 15.215 10.703 0.058 1.00 96.00 421 PHE A O 1
ATOM 3337 N N . TYR A 1 422 ? 13.082 10.382 0.695 1.00 97.88 422 TYR A N 1
ATOM 3338 C CA . TYR A 1 422 ? 13.053 8.976 0.282 1.00 97.88 422 TYR A CA 1
ATOM 3339 C C . TYR A 1 422 ? 13.122 8.779 -1.232 1.00 97.88 422 TYR A C 1
ATOM 3341 O O . TYR A 1 422 ? 13.854 7.893 -1.677 1.00 97.88 422 TYR A O 1
ATOM 3349 N N . HIS A 1 423 ? 12.464 9.625 -2.030 1.00 97.75 423 HIS A N 1
ATOM 3350 C CA . HIS A 1 423 ? 12.611 9.588 -3.488 1.00 97.75 423 HIS A CA 1
ATOM 3351 C C . HIS A 1 423 ? 14.073 9.767 -3.906 1.00 97.75 423 HIS A C 1
ATOM 3353 O O . HIS A 1 423 ? 14.587 8.993 -4.712 1.00 97.75 423 HIS A O 1
ATOM 3359 N N . ASN A 1 424 ? 14.776 10.731 -3.308 1.00 96.62 424 ASN A N 1
ATOM 3360 C CA . ASN A 1 424 ? 16.185 10.967 -3.604 1.00 96.62 424 ASN A CA 1
ATOM 3361 C C . ASN A 1 424 ? 17.097 9.828 -3.124 1.00 96.62 424 ASN A C 1
ATOM 3363 O O . ASN A 1 424 ? 18.022 9.449 -3.841 1.00 96.62 424 ASN A O 1
ATOM 3367 N N . VAL A 1 425 ? 16.858 9.269 -1.932 1.00 97.06 425 VAL A N 1
ATOM 3368 C CA . VAL A 1 425 ? 17.642 8.133 -1.417 1.00 97.06 425 VAL A CA 1
ATOM 3369 C C . VAL A 1 425 ? 17.505 6.917 -2.330 1.00 97.06 425 VAL A C 1
ATOM 3371 O O . VAL A 1 425 ? 18.522 6.365 -2.739 1.00 97.06 425 VAL A O 1
ATOM 3374 N N . PHE A 1 426 ? 16.288 6.540 -2.723 1.00 98.44 426 PHE A N 1
ATOM 3375 C CA . PHE A 1 426 ? 16.092 5.363 -3.573 1.00 98.44 426 PHE A CA 1
ATOM 3376 C C . PHE A 1 426 ? 16.450 5.596 -5.044 1.00 98.44 426 PHE A C 1
ATOM 3378 O O . PHE A 1 426 ? 16.862 4.654 -5.716 1.00 98.44 426 PHE A O 1
ATOM 3385 N N . ALA A 1 427 ? 16.413 6.839 -5.537 1.00 98.25 427 ALA A N 1
ATOM 3386 C CA . ALA A 1 427 ? 16.996 7.167 -6.838 1.00 98.25 427 ALA A CA 1
ATOM 3387 C C . ALA A 1 427 ? 18.529 7.015 -6.840 1.00 98.25 427 ALA A C 1
ATOM 3389 O O . ALA A 1 427 ? 19.118 6.524 -7.805 1.00 98.25 427 ALA A O 1
ATOM 3390 N N . ARG A 1 428 ? 19.191 7.389 -5.736 1.00 97.69 428 ARG A N 1
ATOM 3391 C CA . ARG A 1 428 ? 20.631 7.153 -5.548 1.00 97.69 428 ARG A CA 1
ATOM 3392 C C . ARG A 1 428 ? 20.940 5.663 -5.418 1.00 97.69 428 ARG A C 1
ATOM 3394 O O . ARG A 1 428 ? 21.906 5.222 -6.030 1.00 97.69 428 ARG A O 1
ATOM 3401 N N . GLU A 1 429 ? 20.122 4.905 -4.690 1.00 98.50 429 GLU A N 1
ATOM 3402 C CA . GLU A 1 429 ? 20.289 3.452 -4.541 1.00 98.50 429 GLU A CA 1
ATOM 3403 C C . GLU A 1 429 ? 20.152 2.725 -5.885 1.00 98.50 429 GLU A C 1
ATOM 3405 O O . GLU A 1 429 ? 21.004 1.916 -6.246 1.00 98.50 429 GLU A O 1
ATOM 3410 N N . HIS A 1 430 ? 19.163 3.109 -6.700 1.00 98.69 430 HIS A N 1
ATOM 3411 C CA . HIS A 1 430 ? 19.031 2.634 -8.077 1.00 98.69 430 HIS A CA 1
ATOM 3412 C C . HIS A 1 430 ? 20.321 2.865 -8.881 1.00 98.69 430 HIS A C 1
ATOM 3414 O O . HIS A 1 430 ? 20.888 1.934 -9.457 1.00 98.69 430 HIS A O 1
ATOM 3420 N N . ASN A 1 431 ? 20.831 4.100 -8.891 1.00 98.44 431 ASN A N 1
ATOM 3421 C CA . ASN A 1 431 ? 22.045 4.439 -9.635 1.00 98.44 431 ASN A CA 1
ATOM 3422 C C . ASN A 1 431 ? 23.292 3.728 -9.081 1.00 98.44 431 ASN A C 1
ATOM 3424 O O . ASN A 1 431 ? 24.172 3.341 -9.855 1.00 98.44 431 ASN A O 1
ATOM 3428 N N . ALA A 1 432 ? 23.361 3.521 -7.763 1.00 98.19 432 ALA A N 1
ATOM 3429 C CA . ALA A 1 432 ? 24.433 2.778 -7.110 1.00 98.19 432 ALA A CA 1
ATOM 3430 C C . ALA A 1 432 ? 24.421 1.296 -7.513 1.00 98.19 432 ALA A C 1
ATOM 3432 O O . ALA A 1 432 ? 25.484 0.735 -7.802 1.00 98.19 432 ALA A O 1
ATOM 3433 N N . PHE A 1 433 ? 23.241 0.677 -7.615 1.00 98.56 433 PHE A N 1
ATOM 3434 C CA . PHE A 1 433 ? 23.098 -0.681 -8.136 1.00 98.56 433 PHE A CA 1
ATOM 3435 C C . PHE A 1 433 ? 23.590 -0.785 -9.586 1.00 98.56 433 PHE A C 1
ATOM 3437 O O . PHE A 1 433 ? 24.368 -1.684 -9.911 1.00 98.56 433 PHE A O 1
ATOM 3444 N N . VAL A 1 434 ? 23.205 0.160 -10.450 1.00 98.75 434 VAL A N 1
ATOM 3445 C CA . VAL A 1 434 ? 23.647 0.210 -11.857 1.00 98.75 434 VAL A CA 1
ATOM 3446 C C . VAL A 1 434 ? 25.176 0.267 -11.952 1.00 98.75 434 VAL A C 1
ATOM 3448 O O . VAL A 1 434 ? 25.790 -0.476 -12.728 1.00 98.75 434 VAL A O 1
ATOM 3451 N N . ASP A 1 435 ? 25.814 1.102 -11.129 1.00 98.50 435 ASP A N 1
ATOM 3452 C CA . ASP A 1 435 ? 27.275 1.203 -11.062 1.00 98.50 435 ASP A CA 1
ATOM 3453 C C . ASP A 1 435 ? 27.929 -0.084 -10.543 1.00 98.50 435 ASP A C 1
ATOM 3455 O O . ASP A 1 435 ? 28.939 -0.541 -11.093 1.00 98.50 435 ASP A O 1
ATOM 3459 N N . ALA A 1 436 ? 27.347 -0.709 -9.518 1.00 98.38 436 ALA A N 1
ATOM 3460 C CA . ALA A 1 436 ? 27.825 -1.978 -8.979 1.00 98.38 436 ALA A CA 1
ATOM 3461 C C . ALA A 1 436 ? 27.736 -3.108 -10.018 1.00 98.38 436 ALA A C 1
ATOM 3463 O O . ALA A 1 436 ? 28.719 -3.831 -10.222 1.00 98.38 436 ALA A O 1
ATOM 3464 N N . PHE A 1 437 ? 26.611 -3.211 -10.731 1.00 98.56 437 PHE A N 1
ATOM 3465 C CA . PHE A 1 437 ? 26.416 -4.182 -11.805 1.00 98.56 437 PHE A CA 1
ATOM 3466 C C . PHE A 1 437 ? 27.469 -4.008 -12.902 1.00 98.56 437 PHE A C 1
ATOM 3468 O O . PHE A 1 437 ? 28.122 -4.969 -13.304 1.00 98.56 437 PHE A O 1
ATOM 3475 N N . ARG A 1 438 ? 27.718 -2.775 -13.354 1.00 98.25 438 ARG A N 1
ATOM 3476 C CA . ARG A 1 438 ? 28.718 -2.500 -14.401 1.00 98.25 438 ARG A CA 1
ATOM 3477 C C . ARG A 1 438 ? 30.152 -2.735 -13.962 1.00 98.25 438 ARG A C 1
ATOM 3479 O O . ARG A 1 438 ? 30.978 -3.178 -14.766 1.00 98.25 438 ARG A O 1
ATOM 3486 N N . LYS A 1 439 ? 30.462 -2.484 -12.690 1.00 98.44 439 LYS A N 1
ATOM 3487 C CA . LYS A 1 439 ? 31.759 -2.844 -12.110 1.00 98.44 439 LYS A CA 1
ATOM 3488 C C . LYS A 1 439 ? 31.969 -4.356 -12.155 1.00 98.44 439 LYS A C 1
ATOM 3490 O O . LYS A 1 439 ? 33.072 -4.799 -12.476 1.00 98.44 439 LYS A O 1
ATOM 3495 N N . GLN A 1 440 ? 30.926 -5.138 -11.878 1.00 97.94 440 GLN A N 1
ATOM 3496 C CA . GLN A 1 440 ? 30.967 -6.589 -12.039 1.00 97.94 440 GLN A CA 1
ATOM 3497 C C . GLN A 1 440 ? 31.076 -6.986 -13.519 1.00 97.94 440 GLN A C 1
ATOM 3499 O O . GLN A 1 440 ? 31.941 -7.788 -13.867 1.00 97.94 440 GLN A O 1
ATOM 3504 N N . ALA A 1 441 ? 30.302 -6.355 -14.404 1.00 97.88 441 ALA A N 1
ATOM 3505 C CA . ALA A 1 441 ? 30.332 -6.614 -15.841 1.00 97.88 441 ALA A CA 1
ATOM 3506 C C . ALA A 1 441 ? 31.709 -6.359 -16.471 1.00 97.88 441 ALA A C 1
ATOM 3508 O O . ALA A 1 441 ? 32.170 -7.144 -17.290 1.00 97.88 441 ALA A O 1
ATOM 3509 N N . THR A 1 442 ? 32.410 -5.308 -16.039 1.00 98.25 442 THR A N 1
ATOM 3510 C CA . THR A 1 442 ? 33.789 -5.025 -16.474 1.00 98.25 442 THR A CA 1
ATOM 3511 C C . THR A 1 442 ? 34.768 -6.120 -16.040 1.00 98.25 442 THR A C 1
ATOM 3513 O O . THR A 1 442 ? 35.714 -6.426 -16.760 1.00 98.25 442 THR A O 1
ATOM 3516 N N . ARG A 1 443 ? 34.564 -6.712 -14.856 1.00 98.12 443 ARG A N 1
ATOM 3517 C CA . ARG A 1 443 ? 35.444 -7.759 -14.307 1.00 98.12 443 ARG A CA 1
ATOM 3518 C C . ARG A 1 443 ? 35.203 -9.121 -14.948 1.00 98.12 443 ARG A C 1
ATOM 3520 O O . ARG A 1 443 ? 36.155 -9.867 -15.149 1.00 98.12 443 ARG A O 1
ATOM 3527 N N . THR A 1 444 ? 33.946 -9.452 -15.232 1.00 97.56 444 THR A N 1
ATOM 3528 C CA . THR A 1 444 ? 33.532 -10.763 -15.750 1.00 97.56 444 THR A CA 1
ATOM 3529 C C . THR A 1 444 ? 32.538 -10.609 -16.905 1.00 97.56 444 THR A C 1
ATOM 3531 O O . THR A 1 444 ? 31.389 -11.031 -16.771 1.00 97.56 444 THR A O 1
ATOM 3534 N N . PRO A 1 445 ? 32.937 -10.018 -18.048 1.00 97.81 445 PRO A N 1
ATOM 3535 C CA . PRO A 1 445 ? 32.008 -9.685 -19.135 1.00 97.81 445 PRO A CA 1
ATOM 3536 C C . PRO A 1 445 ? 31.333 -10.918 -19.744 1.00 97.81 445 PRO A C 1
ATOM 3538 O O . PRO A 1 445 ? 30.181 -10.850 -20.164 1.00 97.81 445 PRO A O 1
ATOM 3541 N N . ASP A 1 446 ? 32.046 -12.043 -19.753 1.00 98.19 446 ASP A N 1
ATOM 3542 C CA . ASP A 1 446 ? 31.589 -13.344 -20.243 1.00 98.19 446 ASP A CA 1
ATOM 3543 C C . ASP A 1 446 ? 30.890 -14.212 -19.190 1.00 98.19 446 ASP A C 1
ATOM 3545 O O . ASP A 1 446 ? 30.391 -15.287 -19.516 1.00 98.19 446 ASP A O 1
ATOM 3549 N N . GLY A 1 447 ? 30.864 -13.766 -17.932 1.00 97.50 447 GLY A N 1
ATOM 3550 C CA . GLY A 1 447 ? 30.219 -14.496 -16.846 1.00 97.50 447 GLY A CA 1
ATOM 3551 C C . GLY A 1 447 ? 28.697 -14.465 -16.960 1.00 97.50 447 GLY A C 1
ATOM 3552 O O . GLY A 1 447 ? 28.130 -13.498 -17.471 1.00 97.50 447 GLY A O 1
ATOM 3553 N N . ASP A 1 448 ? 28.044 -15.503 -16.441 1.00 97.12 448 ASP A N 1
ATOM 3554 C CA . ASP A 1 448 ? 26.592 -15.540 -16.265 1.00 97.12 448 ASP A CA 1
ATOM 3555 C C . ASP A 1 448 ? 26.154 -14.415 -15.312 1.00 97.12 448 ASP A C 1
ATOM 3557 O O . ASP A 1 448 ? 26.602 -14.352 -14.164 1.00 97.12 448 ASP A O 1
ATOM 3561 N N . SER A 1 449 ? 25.294 -13.516 -15.794 1.00 96.00 449 SER A N 1
ATOM 3562 C CA . SER A 1 449 ? 24.752 -12.413 -14.989 1.00 96.00 449 SER A CA 1
ATOM 3563 C C . SER A 1 449 ? 23.731 -12.872 -13.944 1.00 96.00 449 SER A C 1
ATOM 3565 O O . SER A 1 449 ? 23.347 -12.088 -13.080 1.00 96.00 449 SER A O 1
ATOM 3567 N N . GLY A 1 450 ? 23.257 -14.119 -14.035 1.00 93.50 450 GLY A N 1
ATOM 3568 C CA . GLY A 1 450 ? 22.142 -14.644 -13.248 1.00 93.50 450 GLY A CA 1
ATOM 3569 C C . GLY A 1 450 ? 20.768 -14.228 -13.783 1.00 93.50 450 GLY A C 1
ATOM 3570 O O . GLY A 1 450 ? 19.757 -14.789 -13.365 1.00 93.50 450 GLY A O 1
ATOM 3571 N N . LEU A 1 451 ? 20.708 -13.296 -14.740 1.00 94.44 451 LEU A N 1
ATOM 3572 C CA . LEU A 1 451 ? 19.465 -12.914 -15.401 1.00 94.44 451 LEU A CA 1
ATOM 3573 C C . LEU A 1 451 ? 19.004 -14.014 -16.354 1.00 94.44 451 LEU A C 1
ATOM 3575 O O . LEU A 1 451 ? 19.812 -14.700 -16.987 1.00 94.44 451 LEU A O 1
ATOM 3579 N N . ARG A 1 452 ? 17.687 -14.159 -16.484 1.00 92.31 452 ARG A N 1
ATOM 3580 C CA . ARG A 1 452 ? 17.042 -15.111 -17.393 1.00 92.31 452 ARG A CA 1
ATOM 3581 C C . ARG A 1 452 ? 15.960 -14.409 -18.197 1.00 92.31 452 ARG A C 1
ATOM 3583 O O . ARG A 1 452 ? 15.333 -13.469 -17.712 1.00 92.31 452 ARG A O 1
ATOM 3590 N N . ASN A 1 453 ? 15.739 -14.870 -19.426 1.00 93.62 453 ASN A N 1
ATOM 3591 C CA . ASN A 1 453 ? 14.594 -14.453 -20.226 1.00 93.62 453 ASN A CA 1
ATOM 3592 C C . ASN A 1 453 ? 13.551 -15.584 -20.207 1.00 93.62 453 ASN A C 1
ATOM 3594 O O . ASN A 1 453 ? 13.863 -16.682 -20.662 1.00 93.62 453 ASN A O 1
ATOM 3598 N N . PRO A 1 454 ? 12.314 -15.350 -19.738 1.00 92.00 454 PRO A N 1
ATOM 3599 C CA . PRO A 1 454 ? 11.258 -16.363 -19.738 1.00 92.00 454 PRO A CA 1
ATOM 3600 C C . PRO A 1 454 ? 10.934 -16.964 -21.117 1.00 92.00 454 PRO A C 1
ATOM 3602 O O . PRO A 1 454 ? 10.421 -18.078 -21.188 1.00 92.00 454 PRO A O 1
ATOM 3605 N N . ALA A 1 455 ? 11.224 -16.259 -22.215 1.00 90.06 455 ALA A N 1
ATOM 3606 C CA . ALA A 1 455 ? 11.090 -16.786 -23.574 1.00 90.06 455 ALA A CA 1
ATOM 3607 C C . ALA A 1 455 ? 12.190 -17.799 -23.947 1.00 90.06 455 ALA A C 1
ATOM 3609 O O . ALA A 1 455 ? 11.989 -18.612 -24.847 1.00 90.06 455 ALA A O 1
ATOM 3610 N N . ASN A 1 456 ? 13.341 -17.756 -23.270 1.00 92.25 456 ASN A N 1
ATOM 3611 C CA . ASN A 1 456 ? 14.456 -18.681 -23.454 1.00 92.25 456 ASN A CA 1
ATOM 3612 C C . ASN A 1 456 ? 15.205 -18.893 -22.116 1.00 92.25 456 ASN A C 1
ATOM 3614 O O . ASN A 1 456 ? 16.276 -18.314 -21.910 1.00 92.25 456 ASN A O 1
ATOM 3618 N N . PRO A 1 457 ? 14.623 -19.665 -21.178 1.00 91.06 457 PRO A N 1
ATOM 3619 C CA . PRO A 1 457 ? 15.088 -19.727 -19.790 1.00 91.06 457 PRO A CA 1
ATOM 3620 C C . PRO A 1 457 ? 16.444 -20.421 -19.618 1.00 91.06 457 PRO A C 1
ATOM 3622 O O . PRO A 1 457 ? 17.132 -20.157 -18.637 1.00 91.06 457 PRO A O 1
ATOM 3625 N N . ASP A 1 458 ? 16.846 -21.270 -20.565 1.00 94.00 458 ASP A N 1
ATOM 3626 C CA . ASP A 1 458 ? 18.131 -21.980 -20.518 1.00 94.00 458 ASP A CA 1
ATOM 3627 C C . ASP A 1 458 ? 19.280 -21.158 -21.122 1.00 94.00 458 ASP A C 1
ATOM 3629 O O . ASP A 1 458 ? 20.454 -21.508 -20.986 1.00 94.00 458 ASP A O 1
ATOM 3633 N N . HIS A 1 459 ? 18.964 -20.053 -21.803 1.00 95.06 459 HIS A N 1
ATOM 3634 C CA . HIS A 1 459 ? 19.976 -19.184 -22.378 1.00 95.06 459 HIS A CA 1
ATOM 3635 C C . HIS A 1 459 ? 20.638 -18.327 -21.301 1.00 95.06 459 HIS A C 1
ATOM 3637 O O . HIS A 1 459 ? 20.003 -17.497 -20.646 1.00 95.06 459 HIS A O 1
ATOM 3643 N N . VAL A 1 460 ? 21.949 -18.511 -21.155 1.00 96.62 460 VAL A N 1
ATOM 3644 C CA . VAL A 1 460 ? 22.781 -17.691 -20.276 1.00 96.62 460 VAL A CA 1
ATOM 3645 C C . VAL A 1 460 ? 22.894 -16.283 -20.850 1.00 96.62 460 VAL A C 1
ATOM 3647 O O . VAL A 1 460 ? 23.453 -16.090 -21.928 1.00 96.62 460 VAL A O 1
ATOM 3650 N N . ILE A 1 461 ? 22.422 -15.299 -20.088 1.00 97.00 461 ILE A N 1
ATOM 3651 C CA . ILE A 1 461 ? 22.632 -13.881 -20.376 1.00 97.00 461 ILE A CA 1
ATOM 3652 C C . ILE A 1 461 ? 23.953 -13.475 -19.728 1.00 97.00 461 ILE A C 1
ATOM 3654 O O . ILE A 1 461 ? 24.059 -13.436 -18.496 1.00 97.00 461 ILE A O 1
ATOM 3658 N N . ARG A 1 462 ? 24.979 -13.181 -20.533 1.00 98.19 462 ARG A N 1
ATOM 3659 C CA . ARG A 1 462 ? 26.271 -12.739 -19.990 1.00 98.19 462 ARG A CA 1
ATOM 3660 C C . ARG A 1 462 ? 26.178 -11.286 -19.549 1.00 98.19 462 ARG A C 1
ATOM 3662 O O . ARG A 1 462 ? 25.399 -10.518 -20.106 1.00 98.19 462 ARG A O 1
ATOM 3669 N N . TYR A 1 463 ? 27.025 -10.873 -18.611 1.00 98.31 463 TYR A N 1
ATOM 3670 C CA . TYR A 1 463 ? 27.066 -9.477 -18.158 1.00 98.31 463 TYR A CA 1
ATOM 3671 C C . TYR A 1 463 ? 27.180 -8.458 -19.302 1.00 98.31 463 TYR A C 1
ATOM 3673 O O . TYR A 1 463 ? 26.544 -7.409 -19.245 1.00 98.31 463 TYR A O 1
ATOM 3681 N N . ARG A 1 464 ? 27.972 -8.759 -20.340 1.00 97.38 464 ARG A N 1
ATOM 3682 C CA . ARG A 1 464 ? 28.141 -7.874 -21.505 1.00 97.38 464 ARG A CA 1
ATOM 3683 C C . ARG A 1 464 ? 26.926 -7.789 -22.429 1.00 97.38 464 ARG A C 1
ATOM 3685 O O . ARG A 1 464 ? 26.873 -6.875 -23.243 1.00 97.38 464 ARG A O 1
ATOM 3692 N N . ASP A 1 465 ? 26.007 -8.748 -22.338 1.00 97.50 465 ASP A N 1
ATOM 3693 C CA . ASP A 1 465 ? 24.824 -8.813 -23.197 1.00 97.50 465 ASP A CA 1
ATOM 3694 C C . ASP A 1 465 ? 23.647 -8.009 -22.611 1.00 97.50 465 ASP A C 1
ATOM 3696 O O . ASP A 1 465 ? 22.666 -7.777 -23.309 1.00 97.50 465 ASP A O 1
ATOM 3700 N N . VAL A 1 466 ? 23.738 -7.569 -21.347 1.00 97.88 466 VAL A N 1
ATOM 3701 C CA . VAL A 1 466 ? 22.680 -6.798 -20.677 1.00 97.88 466 VAL A CA 1
ATOM 3702 C C . VAL A 1 466 ? 22.657 -5.365 -21.198 1.00 97.88 466 VAL A C 1
ATOM 3704 O O . VAL A 1 466 ? 23.611 -4.601 -21.031 1.00 97.88 466 VAL A O 1
ATOM 3707 N N . THR A 1 467 ? 21.543 -4.988 -21.816 1.00 97.25 467 THR A N 1
ATOM 3708 C CA . THR A 1 467 ? 21.337 -3.641 -22.358 1.00 97.25 467 THR A CA 1
ATOM 3709 C C . THR A 1 467 ? 21.068 -2.612 -21.249 1.00 97.25 467 THR A C 1
ATOM 3711 O O . THR A 1 467 ? 20.638 -2.979 -20.154 1.00 97.25 467 THR A O 1
ATOM 3714 N N . PRO A 1 468 ? 21.261 -1.300 -21.501 1.00 98.12 468 PRO A N 1
ATOM 3715 C CA . PRO A 1 468 ? 20.936 -0.263 -20.519 1.00 98.12 468 PRO A CA 1
ATOM 3716 C C . PRO A 1 468 ? 19.479 -0.297 -20.034 1.00 98.12 468 PRO A C 1
ATOM 3718 O O . PRO A 1 468 ? 19.239 -0.151 -18.841 1.00 98.12 468 PRO A O 1
ATOM 3721 N N . ASN A 1 469 ? 18.523 -0.550 -20.933 1.00 96.31 469 ASN A N 1
ATOM 3722 C CA . ASN A 1 469 ? 17.105 -0.625 -20.570 1.00 96.31 469 ASN A CA 1
ATOM 3723 C C . ASN A 1 469 ? 16.808 -1.859 -19.706 1.00 96.31 469 ASN A C 1
ATOM 3725 O O . ASN A 1 469 ? 16.100 -1.751 -18.712 1.00 96.31 469 ASN A O 1
ATOM 3729 N N . GLU A 1 470 ? 17.388 -3.021 -20.028 1.00 96.88 470 GLU A N 1
ATOM 3730 C CA . GLU A 1 470 ? 17.266 -4.201 -19.161 1.00 96.88 470 GLU A CA 1
ATOM 3731 C C . GLU A 1 470 ? 17.894 -3.944 -17.790 1.00 96.88 470 GLU A C 1
ATOM 3733 O O . GLU A 1 470 ? 17.332 -4.344 -16.776 1.00 96.88 470 GLU A O 1
ATOM 3738 N N . LEU A 1 471 ? 19.033 -3.247 -17.736 1.00 98.56 471 LEU A N 1
ATOM 3739 C CA . LEU A 1 471 ? 19.680 -2.914 -16.472 1.00 98.56 471 LEU A CA 1
ATOM 3740 C C . LEU A 1 471 ? 18.831 -1.966 -15.609 1.00 98.56 471 LEU A C 1
ATOM 3742 O O . LEU A 1 471 ? 18.797 -2.150 -14.394 1.00 98.56 471 LEU A O 1
ATOM 3746 N N . PHE A 1 472 ? 18.113 -1.014 -16.214 1.00 98.62 472 PHE A N 1
ATOM 3747 C CA . PHE A 1 472 ? 17.144 -0.171 -15.502 1.00 98.62 472 PHE A CA 1
ATOM 3748 C C . PHE A 1 472 ? 16.044 -1.014 -14.842 1.00 98.62 472 PHE A C 1
ATOM 3750 O O . PHE A 1 472 ? 15.765 -0.866 -13.652 1.00 98.62 472 PHE A O 1
ATOM 3757 N N . GLU A 1 473 ? 15.453 -1.948 -15.590 1.00 98.06 473 GLU A N 1
ATOM 3758 C CA . GLU A 1 473 ? 14.388 -2.815 -15.072 1.00 98.06 473 GLU A CA 1
ATOM 3759 C C . GLU A 1 473 ? 14.888 -3.783 -13.990 1.00 98.06 473 GLU A C 1
ATOM 3761 O O . GLU A 1 473 ? 14.197 -4.054 -13.004 1.00 98.06 473 GLU A O 1
ATOM 3766 N N . VAL A 1 474 ? 16.126 -4.271 -14.115 1.00 98.12 474 VAL A N 1
ATOM 3767 C CA . VAL A 1 474 ? 16.776 -5.066 -13.063 1.00 98.12 474 VAL A CA 1
ATOM 3768 C C . VAL A 1 474 ? 17.002 -4.222 -11.809 1.00 98.12 474 VAL A C 1
ATOM 3770 O O . VAL A 1 474 ? 16.720 -4.688 -10.704 1.00 98.12 474 VAL A O 1
ATOM 3773 N N . ALA A 1 475 ? 17.458 -2.977 -11.955 1.00 98.69 475 ALA A N 1
ATOM 3774 C CA . ALA A 1 475 ? 17.613 -2.059 -10.832 1.00 98.69 475 ALA A CA 1
ATOM 3775 C C . ALA A 1 475 ? 16.263 -1.779 -10.147 1.00 98.69 475 ALA A C 1
ATOM 3777 O O . ALA A 1 475 ? 16.183 -1.835 -8.920 1.00 98.69 475 ALA A O 1
ATOM 3778 N N . ARG A 1 476 ? 15.177 -1.595 -10.914 1.00 98.50 476 ARG A N 1
ATOM 3779 C CA . ARG A 1 476 ? 13.808 -1.499 -10.376 1.00 98.50 476 ARG A CA 1
ATOM 3780 C C . ARG A 1 476 ? 13.421 -2.729 -9.555 1.00 98.50 476 ARG A C 1
ATOM 3782 O O . ARG A 1 476 ? 12.904 -2.573 -8.449 1.00 98.50 476 ARG A O 1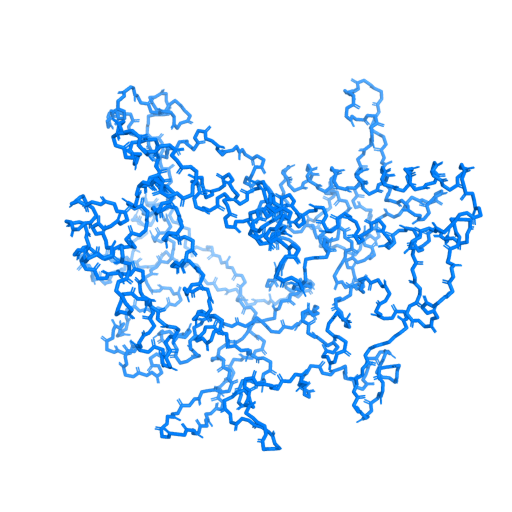
ATOM 3789 N N . LEU A 1 477 ? 13.673 -3.942 -10.057 1.00 98.31 477 LEU A N 1
ATOM 3790 C CA . LEU A 1 477 ? 13.381 -5.184 -9.327 1.00 98.31 477 LEU A CA 1
ATOM 3791 C C . LEU A 1 477 ? 14.105 -5.242 -7.977 1.00 98.31 477 LEU A C 1
ATOM 3793 O O . LEU A 1 477 ? 13.481 -5.571 -6.966 1.00 98.31 477 LEU A O 1
ATOM 3797 N N . VAL A 1 478 ? 15.398 -4.912 -7.969 1.00 98.38 478 VAL A N 1
ATOM 3798 C CA . VAL A 1 478 ? 16.236 -4.948 -6.763 1.00 98.38 478 VAL A CA 1
ATOM 3799 C C . VAL A 1 478 ? 15.797 -3.887 -5.761 1.00 98.38 478 VAL A C 1
ATOM 3801 O O . VAL A 1 478 ? 15.545 -4.228 -4.608 1.00 98.38 478 VAL A O 1
ATOM 3804 N N . VAL A 1 479 ? 15.615 -2.640 -6.198 1.00 98.75 479 VAL A N 1
ATOM 3805 C CA . VAL A 1 479 ? 15.200 -1.535 -5.320 1.00 98.75 479 VAL A CA 1
ATOM 3806 C C . VAL A 1 479 ? 13.802 -1.774 -4.744 1.00 98.75 479 VAL A C 1
ATOM 3808 O O . VAL A 1 479 ? 13.593 -1.571 -3.552 1.00 98.75 479 VAL A O 1
ATOM 3811 N N . ALA A 1 480 ? 12.844 -2.266 -5.539 1.00 98.75 480 ALA A N 1
ATOM 3812 C CA . ALA A 1 480 ? 11.515 -2.609 -5.025 1.00 98.75 480 ALA A CA 1
ATOM 3813 C C . ALA A 1 480 ? 11.582 -3.722 -3.960 1.00 98.75 480 ALA A C 1
ATOM 3815 O O . ALA A 1 480 ? 10.924 -3.634 -2.923 1.00 98.75 480 ALA A O 1
ATOM 3816 N N . ALA A 1 481 ? 12.409 -4.753 -4.178 1.00 98.62 481 ALA A N 1
ATOM 3817 C CA . ALA A 1 481 ? 12.614 -5.821 -3.200 1.00 98.62 481 ALA A CA 1
ATOM 3818 C C . ALA A 1 481 ? 13.336 -5.330 -1.933 1.00 98.62 481 ALA A C 1
ATOM 3820 O O . ALA A 1 481 ? 13.008 -5.767 -0.830 1.00 98.62 481 ALA A O 1
ATOM 3821 N N . GLU A 1 482 ? 14.295 -4.417 -2.066 1.00 98.62 482 GLU A N 1
ATOM 3822 C CA . GLU A 1 482 ? 14.996 -3.804 -0.940 1.00 98.62 482 GLU A CA 1
ATOM 3823 C C . GLU A 1 482 ? 14.053 -2.958 -0.082 1.00 98.62 482 GLU A C 1
ATOM 3825 O O . GLU A 1 482 ? 14.013 -3.135 1.136 1.00 98.62 482 GLU A O 1
ATOM 3830 N N . ILE A 1 483 ? 13.234 -2.111 -0.708 1.00 98.75 483 ILE A N 1
ATOM 3831 C CA . ILE A 1 483 ? 12.186 -1.343 -0.027 1.00 98.75 483 ILE A CA 1
ATOM 3832 C C . ILE A 1 483 ? 11.252 -2.293 0.735 1.00 98.75 483 ILE A C 1
ATOM 3834 O O . ILE A 1 483 ? 10.987 -2.081 1.923 1.00 98.75 483 ILE A O 1
ATOM 3838 N N . ALA A 1 484 ? 10.807 -3.373 0.083 1.00 98.69 484 ALA A N 1
ATOM 3839 C CA . ALA A 1 484 ? 9.974 -4.395 0.708 1.00 98.69 484 ALA A CA 1
ATOM 3840 C C . ALA A 1 484 ? 10.635 -5.042 1.928 1.00 98.69 484 ALA A C 1
ATOM 3842 O O . ALA A 1 484 ? 10.003 -5.226 2.976 1.00 98.69 484 ALA A O 1
ATOM 3843 N N . LYS A 1 485 ? 11.931 -5.339 1.819 1.00 98.56 485 LYS A N 1
ATOM 3844 C CA . LYS A 1 485 ? 12.725 -5.914 2.902 1.00 98.56 485 LYS A CA 1
ATOM 3845 C C . LYS A 1 485 ? 12.842 -4.953 4.077 1.00 98.56 485 LYS A C 1
ATOM 3847 O O . LYS A 1 485 ? 12.465 -5.330 5.184 1.00 98.56 485 LYS A O 1
ATOM 3852 N N . ILE A 1 486 ? 13.302 -3.720 3.844 1.00 98.56 486 ILE A N 1
ATOM 3853 C CA . ILE A 1 486 ? 13.464 -2.686 4.881 1.00 98.56 486 ILE A CA 1
ATOM 3854 C C . ILE A 1 486 ? 12.146 -2.485 5.622 1.00 98.56 486 ILE A C 1
ATOM 3856 O O . ILE A 1 486 ? 12.112 -2.481 6.853 1.00 98.56 486 ILE A O 1
ATOM 3860 N N . HIS A 1 487 ? 11.039 -2.379 4.890 1.00 98.69 487 HIS A N 1
ATOM 3861 C CA . HIS A 1 487 ? 9.738 -2.225 5.516 1.00 98.69 487 HIS A CA 1
ATOM 3862 C C . HIS A 1 487 ? 9.400 -3.417 6.420 1.00 98.69 487 HIS A C 1
ATOM 3864 O O . HIS A 1 487 ? 9.009 -3.222 7.567 1.00 98.69 487 HIS A O 1
ATOM 3870 N N . THR A 1 488 ? 9.580 -4.639 5.915 1.00 98.25 488 THR A N 1
ATOM 3871 C CA . THR A 1 488 ? 9.192 -5.875 6.604 1.00 98.25 488 THR A CA 1
ATOM 3872 C C . THR A 1 488 ? 10.016 -6.108 7.869 1.00 98.25 488 THR A C 1
ATOM 3874 O O . THR A 1 488 ? 9.443 -6.296 8.941 1.00 98.25 488 THR A O 1
ATOM 3877 N N . ILE A 1 489 ? 11.349 -6.111 7.765 1.00 97.12 489 ILE A N 1
ATOM 3878 C CA . ILE A 1 489 ? 12.223 -6.575 8.857 1.00 97.12 489 ILE A CA 1
ATOM 3879 C C . ILE A 1 489 ? 12.825 -5.447 9.699 1.00 97.12 489 ILE A C 1
ATOM 3881 O O . ILE A 1 489 ? 13.290 -5.718 10.806 1.00 97.12 489 ILE A O 1
ATOM 3885 N N . GLU A 1 490 ? 12.763 -4.193 9.239 1.00 96.00 490 GLU A N 1
ATOM 3886 C CA . GLU A 1 490 ? 13.223 -3.037 10.018 1.00 96.00 490 GLU A CA 1
ATOM 3887 C C . GLU A 1 490 ? 12.071 -2.123 10.436 1.00 96.00 490 GLU A C 1
ATOM 3889 O O . GLU A 1 490 ? 11.813 -1.964 11.627 1.00 96.00 490 GLU A O 1
ATOM 3894 N N . TRP A 1 491 ? 11.327 -1.544 9.494 1.00 97.62 491 TRP A N 1
ATOM 3895 C CA . TRP A 1 491 ? 10.308 -0.551 9.841 1.00 97.62 491 TRP A CA 1
ATOM 3896 C C . TRP A 1 491 ? 9.176 -1.143 10.694 1.00 97.62 491 TRP A C 1
ATOM 3898 O O . TRP A 1 491 ? 8.858 -0.605 11.758 1.00 97.62 491 TRP A O 1
ATOM 3908 N N . THR A 1 492 ? 8.588 -2.274 10.280 1.00 97.50 492 THR A N 1
ATOM 3909 C CA . THR A 1 492 ? 7.482 -2.898 11.023 1.00 97.50 492 THR A CA 1
ATOM 3910 C C . THR A 1 492 ? 7.935 -3.431 12.381 1.00 97.50 492 THR A C 1
ATOM 3912 O O . THR A 1 492 ? 7.175 -3.347 13.345 1.00 97.50 492 THR A O 1
ATOM 3915 N N . THR A 1 493 ? 9.170 -3.936 12.496 1.00 94.88 493 THR A N 1
ATOM 3916 C CA . THR A 1 493 ? 9.704 -4.444 13.773 1.00 94.88 493 THR A CA 1
ATOM 3917 C C . THR A 1 493 ? 9.961 -3.321 14.778 1.00 94.88 493 THR A C 1
ATOM 3919 O O . THR A 1 493 ? 9.790 -3.537 15.977 1.00 94.88 493 THR A O 1
ATOM 3922 N N . GLN A 1 494 ? 10.289 -2.110 14.311 1.00 93.50 494 GLN A N 1
ATOM 3923 C CA . GLN A 1 494 ? 10.358 -0.921 15.168 1.00 93.50 494 GLN A CA 1
ATOM 3924 C C . GLN A 1 494 ? 8.978 -0.336 15.491 1.00 93.50 494 GLN A C 1
ATOM 3926 O O . GLN A 1 494 ? 8.775 0.156 16.600 1.00 93.50 494 GLN A O 1
ATOM 3931 N N . LEU A 1 495 ? 8.016 -0.390 14.561 1.00 94.56 495 LEU A N 1
ATOM 3932 C CA . LEU A 1 495 ? 6.647 0.068 14.824 1.00 94.56 495 LEU A CA 1
ATOM 3933 C C . LEU A 1 495 ? 5.973 -0.805 15.889 1.00 94.56 495 LEU A C 1
ATOM 3935 O O . LEU A 1 495 ? 5.333 -0.306 16.814 1.00 94.56 495 LEU A O 1
ATOM 3939 N N . LEU A 1 496 ? 6.108 -2.119 15.736 1.00 92.50 496 LEU A N 1
ATOM 3940 C CA . LEU A 1 496 ? 5.477 -3.126 16.573 1.00 92.50 496 LEU A CA 1
ATOM 3941 C C . LEU A 1 496 ? 6.511 -3.750 17.517 1.00 92.50 496 LEU A C 1
ATOM 3943 O O . LEU A 1 496 ? 6.794 -4.946 17.463 1.00 92.50 496 LEU A O 1
ATOM 3947 N N . TYR A 1 497 ? 7.093 -2.902 18.366 1.00 89.62 497 TYR A N 1
ATOM 3948 C CA . TYR A 1 497 ? 8.290 -3.210 19.146 1.00 89.62 497 TYR A CA 1
ATOM 3949 C C . TYR A 1 497 ? 8.055 -4.242 20.265 1.00 89.62 497 TYR A C 1
ATOM 3951 O O . TYR A 1 497 ? 7.806 -3.897 21.422 1.00 89.62 497 TYR A O 1
ATOM 3959 N N . ASN A 1 498 ? 8.139 -5.528 19.921 1.00 91.94 498 ASN A N 1
ATOM 3960 C CA . ASN A 1 498 ? 8.195 -6.652 20.857 1.00 91.94 498 ASN A CA 1
ATOM 3961 C C . ASN A 1 498 ? 8.842 -7.894 20.218 1.00 91.94 498 ASN A C 1
ATOM 3963 O O . ASN A 1 498 ? 9.010 -7.983 19.001 1.00 91.94 498 ASN A O 1
ATOM 3967 N N . GLU A 1 499 ? 9.216 -8.867 21.050 1.00 93.12 499 GLU A N 1
ATOM 3968 C CA . GLU A 1 499 ? 9.934 -10.064 20.598 1.00 93.12 499 GLU A CA 1
ATOM 3969 C C . GLU A 1 499 ? 9.099 -10.976 19.670 1.00 93.12 499 GLU A C 1
ATOM 3971 O O . GLU A 1 499 ? 9.649 -11.419 18.656 1.00 93.12 499 GLU A O 1
ATOM 3976 N N . PRO A 1 500 ? 7.797 -11.247 19.924 1.00 94.38 500 PRO A N 1
ATOM 3977 C CA . PRO A 1 500 ? 6.965 -12.004 18.988 1.00 94.38 500 PRO A CA 1
ATOM 3978 C C . PRO A 1 500 ? 6.881 -11.377 17.594 1.00 94.38 500 PRO A C 1
ATOM 3980 O O . PRO A 1 500 ? 7.093 -12.080 16.611 1.00 94.38 500 PRO A O 1
ATOM 3983 N N . LEU A 1 501 ? 6.622 -10.072 17.480 1.00 94.81 501 LEU A N 1
ATOM 3984 C CA . LEU A 1 501 ? 6.479 -9.413 16.177 1.00 94.81 501 LEU A CA 1
ATOM 3985 C C . LEU A 1 501 ? 7.826 -9.207 15.487 1.00 94.81 501 LEU A C 1
ATOM 3987 O O . LEU A 1 501 ? 7.902 -9.392 14.276 1.00 94.81 501 LEU A O 1
ATOM 3991 N N . ASN A 1 502 ? 8.912 -8.979 16.229 1.00 94.25 502 ASN A N 1
ATOM 3992 C CA . ASN A 1 502 ? 10.258 -9.041 15.661 1.00 94.25 502 ASN A CA 1
ATOM 3993 C C . ASN A 1 502 ? 10.521 -10.405 14.993 1.00 94.25 502 ASN A C 1
ATOM 3995 O O . ASN A 1 502 ? 10.920 -10.466 13.830 1.00 94.25 502 ASN A O 1
ATOM 3999 N N . ARG A 1 503 ? 10.237 -11.517 15.687 1.00 92.94 503 ARG A N 1
ATOM 4000 C CA . ARG A 1 503 ? 10.403 -12.865 15.116 1.00 92.94 503 ARG A CA 1
ATOM 4001 C C . ARG A 1 503 ? 9.438 -13.149 13.973 1.00 92.94 503 ARG A C 1
ATOM 4003 O O . ARG A 1 503 ? 9.869 -13.696 12.966 1.00 92.94 503 ARG A O 1
ATOM 4010 N N . GLY A 1 504 ? 8.166 -12.784 14.117 1.00 94.56 504 GLY A N 1
ATOM 4011 C CA . GLY A 1 504 ? 7.133 -13.019 13.109 1.00 94.56 504 GLY A CA 1
ATOM 4012 C C . GLY A 1 504 ? 7.436 -12.297 11.799 1.00 94.56 504 GLY A C 1
ATOM 4013 O O . GLY A 1 504 ? 7.393 -12.908 10.737 1.00 94.56 504 GLY A O 1
ATOM 4014 N N . MET A 1 505 ? 7.839 -11.028 11.867 1.00 96.62 505 MET A N 1
ATOM 4015 C CA . MET A 1 505 ? 8.194 -10.257 10.675 1.00 96.62 505 MET A CA 1
ATOM 4016 C C . MET A 1 505 ? 9.475 -10.766 10.002 1.00 96.62 505 MET A C 1
ATOM 4018 O O . MET A 1 505 ? 9.514 -10.876 8.779 1.00 96.62 505 MET A O 1
ATOM 4022 N N . ASN A 1 506 ? 10.500 -11.151 10.773 1.00 94.88 506 ASN A N 1
ATOM 4023 C CA . ASN A 1 506 ? 11.689 -11.799 10.206 1.00 94.88 506 ASN A CA 1
ATOM 4024 C C . ASN A 1 506 ? 11.344 -13.163 9.580 1.00 94.88 506 ASN A C 1
ATOM 4026 O O . ASN A 1 506 ? 11.855 -13.492 8.514 1.00 94.88 506 ASN A O 1
ATOM 4030 N N . ALA A 1 507 ? 10.432 -13.929 10.184 1.00 93.81 507 ALA A N 1
ATOM 4031 C CA . ALA A 1 507 ? 9.960 -15.194 9.630 1.00 93.81 507 ALA A CA 1
ATOM 4032 C C . ALA A 1 507 ? 9.124 -15.018 8.351 1.00 93.81 507 ALA A C 1
ATOM 4034 O O . ALA A 1 507 ? 9.195 -15.877 7.479 1.00 93.81 507 ALA A O 1
ATOM 4035 N N . ASN A 1 508 ? 8.385 -13.913 8.196 1.00 94.75 508 ASN A N 1
ATOM 4036 C CA . ASN A 1 508 ? 7.690 -13.605 6.941 1.00 94.75 508 ASN A CA 1
ATOM 4037 C C . ASN A 1 508 ? 8.663 -13.426 5.765 1.00 94.75 508 ASN A C 1
ATOM 4039 O O . ASN A 1 508 ? 8.303 -13.747 4.637 1.00 94.75 508 ASN A O 1
ATOM 4043 N N . TRP A 1 509 ? 9.873 -12.914 6.017 1.00 94.81 509 TRP A N 1
ATOM 4044 C CA . TRP A 1 509 ? 10.891 -12.716 4.981 1.00 94.81 509 TRP A CA 1
ATOM 4045 C C . TRP A 1 509 ? 11.771 -13.953 4.771 1.00 94.81 509 TRP A C 1
ATOM 4047 O O . TRP A 1 509 ? 12.002 -14.374 3.641 1.00 94.81 509 TRP A O 1
ATOM 4057 N N . SER A 1 510 ? 12.265 -14.530 5.864 1.00 92.44 510 SER A N 1
ATOM 4058 C CA . SER A 1 510 ? 13.324 -15.545 5.850 1.00 92.44 510 SER A CA 1
ATOM 4059 C C . SER A 1 510 ? 12.856 -16.959 6.216 1.00 92.44 510 SER A C 1
ATOM 4061 O O . SER A 1 510 ? 13.603 -17.923 6.067 1.00 92.44 510 SER A O 1
ATOM 4063 N N . GLY A 1 511 ? 11.629 -17.114 6.713 1.00 88.81 511 GLY A N 1
ATOM 4064 C CA . GLY A 1 511 ? 11.137 -18.357 7.307 1.00 88.81 511 GLY A CA 1
ATOM 4065 C C . GLY A 1 511 ? 11.532 -18.526 8.781 1.00 88.81 511 GLY A C 1
ATOM 4066 O O . GLY A 1 511 ? 12.507 -17.963 9.275 1.00 88.81 511 GLY A O 1
ATOM 4067 N N . VAL A 1 512 ? 10.757 -19.330 9.518 1.00 79.00 512 VAL A N 1
ATOM 4068 C CA . VAL A 1 512 ? 10.923 -19.529 10.977 1.00 79.00 512 VAL A CA 1
ATOM 4069 C C . VAL A 1 512 ? 12.245 -20.234 11.335 1.00 79.00 512 VAL A C 1
ATOM 4071 O O . VAL A 1 512 ? 12.780 -20.027 12.425 1.00 79.00 512 VAL A O 1
ATOM 4074 N N . PHE A 1 513 ? 12.783 -21.051 10.424 1.00 74.50 513 PHE A N 1
ATOM 4075 C CA . PHE A 1 513 ? 13.942 -21.920 10.665 1.00 74.50 513 PHE A CA 1
ATOM 4076 C C . PHE A 1 513 ? 15.231 -21.475 9.969 1.00 74.50 513 PHE A C 1
ATOM 4078 O O . PHE A 1 513 ? 16.204 -22.216 10.024 1.00 74.50 513 PHE A O 1
ATOM 4085 N N . GLU A 1 514 ? 15.294 -20.277 9.376 1.00 69.62 514 GLU A N 1
ATOM 4086 C CA . GLU A 1 514 ? 16.499 -19.786 8.674 1.00 69.62 514 GLU A CA 1
ATOM 4087 C C . GLU A 1 514 ? 17.777 -19.926 9.521 1.00 69.62 514 GLU A C 1
ATOM 4089 O O . GLU A 1 514 ? 18.831 -20.313 9.033 1.00 69.62 514 GLU A O 1
ATOM 4094 N N . LYS A 1 515 ? 17.680 -19.669 10.832 1.00 63.59 515 LYS A N 1
ATOM 4095 C CA . LYS A 1 515 ? 18.814 -19.749 11.773 1.00 63.59 515 LYS A CA 1
ATOM 4096 C C . LYS A 1 515 ? 19.016 -21.143 12.385 1.00 63.59 515 LYS A C 1
ATOM 4098 O O . LYS A 1 515 ? 19.752 -21.280 13.362 1.00 63.59 515 LYS A O 1
ATOM 4103 N N . GLN A 1 516 ? 18.316 -22.156 11.879 1.00 64.94 516 GLN A N 1
ATOM 4104 C CA . GLN A 1 516 ? 18.343 -23.545 12.338 1.00 64.94 516 GLN A CA 1
ATOM 4105 C C . GLN A 1 516 ? 18.486 -24.478 11.128 1.00 64.94 516 GLN A C 1
ATOM 4107 O O . GLN A 1 516 ? 17.567 -25.236 10.828 1.00 64.94 516 GLN A O 1
ATOM 4112 N N . GLU A 1 517 ? 19.644 -24.426 10.459 1.00 56.94 517 GLU A N 1
ATOM 4113 C CA . GLU A 1 517 ? 19.957 -25.193 9.234 1.00 56.94 517 GLU A CA 1
ATOM 4114 C C . GLU A 1 517 ? 19.521 -26.666 9.328 1.00 56.94 517 GLU A C 1
ATOM 4116 O O . GLU A 1 517 ? 18.794 -27.150 8.474 1.00 56.94 517 GLU A O 1
ATOM 4121 N N . VAL A 1 518 ? 19.815 -27.339 10.446 1.00 56.69 518 VAL A N 1
ATOM 4122 C CA . VAL A 1 518 ? 19.446 -28.753 10.673 1.00 56.69 518 VAL A CA 1
ATOM 4123 C C . VAL A 1 518 ? 17.930 -29.009 10.634 1.00 56.69 518 VAL A C 1
ATOM 4125 O O . VAL A 1 518 ? 17.493 -30.088 10.245 1.00 56.69 518 VAL A O 1
ATOM 4128 N N . VAL A 1 519 ? 17.112 -28.046 11.067 1.00 58.88 519 VAL A N 1
ATOM 4129 C CA . VAL A 1 519 ? 15.642 -28.160 11.047 1.00 58.88 519 VAL A CA 1
ATOM 4130 C C . VAL A 1 519 ? 15.088 -27.736 9.688 1.00 58.88 519 VAL A C 1
ATOM 4132 O O . VAL A 1 519 ? 14.125 -28.336 9.221 1.00 58.88 519 VAL A O 1
ATOM 4135 N N . ALA A 1 520 ? 15.700 -26.736 9.049 1.00 55.69 520 ALA A N 1
ATOM 4136 C CA . ALA A 1 520 ? 15.341 -26.316 7.699 1.00 55.69 520 ALA A CA 1
ATOM 4137 C C . ALA A 1 520 ? 15.564 -27.449 6.680 1.00 55.69 520 ALA A C 1
ATOM 4139 O O . ALA A 1 520 ? 14.657 -27.741 5.905 1.00 55.69 520 ALA A O 1
ATOM 4140 N N . ASP A 1 521 ? 16.702 -28.145 6.758 1.00 56.03 521 ASP A N 1
ATOM 4141 C CA . ASP A 1 521 ? 17.054 -29.271 5.880 1.00 56.03 521 ASP A CA 1
ATOM 4142 C C . ASP A 1 521 ? 16.162 -30.505 6.089 1.00 56.03 521 ASP A C 1
ATOM 4144 O O . ASP A 1 521 ? 15.992 -31.310 5.182 1.00 56.03 521 ASP A O 1
ATOM 4148 N N . ALA A 1 522 ? 15.582 -30.673 7.282 1.00 53.06 522 ALA A N 1
ATOM 4149 C CA . ALA A 1 522 ? 14.684 -31.788 7.592 1.00 53.06 522 ALA A CA 1
ATOM 4150 C C . ALA A 1 522 ? 13.219 -31.542 7.174 1.00 53.06 522 ALA A C 1
ATOM 4152 O O . ALA A 1 522 ? 12.406 -32.467 7.242 1.00 53.06 522 ALA A O 1
ATOM 4153 N N . LEU A 1 523 ? 12.865 -30.299 6.824 1.00 48.56 523 LEU A N 1
ATOM 4154 C CA . LEU A 1 523 ? 11.510 -29.878 6.443 1.00 48.56 523 LEU A CA 1
ATOM 4155 C C . LEU A 1 523 ? 11.360 -29.570 4.941 1.00 48.56 523 LEU A C 1
ATOM 4157 O O . LEU A 1 523 ? 10.227 -29.374 4.496 1.00 48.56 523 LEU A O 1
ATOM 4161 N N . GLN A 1 524 ? 12.468 -29.507 4.194 1.00 41.53 524 GLN A N 1
ATOM 4162 C CA . GLN A 1 524 ? 12.495 -29.544 2.724 1.00 41.53 524 GLN A CA 1
ATOM 4163 C C . GLN A 1 524 ? 12.427 -30.990 2.234 1.00 41.53 524 GLN A C 1
ATOM 4165 O O . GLN A 1 524 ? 11.783 -31.207 1.182 1.00 41.53 524 GLN A O 1
#

Foldseek 3Di:
DPDPVQDDDQDPDPVPADQLAGDLVLLCQFQRVVLSVCRVDSDHSLCLGAQFDDPVSHDPDDPCSPVCCDHSNNSSLVSSLSSVVSNVVNLVVQFWFFFLLLRVCLCVPDPPDHNVPDLADPSLQDDQPDPCCVVQPHPPQGFDFFPLCQFQDQQRACVSRRRRNPLGFFGWDITRDAQQPPCLCVVSDPCSCVVQPNQDDQCRVHQLLCCLPPVDQDQPQCVQCVVQCHDPPNDCVSVGSHHDDPLADVLLVLLVVLVCLQAFDLDDPPDDDPDKDWRGLFWDADVNDIDGQDPVNCVVSVHDRPDIDDDGDFPAQDAFDWDDDPNDIGGSRHNTITTGRAGNDLQSCQACHNDPQLNQLFAADPVFNLAGDFAQDDPDDDPLSVLGFADQDDPPRSDDPVSHPPGRTSRRPPDDVSSRVVSRVLSSQLVVQLVVLVVVCVVFVQDQSVRATRVGRPDGQGSVNQDSVNSSSVSSVVSSVVSVLCCQQPSQCSVSPGDSSNQSSVCVVQNNCNVPVVVVVVVD

Secondary structure (DSSP, 8-state):
---TTS-----SSGGG---S---HHHHHHHHHHHHHHHTTSSS-SGGGSTTTSSGGGSPPS-TTTT-TTTSHHHHHHHHHHHHHHHHHHHHHHHS-B-TTTTHHHHHH-BTTB-GGG----GGGSPPTTSGGGTTTTTTS-----GGGGTS--TT-TTSSTTSTTTT-TTPBP-BSS-GGGS-GGGT-SHHHHHHHTT--BTTBS-HHHHIIIII----S-HHHHGGGT-SGGG-GGG--SS---TT--HHHHHHHHHHHHHH-----TT-----EEE---SEEEETTEEEEPPHHHHHHTT--TT-EEEPP--SB-SPPPEEEETTEEEESS-SSB-B-SS-SSSS-HHHH-SSHHHHTT--EETTEEEEE--BPP-TT--GGGGG-BPPBPPTTS---GGGTTSB--S--TT--HHHHHHHHHHHHHHHHHHHHHHHHHHH-TTSB-S--BTTBTTS--BGGG--HHHHHHHHHHHHHHHHHHIIIIIIHHHHT-SHHHHHHHHHHHH-TTTT-HHHHHHH-